Protein AF-A0A2H6JTE8-F1 (afdb_monomer_lite)

pLDDT: mean 91.15, std 8.25, range [50.69, 98.44]

Sequence (400 aa):
MYKIKRNAPCPCGSGKKYKKCCLKKEIEEKAKEVREKRIEEEAAEKFWEEFDGATYSDRIARFRDYLTKEPDGIDVFEMLDRISVEARRREDLDTLAGLIGEIKEKCPVIYAKDAFYYSSLLIESMAVVEDFSGLPAALEVFAEKPSGYIDGFFSAIETLMYHSEIDPLIPAMEKAYPKVMESENIISSGIDEFSTLLGWLLLFRGLKEQDAGSLYEDVSRYWDISREDFDKMVAVLTTGSAGAFERQEFLKKGSKKMNPSKVLQLTTAFMHTLNKNGMGYSRALLARNALVEYLLDRERLEEVEKGRSILVPQRASFDSYLASYLDILFSKPYQVVALMEALPSYLGFLHVYGLIENDEFEGALASLAPLKDDVVGLFKSRPEGSVVVPAIEREWERGT

Secondary structure (DSSP, 8-state):
-----TTSBPTTS-SSBGGGTHHHHHHHHHHHHHHHHHHHHHHHHHHHHHHHHS-HHHHHHHHHHHHTS---HHHHHHHHHHHHHHHHHTT-HHHHHHHHHHHHHH-HHHHHHHHHHHHHHHHHHHHHHT--TTHHHHHHHHHH-GGGSHHHHHHHHHHHHHHT--TTHHHHHHHHHHHHHT-TTS-HHHHHHHHHHHHHHHHHHHHHHT--SSHHHHHTTTS---HHHHHHHHHHHHH-------GGGGB-TTSSSB-HHHHHHHHHHHHHHHHHTT--HHHHHHHHHHHHHHHHHGGGT----TTS-TTSPPHHHHHHHHHHTSSTTS--HHHHHHHHHHHHHHHHHHHHTTSS-HHHHHHHHHHHHHHHHHHHHHHTTSTTHHHHHHHHHHHHHHH-

Radius of gyration: 28.66 Å; chains: 1; bounding box: 58×50×95 Å

Foldseek 3Di:
DDPQDQQDQDPVPPRHGVVVPVVVVVVVVVVVVVVVVVVVVVVVVVVVVPLVPDDLVVLLVVLLVQLQDPHDLVCNVVSLVVSLVVCLVVLVLVSSVVSLVSCCVSPVVSCVVCVLVSLLSSLVSCLLVVHCVCVLVSLQVCLVQVLVCVLSLVLSLLSCLQSVVLPSVLVSLVSNLVVQVPDPSDDPVSNQVSLQSSLQSLLLVCVVVVPPPCSCVVSVVRHVDDPVVVVLLNCCLVPLPLDADDLVQLADVPGPAGDLVSLVSLLSSLLSLCVVV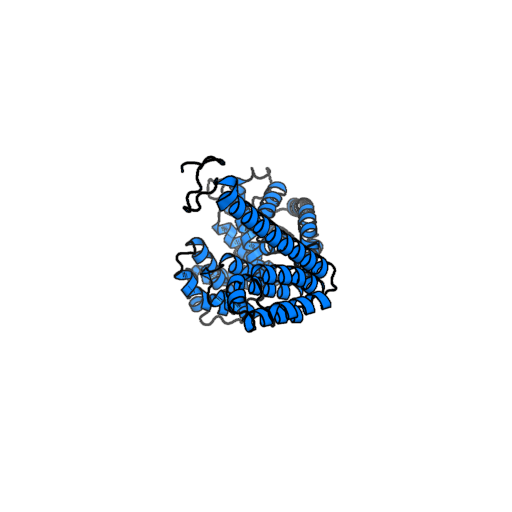PGRSSLSVLLSVLLSCLLRCCVVPDDPDPPARSSFDDQPSVLVSLVVCCDPPRPPLSSSLSNLLCRLSSLVSCPVSVVDDPCNSVVSLVRCVVVLVVSLVVLCPPSSSSPRNVSNVVSSVVSD

Structure (mmCIF, N/CA/C/O backbone):
data_AF-A0A2H6JTE8-F1
#
_entry.id   AF-A0A2H6JTE8-F1
#
loop_
_atom_site.group_PDB
_atom_site.id
_atom_site.type_symbol
_atom_site.label_atom_id
_atom_site.label_alt_id
_atom_site.label_comp_id
_atom_site.label_asym_id
_atom_site.label_entity_id
_atom_site.label_seq_id
_atom_site.pdbx_PDB_ins_code
_atom_site.Cartn_x
_atom_site.Cartn_y
_atom_site.Cartn_z
_atom_site.occupancy
_atom_site.B_iso_or_equiv
_atom_site.auth_seq_id
_atom_site.auth_comp_id
_atom_site.auth_asym_id
_atom_site.auth_atom_id
_atom_site.pdbx_PDB_model_num
ATOM 1 N N . MET A 1 1 ? -0.943 30.551 -47.890 1.00 50.69 1 MET A N 1
ATOM 2 C CA . MET A 1 1 ? 0.056 29.903 -48.777 1.00 50.69 1 MET A CA 1
ATOM 3 C C . MET A 1 1 ? -0.540 29.709 -50.169 1.00 50.69 1 MET A C 1
ATOM 5 O O . MET A 1 1 ? -1.586 29.082 -50.285 1.00 50.69 1 MET A O 1
ATOM 9 N N . TYR A 1 2 ? 0.066 30.273 -51.218 1.00 60.12 2 TYR A N 1
ATOM 10 C CA . TYR A 1 2 ? -0.438 30.152 -52.595 1.00 60.12 2 TYR A CA 1
ATOM 11 C C . TYR A 1 2 ? -0.086 28.762 -53.157 1.00 60.12 2 TYR A C 1
ATOM 13 O O . TYR A 1 2 ? 1.091 28.441 -53.305 1.00 60.12 2 TYR A O 1
ATOM 21 N N . LYS A 1 3 ? -1.080 27.908 -53.451 1.00 78.94 3 LYS A N 1
ATOM 22 C CA . LYS A 1 3 ? -0.830 26.591 -54.070 1.00 78.94 3 LYS A CA 1
ATOM 23 C C . LYS A 1 3 ? -0.316 26.788 -55.501 1.00 78.94 3 LYS A C 1
ATOM 25 O O . LYS A 1 3 ? -1.046 27.273 -56.367 1.00 78.94 3 LYS A O 1
ATOM 30 N N . ILE A 1 4 ? 0.931 26.394 -55.764 1.00 83.69 4 ILE A N 1
ATOM 31 C CA . ILE A 1 4 ? 1.537 26.475 -57.099 1.00 83.69 4 ILE A CA 1
ATOM 32 C C . ILE A 1 4 ? 0.782 25.539 -58.049 1.00 83.69 4 ILE A C 1
ATOM 34 O O . ILE A 1 4 ? 0.678 24.331 -57.826 1.00 83.69 4 ILE A O 1
ATOM 38 N N . LYS A 1 5 ? 0.238 26.086 -59.142 1.00 86.56 5 LYS A N 1
ATOM 39 C CA . LYS A 1 5 ? -0.469 25.286 -60.152 1.00 86.56 5 LYS A CA 1
ATOM 40 C C . LYS A 1 5 ? 0.512 24.319 -60.824 1.00 86.56 5 LYS A C 1
ATOM 42 O O . LYS A 1 5 ? 1.568 24.723 -61.298 1.00 86.56 5 LYS A O 1
ATOM 47 N N . ARG A 1 6 ? 0.127 23.046 -60.968 1.00 87.62 6 ARG A N 1
ATOM 48 C CA . ARG A 1 6 ? 0.965 21.948 -61.511 1.00 87.62 6 ARG A CA 1
ATOM 49 C C . ARG A 1 6 ? 1.692 22.265 -62.831 1.00 87.62 6 ARG A C 1
ATOM 51 O O . ARG A 1 6 ? 2.776 21.743 -63.075 1.00 87.62 6 ARG A O 1
ATOM 58 N N . ASN A 1 7 ? 1.098 23.073 -63.710 1.00 90.31 7 ASN A N 1
ATOM 59 C CA . ASN A 1 7 ? 1.676 23.422 -65.015 1.00 90.31 7 ASN A CA 1
ATOM 60 C C . ASN A 1 7 ? 2.459 24.750 -65.033 1.00 90.31 7 ASN A C 1
ATOM 62 O O . ASN A 1 7 ? 3.018 25.065 -66.081 1.00 90.31 7 ASN A O 1
ATOM 66 N N . ALA A 1 8 ? 2.492 25.511 -63.934 1.00 91.88 8 ALA A N 1
ATOM 67 C CA . ALA A 1 8 ? 3.235 26.769 -63.844 1.00 91.88 8 ALA A CA 1
ATOM 68 C C . ALA A 1 8 ? 4.758 26.532 -63.948 1.00 91.88 8 ALA A C 1
ATOM 70 O O . ALA A 1 8 ? 5.209 25.412 -63.666 1.00 91.88 8 ALA A O 1
ATOM 71 N N . PRO A 1 9 ? 5.554 27.547 -64.341 1.00 90.06 9 PRO A N 1
ATOM 72 C CA . PRO A 1 9 ? 7.007 27.505 -64.206 1.00 90.06 9 PRO A CA 1
ATOM 73 C C . PRO A 1 9 ? 7.411 27.132 -62.777 1.00 90.06 9 PRO A C 1
ATOM 75 O O . PRO A 1 9 ? 6.793 27.572 -61.808 1.00 90.06 9 PRO A O 1
ATOM 78 N N . CYS A 1 10 ? 8.409 26.265 -62.646 1.00 91.12 10 CYS A N 1
ATOM 79 C CA . CYS A 1 10 ? 8.859 25.775 -61.351 1.00 91.12 10 CYS A CA 1
ATOM 80 C C . CYS A 1 10 ? 9.560 26.895 -60.558 1.00 91.12 10 CYS A C 1
ATOM 82 O O . CYS A 1 10 ? 10.445 27.544 -61.121 1.00 91.12 10 CYS A O 1
ATOM 84 N N . PRO A 1 11 ? 9.239 27.096 -59.263 1.00 90.56 11 PRO A N 1
ATOM 85 C CA . PRO A 1 11 ? 9.793 28.193 -58.458 1.00 90.56 11 PRO A CA 1
ATOM 86 C C . PRO A 1 11 ? 11.307 28.094 -58.229 1.00 90.56 11 PRO A C 1
ATOM 88 O O . PRO A 1 11 ? 11.941 29.088 -57.910 1.00 90.56 11 PRO A O 1
ATOM 91 N N . CYS A 1 12 ? 11.914 26.923 -58.436 1.00 91.19 12 CYS A N 1
ATOM 92 C CA . CYS A 1 12 ? 13.355 26.718 -58.281 1.00 91.19 12 CYS A CA 1
ATOM 93 C C . CYS A 1 12 ? 14.206 27.285 -59.439 1.00 91.19 12 CYS A C 1
ATOM 95 O O . CYS A 1 12 ? 15.385 26.961 -59.537 1.00 91.19 12 CYS A O 1
ATOM 97 N N . GLY A 1 13 ? 13.606 28.019 -60.385 1.00 87.62 13 GLY A N 1
ATOM 98 C CA . GLY A 1 13 ? 14.324 28.635 -61.508 1.00 87.62 13 GLY A CA 1
ATOM 99 C C . GLY A 1 13 ? 14.765 27.674 -62.621 1.00 87.62 13 GLY A C 1
ATOM 100 O O . GLY A 1 13 ? 15.494 28.072 -63.520 1.00 87.62 13 GLY A O 1
ATOM 101 N N . SER A 1 14 ? 14.310 26.416 -62.623 1.00 89.81 14 SER A N 1
ATOM 102 C CA . SER A 1 14 ? 14.784 25.390 -63.575 1.00 89.81 14 SER A CA 1
ATOM 103 C C . SER A 1 14 ? 14.256 25.517 -65.012 1.00 89.81 14 SER A C 1
ATOM 105 O O . SER A 1 14 ? 14.596 24.693 -65.860 1.00 89.81 14 SER A O 1
ATOM 107 N N . GLY A 1 15 ? 13.341 26.454 -65.282 1.00 88.25 15 GLY A N 1
ATOM 108 C CA . GLY A 1 15 ? 12.653 26.593 -66.575 1.00 88.25 15 GLY A CA 1
ATOM 109 C C . GLY A 1 15 ? 11.637 25.482 -66.907 1.00 88.25 15 GLY A C 1
ATOM 110 O O . GLY A 1 15 ? 10.940 25.561 -67.917 1.00 88.25 15 GLY A O 1
ATOM 111 N N . LYS A 1 16 ? 11.497 24.444 -66.067 1.00 91.44 16 LYS A N 1
ATOM 112 C CA . LYS A 1 16 ? 10.545 23.328 -66.258 1.00 91.44 16 LYS A CA 1
ATOM 113 C C . LYS A 1 16 ? 9.173 23.636 -65.634 1.00 91.44 16 LYS A C 1
ATOM 115 O O . LYS A 1 16 ? 9.056 24.480 -64.752 1.00 91.44 16 LYS A O 1
ATOM 120 N N . LYS A 1 17 ? 8.121 22.901 -66.033 1.00 90.12 17 LYS A N 1
ATOM 121 C CA . LYS A 1 17 ? 6.810 22.919 -65.338 1.00 90.12 17 LYS A CA 1
ATOM 122 C C . LYS A 1 17 ? 6.957 22.332 -63.928 1.00 90.12 17 LYS A C 1
ATOM 124 O O . LYS A 1 17 ? 7.590 21.284 -63.798 1.00 90.12 17 LYS A O 1
ATOM 129 N N . TYR A 1 18 ? 6.314 22.919 -62.915 1.00 90.69 18 TYR A N 1
ATOM 130 C CA . TYR A 1 18 ? 6.380 22.479 -61.510 1.00 90.69 18 TYR A CA 1
ATOM 131 C C . TYR A 1 18 ? 6.142 20.965 -61.344 1.00 90.69 18 TYR A C 1
ATOM 133 O O . TYR A 1 18 ? 6.960 20.278 -60.735 1.00 90.69 18 TYR A O 1
ATOM 141 N N . LYS A 1 19 ? 5.125 20.399 -62.017 1.00 88.06 19 LYS A N 1
ATOM 142 C CA . LYS A 1 19 ? 4.831 18.947 -62.019 1.00 88.06 19 LYS A CA 1
ATOM 143 C C . LYS A 1 19 ? 5.931 18.033 -62.566 1.00 88.06 19 LYS A C 1
ATOM 145 O O . LYS A 1 19 ? 5.892 16.839 -62.310 1.00 88.06 19 LYS A O 1
ATOM 150 N N . LYS A 1 20 ? 6.842 18.557 -63.392 1.00 89.94 20 LYS A N 1
ATOM 151 C CA . LYS A 1 20 ? 7.972 17.816 -63.984 1.00 89.94 20 LYS A CA 1
ATOM 152 C C . LYS A 1 20 ? 9.299 18.132 -63.279 1.00 89.94 20 LYS A C 1
ATOM 154 O O . LYS A 1 20 ? 10.349 17.709 -63.754 1.00 89.94 20 LYS A O 1
ATOM 159 N N . CYS A 1 21 ? 9.264 18.926 -62.211 1.00 91.38 21 CYS A N 1
ATOM 160 C CA . CYS A 1 21 ? 10.436 19.360 -61.465 1.00 91.38 21 CYS A CA 1
ATOM 161 C C . CYS A 1 21 ? 10.179 19.180 -59.961 1.00 91.38 21 CYS A C 1
ATOM 163 O O . CYS A 1 21 ? 10.044 18.033 -59.549 1.00 91.38 21 CYS A O 1
ATOM 165 N N . CYS A 1 22 ? 10.083 20.246 -59.159 1.00 90.38 22 CYS A N 1
ATOM 166 C CA . CYS A 1 22 ? 9.979 20.139 -57.697 1.00 90.38 22 CYS A CA 1
ATOM 167 C C . CYS A 1 22 ? 8.828 19.247 -57.214 1.00 90.38 22 CYS A C 1
ATOM 169 O O . CYS A 1 22 ? 9.081 18.384 -56.393 1.00 90.38 22 CYS A O 1
ATOM 171 N N . LEU A 1 23 ? 7.623 19.321 -57.796 1.00 87.88 23 LEU A N 1
ATOM 172 C CA . LEU A 1 23 ? 6.517 18.451 -57.363 1.00 87.88 23 LEU A CA 1
ATOM 173 C C . LEU A 1 23 ? 6.806 16.958 -57.593 1.00 87.88 23 LEU A C 1
ATOM 175 O O . LEU A 1 23 ? 6.325 16.118 -56.847 1.00 87.88 23 LEU A O 1
ATOM 179 N N . LYS A 1 24 ? 7.567 16.607 -58.639 1.00 88.88 24 LYS A N 1
ATOM 180 C CA . LYS A 1 24 ? 7.967 15.214 -58.875 1.00 88.88 24 LYS A CA 1
ATOM 181 C C . LYS A 1 24 ? 8.946 14.751 -57.790 1.00 88.88 24 LYS A C 1
ATOM 183 O O . LYS A 1 24 ? 8.760 13.662 -57.267 1.00 88.88 24 LYS A O 1
ATOM 188 N N . LYS A 1 25 ? 9.921 15.598 -57.436 1.00 88.06 25 LYS A N 1
ATOM 189 C CA . LYS A 1 25 ? 10.872 15.325 -56.348 1.00 88.06 25 LYS A CA 1
ATOM 190 C C . LYS A 1 25 ? 10.165 15.194 -55.001 1.00 88.06 25 LYS A C 1
ATOM 192 O O . LYS A 1 25 ? 10.375 14.204 -54.328 1.00 88.06 25 LYS A O 1
ATOM 197 N N . GLU A 1 26 ? 9.248 16.109 -54.685 1.00 89.88 26 GLU A N 1
ATOM 198 C CA . GLU A 1 26 ? 8.437 16.058 -53.459 1.00 89.88 26 GLU A CA 1
ATOM 199 C C . GLU A 1 26 ? 7.616 14.758 -53.365 1.00 89.88 26 GLU A C 1
ATOM 201 O O . GLU A 1 26 ? 7.450 14.201 -52.285 1.00 89.88 26 GLU A O 1
ATOM 206 N N . ILE A 1 27 ? 7.082 14.260 -54.489 1.00 90.00 27 ILE A N 1
ATOM 207 C CA . ILE A 1 27 ? 6.359 12.979 -54.526 1.00 90.00 27 ILE A CA 1
ATOM 208 C C . ILE A 1 27 ? 7.319 11.798 -54.331 1.00 90.00 27 ILE A C 1
ATOM 210 O O . ILE A 1 27 ? 6.976 10.864 -53.614 1.00 90.00 27 ILE A O 1
ATOM 214 N N . GLU A 1 28 ? 8.494 11.819 -54.964 1.00 91.94 28 GLU A N 1
ATOM 215 C CA . GLU A 1 28 ? 9.512 10.766 -54.826 1.00 91.94 28 GLU A CA 1
ATOM 216 C C . GLU A 1 28 ? 10.092 10.715 -53.402 1.00 91.94 28 GLU A C 1
ATOM 218 O O . GLU A 1 28 ? 10.239 9.627 -52.853 1.00 91.94 28 GLU A O 1
ATOM 223 N N . GLU A 1 29 ? 10.345 11.870 -52.782 1.00 91.56 29 GLU A N 1
ATOM 224 C CA . GLU A 1 29 ? 10.785 12.004 -51.386 1.00 91.56 29 GLU A CA 1
ATOM 225 C C . GLU A 1 29 ? 9.724 11.461 -50.424 1.00 91.56 29 GLU A C 1
ATOM 227 O O . GLU A 1 29 ? 10.023 10.567 -49.638 1.00 91.56 29 GLU A O 1
ATOM 232 N N . LYS A 1 30 ? 8.457 11.872 -50.567 1.00 90.75 30 LYS A N 1
ATOM 233 C CA . LYS A 1 30 ? 7.360 11.324 -49.749 1.00 90.75 30 LYS A CA 1
ATOM 234 C C . LYS A 1 30 ? 7.156 9.824 -49.942 1.00 90.75 30 LYS A C 1
ATOM 236 O O . LYS A 1 30 ? 6.852 9.118 -48.990 1.00 90.75 30 LYS A O 1
ATOM 241 N N . ALA A 1 31 ? 7.291 9.317 -51.167 1.00 90.81 31 ALA A N 1
ATOM 242 C CA . ALA A 1 31 ? 7.184 7.883 -51.423 1.00 90.81 31 ALA A CA 1
ATOM 243 C C . ALA A 1 31 ? 8.336 7.102 -50.773 1.00 90.81 31 ALA A C 1
ATOM 245 O O . ALA A 1 31 ? 8.128 5.974 -50.325 1.00 90.81 31 ALA A O 1
ATOM 246 N N . LYS A 1 32 ? 9.534 7.698 -50.712 1.00 92.75 32 LYS A N 1
ATOM 247 C CA . LYS A 1 32 ? 10.684 7.138 -50.004 1.00 92.75 32 LYS A CA 1
ATOM 248 C C . LYS A 1 32 ? 10.439 7.114 -48.491 1.00 92.75 32 LYS A C 1
ATOM 250 O O . LYS A 1 32 ? 10.548 6.039 -47.918 1.00 92.75 32 LYS A O 1
ATOM 255 N N . GLU A 1 33 ? 10.008 8.227 -47.898 1.00 91.12 33 GLU A N 1
ATOM 256 C CA . GLU A 1 33 ? 9.659 8.313 -46.467 1.00 91.12 33 GLU A CA 1
ATOM 257 C C . GLU A 1 33 ? 8.595 7.276 -46.076 1.00 91.12 33 GLU A C 1
ATOM 259 O O . GLU A 1 33 ? 8.765 6.537 -45.112 1.00 91.12 33 GLU A O 1
ATOM 264 N N . VAL A 1 34 ? 7.517 7.154 -46.862 1.00 91.44 34 VAL A N 1
ATOM 265 C CA . VAL A 1 34 ? 6.458 6.156 -46.616 1.00 91.44 34 VAL A CA 1
ATOM 266 C C . VAL A 1 34 ? 6.998 4.726 -46.702 1.00 91.44 34 VAL A C 1
ATOM 268 O O . VAL A 1 34 ? 6.574 3.861 -45.940 1.00 91.44 34 VAL A O 1
ATOM 271 N N . ARG A 1 35 ? 7.923 4.456 -47.630 1.00 92.56 35 ARG A N 1
ATOM 272 C CA . ARG A 1 35 ? 8.534 3.132 -47.770 1.00 92.56 35 ARG A CA 1
ATOM 273 C C . ARG A 1 35 ? 9.472 2.810 -46.609 1.00 92.56 35 ARG A C 1
ATOM 275 O O . ARG A 1 35 ? 9.441 1.681 -46.140 1.00 92.56 35 ARG A O 1
ATOM 282 N N . GLU A 1 36 ? 10.304 3.759 -46.192 1.00 91.25 36 GLU A N 1
ATOM 283 C CA . GLU A 1 36 ? 11.226 3.594 -45.061 1.00 91.25 36 GLU A CA 1
ATOM 284 C C . GLU A 1 36 ? 10.442 3.338 -43.775 1.00 91.25 36 GLU A C 1
ATOM 286 O O . GLU A 1 36 ? 10.662 2.315 -43.135 1.00 91.25 36 GLU A O 1
ATOM 291 N N . LYS A 1 37 ? 9.418 4.155 -43.506 1.00 88.25 37 LYS A N 1
ATOM 292 C CA . LYS A 1 37 ? 8.535 3.967 -42.353 1.00 88.25 37 LYS A CA 1
ATOM 293 C C . LYS A 1 37 ? 7.866 2.591 -42.339 1.00 88.25 37 LYS A C 1
ATOM 295 O O . LYS A 1 37 ? 7.821 1.937 -41.308 1.00 88.25 37 LYS A O 1
ATOM 300 N N . ARG A 1 38 ? 7.383 2.118 -43.492 1.00 90.56 38 ARG A N 1
ATOM 301 C CA . ARG A 1 38 ? 6.774 0.785 -43.592 1.00 90.56 38 ARG A CA 1
ATOM 302 C C . ARG A 1 38 ? 7.775 -0.341 -43.302 1.00 90.56 38 ARG A C 1
ATOM 304 O O . ARG A 1 38 ? 7.395 -1.335 -42.704 1.00 90.56 38 ARG A O 1
ATOM 311 N N . ILE A 1 39 ? 9.029 -0.205 -43.738 1.00 90.06 39 ILE A N 1
ATOM 312 C CA . ILE A 1 39 ? 10.079 -1.197 -43.450 1.00 90.06 39 ILE A CA 1
ATOM 313 C C . ILE A 1 39 ? 10.398 -1.215 -41.950 1.00 90.06 39 ILE A C 1
ATOM 315 O O . ILE A 1 39 ? 10.580 -2.291 -41.389 1.00 90.06 39 ILE A O 1
ATOM 319 N N . GLU A 1 40 ? 10.455 -0.046 -41.308 1.00 86.56 40 GLU A N 1
ATOM 320 C CA . GLU A 1 40 ? 10.646 0.073 -39.857 1.00 86.56 40 GLU A CA 1
ATOM 321 C C . GLU A 1 40 ? 9.478 -0.553 -39.082 1.00 86.56 40 GLU A C 1
ATOM 323 O O . GLU A 1 40 ? 9.712 -1.352 -38.180 1.00 86.56 40 GLU A O 1
ATOM 328 N N . GLU A 1 41 ? 8.233 -0.267 -39.479 1.00 88.38 41 GLU A N 1
ATOM 329 C CA . GLU A 1 41 ? 7.021 -0.854 -38.890 1.00 88.38 41 GLU A CA 1
ATOM 330 C C . GLU A 1 41 ? 7.002 -2.390 -39.041 1.00 88.38 41 GLU A C 1
ATOM 332 O O . GLU A 1 41 ? 6.808 -3.093 -38.053 1.00 88.38 41 GLU A O 1
ATOM 337 N N . GLU A 1 42 ? 7.286 -2.924 -40.238 1.00 91.94 42 GLU A N 1
ATOM 338 C CA . GLU A 1 42 ? 7.363 -4.377 -40.488 1.00 91.94 42 GLU A CA 1
ATOM 339 C C . GLU A 1 42 ? 8.500 -5.043 -39.680 1.00 91.94 42 GLU A C 1
ATOM 341 O O . GLU A 1 42 ? 8.368 -6.181 -39.224 1.00 91.94 42 GLU A O 1
ATOM 346 N N . ALA A 1 43 ? 9.629 -4.353 -39.485 1.00 88.56 43 ALA A N 1
ATOM 347 C CA . ALA A 1 43 ? 10.737 -4.858 -38.674 1.00 88.56 43 ALA A CA 1
ATOM 348 C C . ALA A 1 43 ? 10.402 -4.867 -37.174 1.00 88.56 43 ALA A C 1
ATOM 350 O O . ALA A 1 43 ? 10.736 -5.837 -36.491 1.00 88.56 43 ALA A O 1
ATOM 351 N N . ALA A 1 44 ? 9.735 -3.821 -36.678 1.00 88.38 44 ALA A N 1
ATOM 352 C CA . ALA A 1 44 ? 9.277 -3.731 -35.295 1.00 88.38 44 ALA A CA 1
ATOM 353 C C . ALA A 1 44 ? 8.214 -4.796 -34.986 1.00 88.38 44 ALA A C 1
ATOM 355 O O . ALA A 1 44 ? 8.332 -5.503 -33.988 1.00 88.38 44 ALA A O 1
ATOM 356 N N . GLU A 1 45 ? 7.226 -4.976 -35.869 1.00 92.75 45 GLU A N 1
ATOM 357 C CA . GLU A 1 45 ? 6.203 -6.024 -35.740 1.00 92.75 45 GLU A CA 1
ATOM 358 C C . GLU A 1 45 ? 6.850 -7.408 -35.650 1.00 92.75 45 GLU A C 1
ATOM 360 O O . GLU A 1 45 ? 6.614 -8.149 -34.697 1.00 92.75 45 GLU A O 1
ATOM 365 N N . LYS A 1 46 ? 7.768 -7.714 -36.574 1.00 93.88 46 LYS A N 1
ATOM 366 C CA . LYS A 1 46 ? 8.501 -8.981 -36.560 1.00 93.88 46 LYS A CA 1
ATOM 367 C C . LYS A 1 46 ? 9.325 -9.173 -35.282 1.00 93.88 46 LYS A C 1
ATOM 369 O O . LYS A 1 46 ? 9.396 -10.286 -34.763 1.00 93.88 46 LYS A O 1
ATOM 374 N N . PHE A 1 47 ? 9.974 -8.122 -34.781 1.00 92.94 47 PHE A N 1
ATOM 375 C CA . PHE A 1 47 ? 10.732 -8.194 -33.531 1.00 92.94 47 PHE A CA 1
ATOM 376 C C . PHE A 1 47 ? 9.832 -8.594 -32.358 1.00 92.94 47 PHE A C 1
ATOM 378 O O . PHE A 1 47 ? 10.181 -9.513 -31.613 1.00 92.94 47 PHE A O 1
ATOM 385 N N . TRP A 1 48 ? 8.668 -7.953 -32.229 1.00 94.81 48 TRP A N 1
ATOM 386 C CA . TRP A 1 48 ? 7.715 -8.242 -31.160 1.00 94.81 48 TRP A CA 1
ATOM 387 C C . TRP A 1 48 ? 7.073 -9.622 -31.301 1.00 94.81 48 TRP A C 1
ATOM 389 O O . TRP A 1 48 ? 6.996 -10.339 -30.307 1.00 94.81 48 TRP A O 1
ATOM 399 N N . GLU A 1 49 ? 6.718 -10.055 -32.514 1.00 95.75 49 GLU A N 1
ATOM 400 C CA . GLU A 1 49 ? 6.250 -11.427 -32.764 1.00 95.75 49 GLU A CA 1
ATOM 401 C C . GLU A 1 49 ? 7.283 -12.473 -32.319 1.00 95.75 49 GLU A C 1
ATOM 403 O O . GLU A 1 49 ? 6.946 -13.456 -31.654 1.00 95.75 49 GLU A O 1
ATOM 408 N N . GLU A 1 50 ? 8.559 -12.264 -32.654 1.00 95.44 50 GLU A N 1
ATOM 409 C CA . GLU A 1 50 ? 9.633 -13.167 -32.241 1.00 95.44 50 GLU A CA 1
ATOM 410 C C . GLU A 1 50 ? 9.884 -13.131 -30.730 1.00 95.44 50 GLU A C 1
ATOM 412 O O . GLU A 1 50 ? 10.168 -14.172 -30.135 1.00 95.44 50 GLU A O 1
ATOM 417 N N . PHE A 1 51 ? 9.809 -11.955 -30.106 1.00 96.38 51 PHE A N 1
ATOM 418 C CA . PHE A 1 51 ? 9.990 -11.800 -28.665 1.00 96.38 51 PHE A CA 1
ATOM 419 C C . PHE A 1 51 ? 8.844 -12.459 -27.885 1.00 96.38 51 PHE A C 1
ATOM 421 O O . PHE A 1 51 ? 9.079 -13.229 -26.951 1.00 96.38 51 PHE A O 1
ATOM 428 N N . ASP A 1 52 ? 7.603 -12.249 -28.311 1.00 95.69 52 ASP A N 1
ATOM 429 C CA . ASP A 1 52 ? 6.418 -12.842 -27.693 1.00 95.69 52 ASP A CA 1
ATOM 430 C C . ASP A 1 52 ? 6.325 -14.344 -27.930 1.00 95.69 52 ASP A C 1
ATOM 432 O O . ASP A 1 52 ? 5.905 -15.085 -27.042 1.00 95.69 52 ASP A O 1
ATOM 436 N N . GLY A 1 53 ? 6.775 -14.827 -29.085 1.00 95.88 53 GLY A N 1
ATOM 437 C CA . GLY A 1 53 ? 6.873 -16.258 -29.363 1.00 95.88 53 GLY A CA 1
ATOM 438 C C . GLY A 1 53 ? 8.026 -16.962 -28.636 1.00 95.88 53 GLY A C 1
ATOM 439 O O . GLY A 1 53 ? 8.049 -18.194 -28.588 1.00 95.88 53 GLY A O 1
ATOM 440 N N . ALA A 1 54 ? 8.990 -16.219 -28.082 1.00 97.31 54 ALA A N 1
ATOM 441 C CA . ALA A 1 54 ? 10.185 -16.788 -27.468 1.00 97.31 54 ALA A CA 1
ATOM 442 C C . ALA A 1 54 ? 9.925 -17.398 -26.081 1.00 97.31 54 ALA A C 1
ATOM 444 O O . ALA A 1 54 ? 9.018 -17.003 -25.343 1.00 97.31 54 ALA A O 1
ATOM 445 N N . THR A 1 55 ? 10.775 -18.358 -25.701 1.00 97.75 55 THR A N 1
ATOM 446 C CA . THR A 1 55 ? 10.779 -18.917 -24.343 1.00 97.75 55 THR A CA 1
ATOM 447 C C . THR A 1 55 ? 11.223 -17.867 -23.320 1.00 97.75 55 THR A C 1
ATOM 449 O O . THR A 1 55 ? 11.865 -16.879 -23.670 1.00 97.75 55 THR A O 1
ATOM 452 N N . TYR A 1 56 ? 10.931 -18.086 -22.033 1.00 97.31 56 TYR A N 1
ATOM 453 C CA . TYR A 1 56 ? 11.338 -17.170 -20.959 1.00 97.31 56 TYR A CA 1
ATOM 454 C C . TYR A 1 56 ? 12.852 -16.881 -20.966 1.00 97.31 56 TYR A C 1
ATOM 456 O O . TYR A 1 56 ? 13.259 -15.720 -20.984 1.00 97.31 56 TYR A O 1
ATOM 464 N N . SER A 1 57 ? 13.687 -17.922 -21.054 1.00 97.69 57 SER A N 1
ATOM 465 C CA . SER A 1 57 ? 15.146 -17.777 -21.139 1.00 97.69 57 SER A CA 1
ATOM 466 C C . SER A 1 57 ? 15.597 -17.049 -22.406 1.00 97.69 57 SER A C 1
ATOM 468 O O . SER A 1 57 ? 16.525 -16.242 -22.350 1.00 97.69 57 SER A O 1
ATOM 470 N N . ASP A 1 58 ? 14.931 -17.289 -23.538 1.00 97.88 58 ASP A N 1
ATOM 471 C CA . ASP A 1 58 ? 15.267 -16.627 -24.801 1.00 97.88 58 ASP A CA 1
ATOM 472 C C . ASP A 1 58 ? 14.860 -15.149 -24.797 1.00 97.88 58 ASP A C 1
ATOM 474 O O . ASP A 1 58 ? 15.600 -14.322 -25.326 1.00 97.88 58 ASP A O 1
ATOM 478 N N . ARG A 1 59 ? 13.733 -14.782 -24.168 1.00 98.25 59 ARG A N 1
ATOM 479 C CA . ARG A 1 59 ? 13.348 -13.373 -23.962 1.00 98.25 59 ARG A CA 1
ATOM 480 C C . ARG A 1 59 ? 14.385 -12.637 -23.128 1.00 98.25 59 ARG A C 1
ATOM 482 O O . ARG A 1 59 ? 14.803 -11.551 -23.513 1.00 98.25 59 ARG A O 1
ATOM 489 N N . ILE A 1 60 ? 14.859 -13.248 -22.042 1.00 98.25 60 ILE A N 1
ATOM 490 C CA . ILE A 1 60 ? 15.936 -12.689 -21.212 1.00 98.25 60 ILE A CA 1
ATOM 491 C C . ILE A 1 60 ? 17.216 -12.507 -22.036 1.00 98.25 60 ILE A C 1
ATOM 493 O O . ILE A 1 60 ? 17.834 -11.444 -21.990 1.00 98.25 60 ILE A O 1
ATOM 497 N N . ALA A 1 61 ? 17.615 -13.519 -22.811 1.00 97.81 61 ALA A N 1
ATOM 498 C CA . ALA A 1 61 ? 18.804 -13.436 -23.658 1.00 97.81 61 ALA A CA 1
ATOM 499 C C . ALA A 1 61 ? 18.682 -12.322 -24.712 1.00 97.81 61 ALA A C 1
ATOM 501 O O . ALA A 1 61 ? 19.610 -11.530 -24.879 1.00 97.81 61 ALA A O 1
ATOM 502 N N . ARG A 1 62 ? 17.521 -12.215 -25.371 1.00 96.88 62 ARG A N 1
ATOM 503 C CA . ARG A 1 62 ? 17.211 -11.148 -26.337 1.00 96.88 62 ARG A CA 1
ATOM 504 C C . ARG A 1 62 ? 17.207 -9.768 -25.687 1.00 96.88 62 ARG A C 1
ATOM 506 O O . ARG A 1 62 ? 17.746 -8.834 -26.267 1.00 96.88 62 ARG A O 1
ATOM 513 N N . PHE A 1 63 ? 16.645 -9.639 -24.489 1.00 97.75 63 PHE A N 1
ATOM 514 C CA . PHE A 1 63 ? 16.648 -8.389 -23.734 1.00 97.75 63 PHE A CA 1
ATOM 515 C C . PHE A 1 63 ? 18.070 -7.949 -23.377 1.00 97.75 63 PHE A C 1
ATOM 517 O O . PHE A 1 63 ? 18.453 -6.814 -23.648 1.00 97.75 63 PHE A O 1
ATOM 524 N N . ARG A 1 64 ? 18.903 -8.864 -22.871 1.00 97.69 64 ARG A N 1
ATOM 525 C CA . ARG A 1 64 ? 20.316 -8.580 -22.582 1.00 97.69 64 ARG A CA 1
ATOM 526 C C . ARG A 1 64 ? 21.095 -8.157 -23.825 1.00 97.69 64 ARG A C 1
ATOM 528 O O . ARG A 1 64 ? 21.872 -7.211 -23.739 1.00 97.69 64 ARG A O 1
ATOM 535 N N . ASP A 1 65 ? 20.884 -8.827 -24.960 1.00 96.06 65 ASP A N 1
ATOM 536 C CA . ASP A 1 65 ? 21.464 -8.439 -26.254 1.00 96.06 65 ASP A CA 1
ATOM 537 C C . ASP A 1 65 ? 21.001 -7.035 -26.676 1.00 96.06 65 ASP A C 1
ATOM 539 O O . ASP A 1 65 ? 21.826 -6.204 -27.057 1.00 96.06 65 ASP A O 1
ATOM 543 N N . TYR A 1 66 ? 19.707 -6.735 -26.534 1.00 95.25 66 TYR A N 1
ATOM 544 C CA . TYR A 1 66 ? 19.130 -5.426 -26.847 1.00 95.25 66 TYR A CA 1
ATOM 545 C C . TYR A 1 66 ? 19.773 -4.293 -26.030 1.00 95.25 66 TYR A C 1
ATOM 547 O O . TYR A 1 66 ? 20.160 -3.275 -26.604 1.00 95.25 66 TYR A O 1
ATOM 555 N N . LEU A 1 67 ? 20.011 -4.503 -24.728 1.00 95.75 67 LEU A N 1
ATOM 556 C CA . LEU A 1 67 ? 20.674 -3.521 -23.856 1.00 95.75 67 LEU A CA 1
ATOM 557 C C . LEU A 1 67 ? 22.114 -3.172 -24.280 1.00 95.75 67 LEU A C 1
ATOM 559 O O . LEU A 1 67 ? 22.627 -2.136 -23.867 1.00 95.75 67 LEU A O 1
ATOM 563 N N . THR A 1 68 ? 22.789 -4.009 -25.077 1.00 93.56 68 THR A N 1
ATOM 564 C CA . THR A 1 68 ? 24.171 -3.740 -25.538 1.00 93.56 68 THR A CA 1
ATOM 565 C C . THR A 1 68 ? 24.266 -2.857 -26.781 1.00 93.56 68 THR A C 1
ATOM 567 O O . THR A 1 68 ? 25.372 -2.524 -27.209 1.00 93.56 68 THR A O 1
ATOM 570 N N . LYS A 1 69 ? 23.129 -2.503 -27.383 1.00 89.06 69 LYS A N 1
ATOM 571 C CA . LYS A 1 69 ? 23.063 -1.740 -28.634 1.00 89.06 69 LYS A CA 1
ATOM 572 C C . LYS A 1 69 ? 22.871 -0.249 -28.323 1.00 89.06 69 LYS A C 1
ATOM 574 O O . LYS A 1 69 ? 23.538 0.301 -27.455 1.00 89.06 69 LYS A O 1
ATOM 579 N N . GLU A 1 70 ? 21.945 0.395 -29.024 1.00 85.19 70 GLU A N 1
ATOM 580 C CA . GLU A 1 70 ? 21.417 1.723 -28.713 1.00 85.19 70 GLU A CA 1
ATOM 581 C C . GLU A 1 70 ? 19.929 1.556 -28.375 1.00 85.19 70 GLU A C 1
ATOM 583 O O . GLU A 1 70 ? 19.083 1.731 -29.251 1.00 85.19 70 GLU A O 1
ATOM 588 N N . PRO A 1 71 ? 19.605 1.094 -27.154 1.00 88.81 71 PRO A N 1
ATOM 589 C CA . PRO A 1 71 ? 18.234 0.756 -26.807 1.00 88.81 71 PRO A CA 1
ATOM 590 C C . PRO A 1 71 ? 17.355 2.005 -26.728 1.00 88.81 71 PRO A C 1
ATOM 592 O O . PRO A 1 71 ? 17.769 3.042 -26.198 1.00 88.81 71 PRO A O 1
ATOM 595 N N . ASP A 1 72 ? 16.121 1.885 -27.208 1.00 90.12 72 ASP A N 1
ATOM 596 C CA . ASP A 1 72 ? 15.072 2.862 -26.950 1.00 90.12 72 ASP A CA 1
ATOM 597 C C . ASP A 1 72 ? 14.446 2.612 -25.570 1.00 90.12 72 ASP A C 1
ATOM 599 O O . ASP A 1 72 ? 14.296 1.473 -25.126 1.00 90.12 72 ASP A O 1
ATOM 603 N N . GLY A 1 73 ? 14.096 3.686 -24.861 1.00 85.69 73 GLY A N 1
ATOM 604 C CA . GLY A 1 73 ? 13.538 3.575 -23.512 1.00 85.69 73 GLY A CA 1
ATOM 605 C C . GLY A 1 73 ? 12.162 2.907 -23.468 1.00 85.69 73 GLY A C 1
ATOM 606 O O . GLY A 1 73 ? 11.894 2.165 -22.526 1.00 85.69 73 GLY A O 1
ATOM 607 N N . ILE A 1 74 ? 11.318 3.138 -24.478 1.00 88.56 74 ILE A N 1
ATOM 608 C CA . ILE A 1 74 ? 9.975 2.549 -24.573 1.00 88.56 74 ILE A CA 1
ATOM 609 C C . ILE A 1 74 ? 10.103 1.038 -24.759 1.00 88.56 74 ILE A C 1
ATOM 611 O O . ILE A 1 74 ? 9.498 0.276 -24.010 1.00 88.56 74 ILE A O 1
ATOM 615 N N . ASP A 1 75 ? 10.965 0.605 -25.679 1.00 92.56 75 ASP A N 1
ATOM 616 C CA . ASP A 1 75 ? 11.221 -0.818 -25.907 1.00 92.56 75 ASP A CA 1
ATOM 617 C C . ASP A 1 75 ? 11.799 -1.498 -24.655 1.00 92.56 75 ASP A C 1
ATOM 619 O O . ASP A 1 75 ? 11.368 -2.593 -24.299 1.00 92.56 75 ASP A O 1
ATOM 623 N N . VAL A 1 76 ? 12.743 -0.858 -23.943 1.00 95.31 76 VAL A N 1
ATOM 624 C CA . VAL A 1 76 ? 13.287 -1.405 -22.682 1.00 95.31 76 VAL A CA 1
ATOM 625 C C . VAL A 1 76 ? 12.177 -1.627 -21.659 1.00 95.31 76 VAL A C 1
ATOM 627 O O . VAL A 1 76 ? 12.126 -2.696 -21.045 1.00 95.31 76 VAL A O 1
ATOM 630 N N . PHE A 1 77 ? 11.297 -0.640 -21.488 1.00 94.44 77 PHE A N 1
ATOM 631 C CA . PHE A 1 77 ? 10.161 -0.735 -20.580 1.00 94.44 77 PHE A CA 1
ATOM 632 C C . PHE A 1 77 ? 9.218 -1.877 -20.984 1.00 94.44 77 PHE A C 1
ATOM 634 O O . PHE A 1 77 ? 8.942 -2.755 -20.168 1.00 94.44 77 PHE A O 1
ATOM 641 N N . GLU A 1 78 ? 8.776 -1.920 -22.244 1.00 94.81 78 GLU A N 1
ATOM 642 C CA . GLU A 1 78 ? 7.825 -2.927 -22.733 1.00 94.81 78 GLU A CA 1
ATOM 643 C C . GLU A 1 78 ? 8.396 -4.352 -22.692 1.00 94.81 78 GLU A C 1
ATOM 645 O O . GLU A 1 78 ? 7.699 -5.305 -22.327 1.00 94.81 78 GLU A O 1
ATOM 650 N N . MET A 1 79 ? 9.674 -4.526 -23.037 1.00 96.69 79 MET A N 1
ATOM 651 C CA . MET A 1 79 ? 10.337 -5.827 -22.944 1.00 96.69 79 MET A CA 1
ATOM 652 C C . MET A 1 79 ? 10.448 -6.285 -21.487 1.00 96.69 79 MET A C 1
ATOM 654 O O . MET A 1 79 ? 10.169 -7.453 -21.196 1.00 96.69 79 MET A O 1
ATOM 658 N N . LEU A 1 80 ? 10.852 -5.390 -20.575 1.00 97.00 80 LEU A N 1
ATOM 659 C CA . LEU A 1 80 ? 10.967 -5.722 -19.157 1.00 97.00 80 LEU A CA 1
ATOM 660 C C . LEU A 1 80 ? 9.599 -6.033 -18.549 1.00 97.00 80 LEU A C 1
ATOM 662 O O . LEU A 1 80 ? 9.503 -7.004 -17.807 1.00 97.00 80 LEU A O 1
ATOM 666 N N . ASP A 1 81 ? 8.552 -5.275 -18.876 1.00 94.19 81 ASP A N 1
ATOM 667 C CA . ASP A 1 81 ? 7.190 -5.514 -18.390 1.00 94.19 81 ASP A CA 1
ATOM 668 C C . ASP A 1 81 ? 6.732 -6.949 -18.707 1.00 94.19 81 ASP A C 1
ATOM 670 O O . ASP A 1 81 ? 6.419 -7.724 -17.797 1.00 94.19 81 ASP A O 1
ATOM 674 N N . ARG A 1 82 ? 6.859 -7.374 -19.971 1.00 94.50 82 ARG A N 1
ATOM 675 C CA . ARG A 1 82 ? 6.536 -8.745 -20.412 1.00 94.50 82 ARG A CA 1
ATOM 676 C C . ARG A 1 82 ? 7.372 -9.815 -19.705 1.00 94.50 82 ARG A C 1
ATOM 678 O O . ARG A 1 82 ? 6.858 -10.893 -19.394 1.00 94.50 82 ARG A O 1
ATOM 685 N N . ILE A 1 83 ? 8.660 -9.553 -19.469 1.00 96.50 83 ILE A N 1
ATOM 686 C CA . ILE A 1 83 ? 9.534 -10.470 -18.718 1.00 96.50 83 ILE A CA 1
ATOM 687 C C . ILE A 1 83 ? 9.111 -10.522 -17.247 1.00 96.50 83 ILE A C 1
ATOM 689 O O . ILE A 1 83 ? 9.072 -11.608 -16.673 1.00 96.50 83 ILE A O 1
ATOM 693 N N . SER A 1 84 ? 8.763 -9.383 -16.650 1.00 93.81 84 SER A N 1
ATOM 694 C CA . SER A 1 84 ? 8.425 -9.259 -15.232 1.00 93.81 84 SER A CA 1
ATOM 695 C C . SER A 1 84 ? 7.163 -10.034 -14.861 1.00 93.81 84 SER A C 1
ATOM 697 O O . SER A 1 84 ? 7.125 -10.665 -13.806 1.00 93.81 84 SER A O 1
ATOM 699 N N . VAL A 1 85 ? 6.155 -10.061 -15.740 1.00 90.12 85 VAL A N 1
ATOM 700 C CA . VAL A 1 85 ? 4.925 -10.844 -15.541 1.00 90.12 85 VAL A CA 1
ATOM 701 C C . VAL A 1 85 ? 5.254 -12.332 -15.402 1.00 90.12 85 VAL A C 1
ATOM 703 O O . VAL A 1 85 ? 4.802 -12.990 -14.465 1.00 90.12 85 VAL A O 1
ATOM 706 N N . GLU A 1 86 ? 6.084 -12.864 -16.300 1.00 91.56 86 GLU A N 1
ATOM 707 C CA . GLU A 1 86 ? 6.486 -14.273 -16.263 1.00 91.56 86 GLU A CA 1
ATOM 708 C C . GLU A 1 86 ? 7.480 -14.562 -15.125 1.00 91.56 86 GLU A C 1
ATOM 710 O O 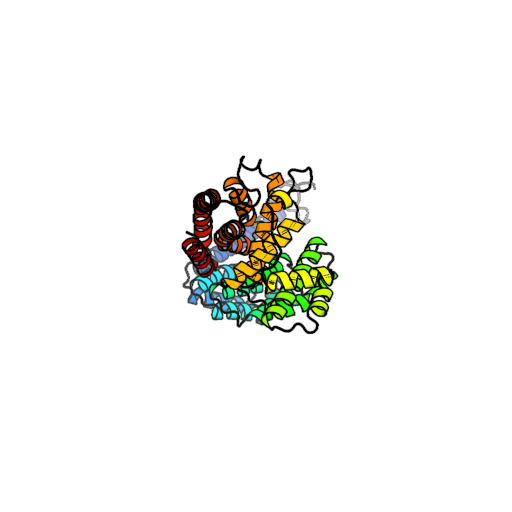. GLU A 1 86 ? 7.385 -15.620 -14.506 1.00 91.56 86 GLU A O 1
ATOM 715 N N . ALA A 1 87 ? 8.393 -13.633 -14.819 1.00 92.31 87 ALA A N 1
ATOM 716 C CA . ALA A 1 87 ? 9.339 -13.747 -13.707 1.00 92.31 87 ALA A CA 1
ATOM 717 C C . ALA A 1 87 ? 8.605 -13.858 -12.364 1.00 92.31 87 ALA A C 1
ATOM 719 O O . ALA A 1 87 ? 8.876 -14.781 -11.602 1.00 92.31 87 ALA A O 1
ATOM 720 N N . ARG A 1 88 ? 7.610 -12.992 -12.119 1.00 87.69 88 ARG A N 1
ATOM 721 C CA . ARG A 1 88 ? 6.763 -13.041 -10.917 1.00 87.69 88 ARG A CA 1
ATOM 722 C C . ARG A 1 88 ? 5.970 -14.340 -10.826 1.00 87.69 88 ARG A C 1
ATOM 724 O O . ARG A 1 88 ? 5.944 -14.955 -9.770 1.00 87.69 88 ARG A O 1
ATOM 731 N N . ARG A 1 89 ? 5.397 -14.818 -11.938 1.00 85.38 89 ARG A N 1
ATOM 732 C CA . ARG A 1 89 ? 4.699 -16.120 -11.975 1.00 85.38 89 ARG A CA 1
ATOM 733 C C . ARG A 1 89 ? 5.621 -17.299 -11.638 1.00 85.38 89 ARG A C 1
ATOM 735 O O . ARG A 1 89 ? 5.151 -18.323 -11.154 1.00 85.38 89 ARG A O 1
ATOM 742 N N . ARG A 1 90 ? 6.910 -17.183 -11.963 1.00 90.12 90 ARG A N 1
ATOM 743 C CA . ARG A 1 90 ? 7.945 -18.192 -11.690 1.00 90.12 90 ARG A CA 1
ATOM 744 C C . ARG A 1 90 ? 8.660 -17.991 -10.356 1.00 90.12 90 ARG A C 1
ATOM 746 O O . ARG A 1 90 ? 9.513 -18.815 -10.048 1.00 90.12 90 ARG A O 1
ATOM 753 N N . GLU A 1 91 ? 8.353 -16.916 -9.629 1.00 89.00 91 GLU A N 1
ATOM 754 C CA . GLU A 1 91 ? 9.069 -16.497 -8.417 1.00 89.00 91 GLU A CA 1
ATOM 755 C C . GLU A 1 91 ? 10.585 -16.277 -8.656 1.00 89.00 91 GLU A C 1
ATOM 757 O O . GLU A 1 91 ? 11.402 -16.388 -7.748 1.00 89.00 91 GLU A O 1
ATOM 762 N N . ASP A 1 92 ? 10.985 -15.935 -9.889 1.00 91.62 92 ASP A N 1
ATOM 763 C CA . ASP A 1 92 ? 12.387 -15.724 -10.295 1.00 91.62 92 ASP A CA 1
ATOM 764 C C . ASP A 1 92 ? 12.805 -14.256 -10.102 1.00 91.62 92 ASP A C 1
ATOM 766 O O . ASP A 1 92 ? 13.005 -13.488 -11.054 1.00 91.62 92 ASP A O 1
ATOM 770 N N . LEU A 1 93 ? 12.858 -13.837 -8.835 1.00 88.62 93 LEU A N 1
ATOM 771 C CA . LEU A 1 93 ? 13.110 -12.441 -8.471 1.00 88.62 93 LEU A CA 1
ATOM 772 C C . LEU A 1 93 ? 14.559 -12.019 -8.690 1.00 88.62 93 LEU A C 1
ATOM 774 O O . LEU A 1 93 ? 14.805 -10.879 -9.083 1.00 88.62 93 LEU A O 1
ATOM 778 N N . ASP A 1 94 ? 15.503 -12.939 -8.499 1.00 91.69 94 ASP A N 1
ATOM 779 C CA . ASP A 1 94 ? 16.926 -12.696 -8.735 1.00 91.69 94 ASP A CA 1
ATOM 780 C C . ASP A 1 94 ? 17.181 -12.299 -10.189 1.00 91.69 94 ASP A C 1
ATOM 782 O O . ASP A 1 94 ? 17.921 -11.349 -10.465 1.00 91.69 94 ASP A O 1
ATOM 786 N N . THR A 1 95 ? 16.528 -12.980 -11.135 1.00 94.75 95 THR A N 1
ATOM 787 C CA . THR A 1 95 ? 16.627 -12.621 -12.550 1.00 94.75 95 THR A CA 1
ATOM 788 C C . THR A 1 95 ? 16.030 -11.245 -12.809 1.00 94.75 95 THR A C 1
ATOM 790 O O . THR A 1 95 ? 16.662 -10.436 -13.489 1.00 94.75 95 THR A O 1
ATOM 793 N N . LEU A 1 96 ? 14.848 -10.942 -12.263 1.00 94.88 96 LEU A N 1
ATOM 794 C CA . LEU A 1 96 ? 14.208 -9.637 -12.446 1.00 94.88 96 LEU A CA 1
ATOM 795 C C . LEU A 1 96 ? 15.061 -8.492 -11.874 1.00 94.88 96 LEU A C 1
ATOM 797 O O . LEU A 1 96 ? 15.316 -7.503 -12.568 1.00 94.88 96 LEU A O 1
ATOM 801 N N . ALA A 1 97 ? 15.556 -8.645 -10.646 1.00 94.25 97 ALA A N 1
ATOM 802 C CA . ALA A 1 97 ? 16.449 -7.687 -10.005 1.00 94.25 97 ALA A CA 1
ATOM 803 C C . ALA A 1 97 ? 17.767 -7.535 -10.772 1.00 94.25 97 ALA A C 1
ATOM 805 O O . ALA A 1 97 ? 18.234 -6.412 -10.979 1.00 94.25 97 ALA A O 1
ATOM 806 N N . GLY A 1 98 ? 18.326 -8.643 -11.265 1.00 96.12 98 GLY A N 1
ATOM 807 C CA . GLY A 1 98 ? 19.505 -8.645 -12.125 1.00 96.12 98 GLY A CA 1
ATOM 808 C C . GLY A 1 98 ? 19.288 -7.844 -13.408 1.00 96.12 98 GLY A C 1
ATOM 809 O O . GLY A 1 98 ? 20.111 -6.994 -13.740 1.00 96.12 98 GLY A O 1
ATOM 810 N N . LEU A 1 99 ? 18.158 -8.039 -14.094 1.00 97.69 99 LEU A N 1
ATOM 811 C CA . LEU A 1 99 ? 17.821 -7.285 -15.304 1.00 97.69 99 LEU A CA 1
ATOM 812 C C . LEU A 1 99 ? 17.674 -5.786 -15.036 1.00 97.69 99 LEU A C 1
ATOM 814 O O . LEU A 1 99 ? 18.231 -4.983 -15.781 1.00 97.69 99 LEU A O 1
ATOM 818 N N . ILE A 1 100 ? 16.988 -5.395 -13.961 1.00 97.31 100 ILE A N 1
ATOM 819 C CA . ILE A 1 100 ? 16.870 -3.984 -13.559 1.00 97.31 100 ILE A CA 1
ATOM 820 C C . ILE A 1 100 ? 18.251 -3.392 -13.235 1.00 97.31 100 ILE A C 1
ATOM 822 O O . ILE A 1 100 ? 18.559 -2.267 -13.641 1.00 97.31 100 ILE A O 1
A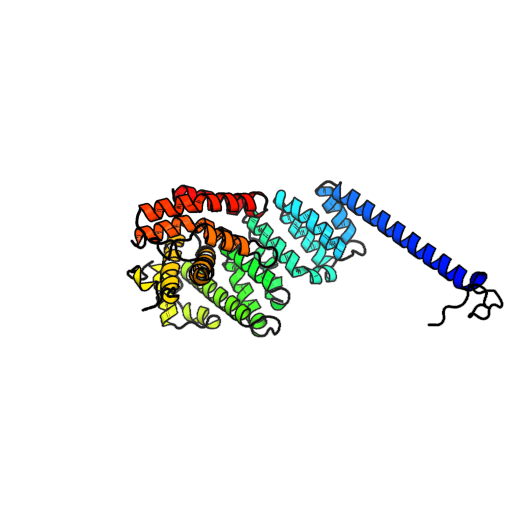TOM 826 N N . GLY A 1 101 ? 19.108 -4.156 -12.554 1.00 96.38 101 GLY A N 1
ATOM 827 C CA . GLY A 1 101 ? 20.501 -3.789 -12.299 1.00 96.38 101 GLY A CA 1
ATOM 828 C C . GLY A 1 101 ? 21.297 -3.569 -13.588 1.00 96.38 101 GLY A C 1
ATOM 829 O O . GLY A 1 101 ? 22.005 -2.569 -13.707 1.00 96.38 101 GLY A O 1
ATOM 830 N N . GLU A 1 102 ? 21.122 -4.435 -14.587 1.00 97.44 102 GLU A N 1
ATOM 831 C CA . GLU A 1 102 ? 21.750 -4.283 -15.903 1.00 97.44 102 GLU A CA 1
ATOM 832 C C . GLU A 1 102 ? 21.262 -3.026 -16.642 1.00 97.44 102 GLU A C 1
ATOM 834 O O . GLU A 1 102 ? 22.080 -2.342 -17.258 1.00 97.44 102 GLU A O 1
ATOM 839 N N . ILE A 1 103 ? 19.971 -2.671 -16.556 1.00 97.31 103 ILE A N 1
ATOM 840 C CA . ILE A 1 103 ? 19.450 -1.405 -17.113 1.00 97.31 103 ILE A CA 1
ATOM 841 C C . ILE A 1 103 ? 20.125 -0.217 -16.417 1.00 97.31 103 ILE A C 1
ATOM 843 O O . ILE A 1 103 ? 20.570 0.719 -17.083 1.00 97.31 103 ILE A O 1
ATOM 847 N N . LYS A 1 104 ? 20.241 -0.257 -15.084 1.00 96.12 104 LYS A N 1
ATOM 848 C CA . LYS A 1 104 ? 20.893 0.797 -14.291 1.00 96.12 104 LYS A CA 1
ATOM 849 C C . LYS A 1 104 ? 22.360 0.991 -14.672 1.00 96.12 104 LYS A C 1
ATOM 851 O O . LYS A 1 104 ? 22.817 2.130 -14.747 1.00 96.12 104 LYS A O 1
ATOM 856 N N . GLU A 1 105 ? 23.086 -0.098 -14.904 1.00 96.38 105 GLU A N 1
ATOM 857 C CA . GLU A 1 105 ? 24.510 -0.080 -15.252 1.00 96.38 105 GLU A CA 1
ATOM 858 C C . GLU A 1 105 ? 24.750 0.341 -16.709 1.00 96.38 105 GLU A C 1
ATOM 860 O O . GLU A 1 105 ? 25.540 1.248 -16.973 1.00 96.38 105 GLU A O 1
ATOM 865 N N . LYS A 1 106 ? 24.068 -0.306 -17.660 1.00 95.62 106 LYS A N 1
ATOM 866 C CA . LYS A 1 106 ? 24.323 -0.144 -19.101 1.00 95.62 106 LYS A CA 1
ATOM 867 C C . LYS A 1 106 ? 23.591 1.057 -19.693 1.00 95.62 106 LYS A C 1
ATOM 869 O O . LYS A 1 106 ? 24.083 1.680 -20.632 1.00 95.62 106 LYS A O 1
ATOM 874 N N . CYS A 1 107 ? 22.424 1.398 -19.149 1.00 95.06 107 CYS A N 1
ATOM 875 C CA . CYS A 1 107 ? 21.524 2.411 -19.694 1.00 95.06 107 CYS A CA 1
ATOM 876 C C . CYS A 1 107 ? 21.037 3.394 -18.608 1.00 95.06 107 CYS A C 1
ATOM 878 O O . CYS A 1 107 ? 19.828 3.589 -18.452 1.00 95.06 107 CYS A O 1
ATOM 880 N N . PRO A 1 108 ? 21.935 4.079 -17.872 1.00 95.31 108 PRO A N 1
ATOM 881 C CA . PRO A 1 108 ? 21.570 4.873 -16.693 1.00 95.31 108 PRO A CA 1
ATOM 882 C C . PRO A 1 108 ? 20.582 6.013 -16.987 1.00 95.31 108 PRO A C 1
ATOM 884 O O . PRO A 1 108 ? 19.789 6.382 -16.123 1.00 95.31 108 PRO A O 1
ATOM 887 N N . VAL A 1 109 ? 20.596 6.567 -18.205 1.00 94.38 109 VAL A N 1
ATOM 888 C CA . VAL A 1 109 ? 19.642 7.607 -18.630 1.00 94.38 109 VAL A CA 1
ATOM 889 C C . VAL A 1 109 ? 18.233 7.039 -18.815 1.00 94.38 109 VAL A C 1
ATOM 891 O O . VAL A 1 109 ? 17.269 7.713 -18.466 1.00 94.38 109 VAL A O 1
ATOM 894 N N . ILE A 1 110 ? 18.109 5.814 -19.338 1.00 94.88 110 ILE A N 1
ATOM 895 C CA . ILE A 1 110 ? 16.824 5.107 -19.448 1.00 94.88 110 ILE A CA 1
ATOM 896 C C . ILE A 1 110 ? 16.354 4.725 -18.047 1.00 94.88 110 ILE A C 1
ATOM 898 O O . ILE A 1 110 ? 15.240 5.068 -17.669 1.00 94.88 110 ILE A O 1
ATOM 902 N N . TYR A 1 111 ? 17.240 4.138 -17.232 1.00 95.12 111 TYR A N 1
ATOM 903 C CA . TYR A 1 111 ? 16.929 3.793 -15.846 1.00 95.12 111 TYR A CA 1
ATOM 904 C C . TYR A 1 111 ? 16.361 4.982 -15.064 1.00 95.12 111 TYR A C 1
ATOM 906 O O . TYR A 1 111 ? 15.350 4.859 -14.384 1.00 95.12 111 TYR A O 1
ATOM 914 N N . ALA A 1 112 ? 17.002 6.150 -15.166 1.00 92.75 112 ALA A N 1
ATOM 915 C CA . ALA A 1 112 ? 16.616 7.330 -14.403 1.00 92.75 112 ALA A CA 1
ATOM 916 C C . ALA A 1 112 ? 15.208 7.855 -14.730 1.00 92.75 112 ALA A C 1
ATOM 918 O O . ALA A 1 112 ? 14.633 8.536 -13.881 1.00 92.75 112 ALA A O 1
ATOM 919 N N . LYS A 1 113 ? 14.665 7.568 -15.924 1.00 91.69 113 LYS A N 1
ATOM 920 C CA . LYS A 1 113 ? 13.301 7.969 -16.307 1.00 91.69 113 LYS A CA 1
ATOM 921 C C . LYS A 1 113 ? 12.244 7.162 -15.557 1.00 91.69 113 LYS A C 1
ATOM 923 O O . LYS A 1 113 ? 11.289 7.749 -15.065 1.00 91.69 113 LYS A O 1
ATOM 928 N N . ASP A 1 114 ? 12.486 5.863 -15.397 1.00 91.44 114 ASP A N 1
ATOM 929 C CA . ASP A 1 114 ? 11.503 4.905 -14.876 1.00 91.44 114 ASP A CA 1
ATOM 930 C C . ASP A 1 114 ? 11.937 4.278 -13.538 1.00 91.44 114 ASP A C 1
ATOM 932 O O . ASP A 1 114 ? 11.420 3.248 -13.114 1.00 91.44 114 ASP A O 1
ATOM 936 N N . ALA A 1 115 ? 12.887 4.904 -12.833 1.00 93.75 115 ALA A N 1
ATOM 937 C CA . ALA A 1 115 ? 13.469 4.368 -11.600 1.00 93.75 115 ALA A CA 1
ATOM 938 C C . ALA A 1 115 ? 12.412 4.015 -10.541 1.00 93.75 115 ALA A C 1
ATOM 940 O O . ALA A 1 115 ? 12.536 2.996 -9.865 1.00 93.75 115 ALA A O 1
ATOM 941 N N . PHE A 1 116 ? 11.360 4.831 -10.412 1.00 92.56 116 PHE A N 1
ATOM 942 C CA . PHE A 1 116 ? 10.270 4.572 -9.470 1.00 92.56 116 PHE A CA 1
ATOM 943 C C . PHE A 1 116 ? 9.423 3.362 -9.860 1.00 92.56 116 PHE A C 1
ATOM 945 O O . PHE A 1 116 ? 8.996 2.615 -8.981 1.00 92.56 116 PHE A O 1
ATOM 952 N N . TYR A 1 117 ? 9.208 3.146 -11.159 1.00 91.94 117 TYR A N 1
ATOM 953 C CA . TYR A 1 117 ? 8.519 1.960 -11.655 1.00 91.94 117 TYR A CA 1
ATOM 954 C C . TYR A 1 117 ? 9.324 0.703 -11.318 1.00 91.94 117 TYR A C 1
ATOM 956 O O . TYR A 1 117 ? 8.786 -0.218 -10.709 1.00 91.94 117 TYR A O 1
ATOM 964 N N . TYR A 1 118 ? 10.630 0.697 -11.605 1.00 94.88 118 TYR A N 1
ATOM 965 C CA . TYR A 1 118 ? 11.494 -0.440 -11.277 1.00 94.88 118 TYR A CA 1
ATOM 966 C C . TYR A 1 118 ? 11.537 -0.725 -9.771 1.00 94.88 118 TYR A C 1
ATOM 968 O O . TYR A 1 118 ? 11.457 -1.883 -9.367 1.00 94.88 118 TYR A O 1
ATOM 976 N N . SER A 1 119 ? 11.614 0.314 -8.933 1.00 95.31 119 SER A N 1
ATOM 977 C CA . SER A 1 119 ? 11.543 0.152 -7.477 1.00 95.31 119 SER A CA 1
ATOM 978 C C . SER A 1 119 ? 10.200 -0.404 -7.006 1.00 95.31 119 SER A C 1
ATOM 980 O O . SER A 1 119 ? 10.192 -1.300 -6.167 1.00 95.31 119 SER A O 1
ATOM 982 N N . SER A 1 120 ? 9.080 0.085 -7.548 1.00 93.94 120 SER A N 1
ATOM 983 C CA . SER A 1 120 ? 7.738 -0.418 -7.205 1.00 93.94 120 SER A CA 1
ATOM 984 C C . SER A 1 120 ? 7.603 -1.891 -7.585 1.00 93.94 120 SER A C 1
ATOM 986 O O . SER A 1 120 ? 7.249 -2.715 -6.749 1.00 93.94 120 SER A O 1
ATOM 988 N N . LEU A 1 121 ? 8.016 -2.241 -8.807 1.00 94.00 121 LEU A N 1
ATOM 989 C CA . LEU A 1 121 ? 8.005 -3.610 -9.311 1.00 94.00 121 LEU A CA 1
ATOM 990 C C . LEU A 1 121 ? 8.832 -4.559 -8.433 1.00 94.00 121 LEU A C 1
ATOM 992 O O . LEU A 1 121 ? 8.397 -5.680 -8.170 1.00 94.00 121 LEU A O 1
ATOM 996 N N . LEU A 1 122 ? 10.007 -4.130 -7.958 1.00 95.31 122 LEU A N 1
ATOM 997 C CA . LEU A 1 122 ? 10.820 -4.921 -7.032 1.00 95.31 122 LEU A CA 1
ATOM 998 C C . LEU A 1 122 ? 10.118 -5.124 -5.686 1.00 95.31 122 LEU A C 1
ATOM 1000 O O . LEU A 1 122 ? 10.093 -6.248 -5.197 1.00 95.31 122 LEU A O 1
ATOM 1004 N N . ILE A 1 123 ? 9.534 -4.072 -5.103 1.00 96.12 123 ILE A N 1
ATOM 1005 C CA . ILE A 1 123 ? 8.820 -4.152 -3.815 1.00 96.12 123 ILE A CA 1
ATOM 1006 C C . ILE A 1 123 ? 7.607 -5.078 -3.914 1.00 96.12 123 ILE A C 1
ATOM 1008 O O . ILE A 1 123 ? 7.456 -5.968 -3.081 1.00 96.12 123 ILE A O 1
ATOM 1012 N N . GLU A 1 124 ? 6.789 -4.925 -4.953 1.00 93.00 124 GLU A N 1
ATOM 1013 C CA . GLU A 1 124 ? 5.646 -5.806 -5.210 1.00 93.00 124 GLU A CA 1
ATOM 1014 C C . GLU A 1 124 ? 6.087 -7.257 -5.415 1.00 93.00 124 GLU A C 1
ATOM 1016 O O . GLU A 1 124 ? 5.455 -8.181 -4.917 1.00 93.00 124 GLU A O 1
ATOM 1021 N N . SER A 1 125 ? 7.193 -7.477 -6.126 1.00 93.12 125 SER A N 1
ATOM 1022 C CA . SER A 1 125 ? 7.709 -8.827 -6.354 1.00 93.12 125 SER A CA 1
ATOM 1023 C C . SER A 1 125 ? 8.206 -9.474 -5.059 1.00 93.12 125 SER A C 1
ATOM 1025 O O . SER A 1 125 ? 7.864 -10.623 -4.790 1.00 93.12 125 SER A O 1
ATOM 1027 N N . MET A 1 126 ? 8.952 -8.729 -4.235 1.00 94.81 126 MET A N 1
ATOM 1028 C CA . MET A 1 126 ? 9.388 -9.161 -2.900 1.00 94.81 126 MET A CA 1
ATOM 1029 C C . MET A 1 126 ? 8.191 -9.513 -2.007 1.00 94.81 126 MET A C 1
ATOM 1031 O O . MET A 1 126 ? 8.215 -10.529 -1.319 1.00 94.81 126 MET A O 1
ATOM 1035 N N . ALA A 1 127 ? 7.112 -8.728 -2.082 1.00 94.00 127 ALA A N 1
ATOM 1036 C CA . ALA A 1 127 ? 5.877 -8.972 -1.344 1.00 94.00 127 ALA A CA 1
ATOM 1037 C C . ALA A 1 127 ? 5.172 -10.283 -1.742 1.00 94.00 127 ALA A C 1
ATOM 1039 O O . ALA A 1 127 ? 4.612 -10.956 -0.881 1.00 94.00 127 ALA A O 1
ATOM 1040 N N . VAL A 1 128 ? 5.231 -10.685 -3.017 1.00 90.12 128 VAL A N 1
ATOM 1041 C CA . VAL A 1 128 ? 4.606 -11.931 -3.509 1.00 90.12 128 VAL A CA 1
ATOM 1042 C C . VAL A 1 128 ? 5.270 -13.188 -2.943 1.00 90.12 128 VAL A C 1
ATOM 1044 O O . VAL A 1 128 ? 4.573 -14.166 -2.676 1.00 90.12 128 VAL A O 1
ATOM 1047 N N . VAL A 1 129 ? 6.594 -13.173 -2.769 1.00 90.94 129 VAL A N 1
ATOM 1048 C CA . VAL A 1 129 ? 7.364 -14.322 -2.243 1.00 90.94 129 VAL A CA 1
ATOM 1049 C C . VAL A 1 129 ? 7.726 -14.176 -0.762 1.00 90.94 129 VAL A C 1
ATOM 1051 O O . VAL A 1 129 ? 8.362 -15.058 -0.194 1.00 90.94 129 VAL A O 1
ATOM 1054 N N . GLU A 1 130 ? 7.344 -13.051 -0.155 1.00 93.12 130 GLU A N 1
ATOM 1055 C CA . GLU A 1 130 ? 7.657 -12.671 1.226 1.00 93.12 130 GLU A CA 1
ATOM 1056 C C . GLU A 1 130 ? 9.171 -12.693 1.551 1.00 93.12 130 GLU A C 1
ATOM 1058 O O . GLU A 1 130 ? 9.577 -13.022 2.666 1.00 93.12 130 GLU A O 1
ATOM 1063 N N . ASP A 1 131 ? 10.016 -12.301 0.586 1.00 93.31 131 ASP A N 1
ATOM 1064 C CA . ASP A 1 131 ? 11.464 -12.093 0.759 1.00 93.31 131 ASP A CA 1
ATOM 1065 C C . ASP A 1 131 ? 11.817 -10.622 0.528 1.00 93.31 131 ASP A C 1
ATOM 1067 O O . ASP A 1 131 ? 11.867 -10.141 -0.603 1.00 93.31 131 ASP A O 1
ATOM 1071 N N . PHE A 1 132 ? 12.102 -9.910 1.617 1.00 95.56 132 PHE A N 1
ATOM 1072 C CA . PHE A 1 132 ? 12.396 -8.476 1.618 1.00 95.56 132 PHE A CA 1
ATOM 1073 C C . PHE A 1 132 ? 13.893 -8.158 1.729 1.00 95.56 132 PHE A C 1
ATOM 1075 O O . PHE A 1 132 ? 14.276 -7.029 2.047 1.00 95.56 132 PHE A O 1
ATOM 1082 N N . SER A 1 133 ? 14.774 -9.121 1.454 1.00 92.12 133 SER A N 1
ATOM 1083 C CA . SER A 1 133 ? 16.229 -8.935 1.555 1.00 92.12 133 SER A CA 1
ATOM 1084 C C . SER A 1 133 ? 16.772 -7.792 0.677 1.00 92.12 133 SER A C 1
ATOM 1086 O O . SER A 1 133 ? 17.722 -7.107 1.067 1.00 92.12 133 SER A O 1
ATOM 1088 N N . GLY A 1 134 ? 16.144 -7.529 -0.475 1.00 92.12 134 GLY A N 1
ATOM 1089 C CA . GLY A 1 134 ? 16.483 -6.432 -1.394 1.00 92.12 134 GLY A CA 1
ATOM 1090 C C . GLY A 1 134 ? 15.842 -5.075 -1.069 1.00 92.12 134 GLY A C 1
ATOM 1091 O O . GLY A 1 134 ? 16.113 -4.086 -1.761 1.00 92.12 134 GLY A O 1
ATOM 1092 N N . LEU A 1 135 ? 15.002 -4.995 -0.033 1.00 96.19 135 LEU A N 1
ATOM 1093 C CA . LEU A 1 135 ? 14.139 -3.842 0.229 1.00 96.19 135 LEU A CA 1
ATOM 1094 C C . LEU A 1 135 ? 14.884 -2.505 0.420 1.00 96.19 135 LEU A C 1
ATOM 1096 O O . LEU A 1 135 ? 14.461 -1.518 -0.190 1.00 96.19 135 LEU A O 1
ATOM 1100 N N . PRO A 1 136 ? 16.010 -2.424 1.165 1.00 96.06 136 PRO A N 1
ATOM 1101 C CA . PRO A 1 136 ? 16.729 -1.159 1.335 1.00 96.06 136 PRO A CA 1
ATOM 1102 C C . PRO A 1 136 ? 17.162 -0.517 0.010 1.00 96.06 136 PRO A C 1
ATOM 1104 O O . PRO A 1 136 ? 17.065 0.698 -0.157 1.00 96.06 136 PRO A O 1
ATOM 1107 N N . ALA A 1 137 ? 17.604 -1.325 -0.960 1.00 93.56 137 ALA A N 1
ATOM 1108 C CA . ALA A 1 137 ? 18.041 -0.825 -2.260 1.00 93.56 137 ALA A CA 1
ATOM 1109 C C . ALA A 1 137 ? 16.868 -0.309 -3.109 1.00 93.56 137 ALA A C 1
ATOM 1111 O O . ALA A 1 137 ? 17.019 0.688 -3.817 1.00 93.56 137 ALA A O 1
ATOM 1112 N N . ALA A 1 138 ? 15.703 -0.959 -3.025 1.00 95.56 138 ALA A N 1
ATOM 1113 C CA . ALA A 1 138 ? 14.500 -0.530 -3.736 1.00 95.56 138 ALA A CA 1
ATOM 1114 C C . ALA A 1 138 ? 13.931 0.782 -3.162 1.00 95.56 138 ALA A C 1
ATOM 1116 O O . ALA A 1 138 ? 13.554 1.675 -3.927 1.00 95.56 138 ALA A O 1
ATOM 1117 N N . LEU A 1 139 ? 13.932 0.927 -1.831 1.00 97.44 139 LEU A N 1
ATOM 1118 C CA . LEU A 1 139 ? 13.437 2.115 -1.125 1.00 97.44 139 LEU A CA 1
ATOM 1119 C C . LEU A 1 139 ? 14.295 3.366 -1.338 1.00 97.44 139 LEU A C 1
ATOM 1121 O O . LEU A 1 139 ? 13.776 4.481 -1.295 1.00 97.44 139 LEU A O 1
ATOM 1125 N N . GLU A 1 140 ? 15.590 3.204 -1.604 1.00 96.06 140 GLU A N 1
ATOM 1126 C CA . GLU A 1 140 ? 16.521 4.324 -1.781 1.00 96.06 140 GLU A CA 1
ATOM 1127 C C . GLU A 1 140 ? 16.082 5.295 -2.893 1.00 96.06 140 GLU A C 1
ATOM 1129 O O . GLU A 1 140 ? 16.252 6.508 -2.772 1.00 96.06 140 GLU A O 1
ATOM 1134 N N . VAL A 1 141 ? 15.453 4.788 -3.959 1.00 93.81 141 VAL A N 1
ATOM 1135 C CA . VAL A 1 141 ? 14.930 5.624 -5.055 1.00 93.81 141 VAL A CA 1
ATOM 1136 C C . VAL A 1 141 ? 13.849 6.586 -4.551 1.00 93.81 141 VAL A C 1
ATOM 1138 O O . VAL A 1 141 ? 13.882 7.777 -4.875 1.00 93.81 141 VAL A O 1
ATOM 1141 N N . PHE A 1 142 ? 12.928 6.090 -3.721 1.00 95.12 142 PHE A N 1
ATOM 1142 C CA . PHE A 1 142 ? 11.882 6.903 -3.104 1.00 95.12 142 PHE A CA 1
ATOM 1143 C C . PHE A 1 142 ? 12.457 7.878 -2.076 1.00 95.12 142 PHE A C 1
ATOM 1145 O O . PHE A 1 142 ? 12.089 9.052 -2.072 1.00 95.12 142 PHE A O 1
ATOM 1152 N N . ALA A 1 143 ? 13.413 7.429 -1.261 1.00 95.62 143 ALA A N 1
ATOM 1153 C CA . ALA A 1 143 ? 14.062 8.261 -0.253 1.00 95.62 143 ALA A CA 1
ATOM 1154 C C . ALA A 1 143 ? 14.828 9.453 -0.861 1.00 95.62 143 ALA A C 1
ATOM 1156 O O . ALA A 1 143 ? 14.887 10.548 -0.284 1.00 95.62 143 ALA A O 1
ATOM 1157 N N . GLU A 1 144 ? 15.425 9.270 -2.042 1.00 94.31 144 GLU A N 1
ATOM 1158 C CA . GLU A 1 144 ? 16.198 10.324 -2.696 1.00 94.31 144 GLU A CA 1
ATOM 1159 C C . GLU A 1 144 ? 15.346 11.359 -3.431 1.00 94.31 144 GLU A C 1
ATOM 1161 O O . GLU A 1 144 ? 15.676 12.548 -3.395 1.00 94.31 144 GLU A O 1
ATOM 1166 N N . LYS A 1 145 ? 14.252 10.946 -4.078 1.00 91.00 145 LYS A N 1
ATOM 1167 C CA . LYS A 1 145 ? 13.422 11.836 -4.911 1.00 91.00 145 LYS A CA 1
ATOM 1168 C C . LYS A 1 145 ? 11.914 11.616 -4.694 1.00 91.00 145 LYS A C 1
ATOM 1170 O O . LYS A 1 145 ? 11.199 11.356 -5.658 1.00 91.00 145 LYS A O 1
ATOM 1175 N N . PRO A 1 146 ? 11.390 11.772 -3.467 1.00 86.56 146 PRO A N 1
ATOM 1176 C CA . PRO A 1 146 ? 10.015 11.378 -3.141 1.00 86.56 146 PRO A CA 1
ATOM 1177 C C . PRO A 1 146 ? 8.946 12.155 -3.926 1.00 86.56 146 PRO A C 1
ATOM 1179 O O . PRO A 1 146 ? 7.901 11.608 -4.256 1.00 86.56 146 PRO A O 1
ATOM 1182 N N . SER A 1 147 ? 9.220 13.409 -4.297 1.00 84.06 147 SER A N 1
ATOM 1183 C CA . SER A 1 147 ? 8.293 14.252 -5.065 1.00 84.06 147 SER A CA 1
ATOM 1184 C C . SER A 1 147 ? 8.172 13.882 -6.547 1.00 84.06 147 SER A C 1
ATOM 1186 O O . SER A 1 147 ? 7.290 14.402 -7.225 1.00 84.06 147 SER A O 1
ATOM 1188 N N . GLY A 1 148 ? 9.045 13.010 -7.068 1.00 80.69 148 GLY A N 1
ATOM 1189 C CA . GLY A 1 148 ? 8.993 12.567 -8.463 1.00 80.69 148 GLY A CA 1
ATOM 1190 C C . GLY A 1 148 ? 7.852 11.590 -8.754 1.00 80.69 148 GLY A C 1
ATOM 1191 O O . GLY A 1 148 ? 7.372 11.554 -9.883 1.00 80.69 148 GLY A O 1
ATOM 1192 N N . TYR A 1 149 ? 7.421 10.820 -7.748 1.00 86.31 149 TYR A N 1
ATOM 1193 C CA . TYR A 1 149 ? 6.319 9.861 -7.851 1.00 86.31 149 TYR A CA 1
ATOM 1194 C C . TYR A 1 149 ? 5.790 9.490 -6.455 1.00 86.31 149 TYR A C 1
ATOM 1196 O O . TYR A 1 149 ? 5.983 8.374 -5.966 1.00 86.31 149 TYR A O 1
ATOM 1204 N N . ILE A 1 150 ? 5.167 10.461 -5.782 1.00 91.25 150 ILE A N 1
ATOM 1205 C CA . ILE A 1 150 ? 4.730 10.305 -4.388 1.00 91.25 150 ILE A CA 1
ATOM 1206 C C . ILE A 1 150 ? 3.664 9.210 -4.224 1.00 91.25 150 ILE A C 1
ATOM 1208 O O . ILE A 1 150 ? 3.728 8.443 -3.268 1.00 91.25 150 ILE A O 1
ATOM 1212 N N . ASP A 1 151 ? 2.756 9.062 -5.191 1.00 90.56 151 ASP A N 1
ATOM 1213 C CA . ASP A 1 151 ? 1.697 8.044 -5.162 1.00 90.56 151 ASP A CA 1
ATOM 1214 C C . ASP A 1 151 ? 2.268 6.618 -5.186 1.00 90.56 151 ASP A C 1
ATOM 1216 O O . ASP A 1 151 ? 1.800 5.730 -4.470 1.00 90.56 151 ASP A O 1
ATOM 1220 N N . GLY A 1 152 ? 3.344 6.400 -5.951 1.00 91.25 152 GLY A N 1
ATOM 1221 C CA . GLY A 1 152 ? 4.072 5.133 -5.922 1.00 91.25 152 GLY A CA 1
ATOM 1222 C C . GLY A 1 152 ? 4.758 4.878 -4.590 1.00 91.25 152 GLY A C 1
ATOM 1223 O O . GLY A 1 152 ? 4.813 3.736 -4.141 1.00 91.25 152 GLY A O 1
ATOM 1224 N N . PHE A 1 153 ? 5.238 5.929 -3.918 1.00 95.25 153 PHE A N 1
ATOM 1225 C CA . PHE A 1 153 ? 5.816 5.762 -2.590 1.00 95.25 153 PHE A CA 1
ATOM 1226 C C . PHE A 1 153 ? 4.745 5.386 -1.560 1.00 95.25 153 PHE A C 1
ATOM 1228 O O . PHE A 1 153 ? 4.964 4.463 -0.780 1.00 95.25 153 PHE A O 1
ATOM 1235 N N . PHE A 1 154 ? 3.566 6.017 -1.592 1.00 95.06 154 PHE A N 1
ATOM 1236 C CA . PHE A 1 154 ? 2.432 5.598 -0.760 1.00 95.06 154 PHE A CA 1
ATOM 1237 C C . PHE A 1 154 ? 2.010 4.155 -1.048 1.00 95.06 154 PHE A C 1
ATOM 1239 O O . PHE A 1 154 ? 1.805 3.386 -0.114 1.00 95.06 154 PHE A O 1
ATOM 1246 N N . SER A 1 155 ? 1.980 3.749 -2.318 1.00 93.88 155 SER A N 1
ATOM 1247 C CA . SER A 1 155 ? 1.678 2.362 -2.698 1.00 93.88 155 SER A CA 1
ATOM 1248 C C . SER A 1 155 ? 2.703 1.372 -2.123 1.00 93.88 155 SER A C 1
ATOM 1250 O O . SER A 1 155 ? 2.336 0.325 -1.583 1.00 93.88 155 SER A O 1
ATOM 1252 N N . ALA A 1 156 ? 3.994 1.721 -2.163 1.00 96.06 156 ALA A N 1
ATOM 1253 C CA . ALA A 1 156 ? 5.054 0.937 -1.535 1.00 96.06 156 ALA A CA 1
ATOM 1254 C C . ALA A 1 156 ? 4.920 0.904 -0.001 1.00 96.06 156 ALA A C 1
ATOM 1256 O O . ALA A 1 156 ? 5.071 -0.159 0.599 1.00 96.06 156 ALA A O 1
ATOM 1257 N N . ILE A 1 157 ? 4.589 2.035 0.634 1.00 97.75 157 ILE A N 1
ATOM 1258 C CA . ILE A 1 157 ? 4.318 2.123 2.077 1.00 97.75 157 ILE A CA 1
ATOM 1259 C C . ILE A 1 157 ? 3.174 1.178 2.456 1.00 97.75 157 ILE A C 1
ATOM 1261 O O . ILE A 1 157 ? 3.345 0.361 3.355 1.00 97.75 157 ILE A O 1
ATOM 1265 N N . GLU A 1 158 ? 2.036 1.230 1.760 1.00 97.19 158 GLU A N 1
ATOM 1266 C CA . GLU A 1 158 ? 0.878 0.373 2.044 1.00 97.19 158 GLU A CA 1
ATOM 1267 C C . GLU A 1 158 ? 1.199 -1.115 1.855 1.00 97.19 158 GLU A C 1
ATOM 1269 O O . GLU A 1 158 ? 0.842 -1.934 2.704 1.00 97.19 158 GLU A O 1
ATOM 1274 N N . THR A 1 159 ? 1.935 -1.458 0.793 1.00 97.00 159 THR A N 1
ATOM 1275 C CA . THR A 1 159 ? 2.422 -2.826 0.550 1.00 97.00 159 THR A CA 1
ATOM 1276 C C . THR A 1 159 ? 3.232 -3.323 1.748 1.00 97.00 159 THR A C 1
ATOM 1278 O O . THR A 1 159 ? 2.912 -4.337 2.363 1.00 97.00 159 THR A O 1
ATOM 1281 N N . LEU A 1 160 ? 4.249 -2.570 2.159 1.00 98.31 160 LEU A N 1
ATOM 1282 C CA . LEU A 1 160 ? 5.131 -2.956 3.262 1.00 98.31 160 LEU A CA 1
ATOM 1283 C C . LEU A 1 160 ? 4.411 -2.955 4.614 1.00 98.31 160 LEU A C 1
ATOM 1285 O O . LEU A 1 160 ? 4.655 -3.826 5.447 1.00 98.31 160 LEU A O 1
ATOM 1289 N N . MET A 1 161 ? 3.470 -2.033 4.825 1.00 98.31 161 MET A N 1
ATOM 1290 C CA . MET A 1 161 ? 2.622 -2.013 6.014 1.00 98.31 161 MET A CA 1
ATOM 1291 C C . MET A 1 161 ? 1.782 -3.284 6.130 1.00 98.31 161 MET A C 1
ATOM 1293 O O . MET A 1 161 ? 1.690 -3.831 7.233 1.00 98.31 161 MET A O 1
ATOM 1297 N N . TYR A 1 162 ? 1.214 -3.776 5.025 1.00 98.12 162 TYR A N 1
ATOM 1298 C CA . TYR A 1 162 ? 0.464 -5.032 4.997 1.00 98.12 162 TYR A CA 1
ATOM 1299 C C . TYR A 1 162 ? 1.341 -6.234 5.367 1.00 98.12 162 TYR A C 1
ATOM 1301 O O . TYR A 1 162 ? 0.938 -7.070 6.177 1.00 98.12 162 TYR A O 1
ATOM 1309 N N . HIS A 1 163 ? 2.569 -6.287 4.853 1.00 97.25 163 HIS A N 1
ATOM 1310 C CA . HIS A 1 163 ? 3.530 -7.345 5.186 1.00 97.25 163 HIS A CA 1
ATOM 1311 C C . HIS A 1 163 ? 4.255 -7.123 6.527 1.00 97.25 163 HIS A C 1
ATOM 1313 O O . HIS A 1 163 ? 5.018 -7.971 6.966 1.00 97.25 163 HIS A O 1
ATOM 1319 N N . SER A 1 164 ? 3.959 -6.030 7.241 1.00 96.06 164 SER A N 1
ATOM 1320 C CA . SER A 1 164 ? 4.613 -5.647 8.505 1.00 96.06 164 SER A CA 1
ATOM 1321 C C . SER A 1 164 ? 6.123 -5.381 8.399 1.00 96.06 164 SER A C 1
ATOM 1323 O O . SER A 1 164 ? 6.834 -5.399 9.405 1.00 96.06 164 SER A O 1
ATOM 1325 N N . GLU A 1 165 ? 6.594 -5.037 7.202 1.00 97.06 165 GLU A N 1
ATOM 1326 C CA . GLU A 1 165 ? 7.992 -4.736 6.876 1.00 97.06 165 GLU A CA 1
ATOM 1327 C C . GLU A 1 165 ? 8.309 -3.251 7.071 1.00 97.06 165 GLU A C 1
ATOM 1329 O O . GLU A 1 165 ? 8.604 -2.498 6.140 1.00 97.06 165 GLU A O 1
ATOM 1334 N N . ILE A 1 166 ? 8.203 -2.804 8.322 1.00 96.62 166 ILE A N 1
ATOM 1335 C CA . ILE A 1 166 ? 8.343 -1.385 8.677 1.00 96.62 166 ILE A CA 1
ATOM 1336 C C . ILE A 1 166 ? 9.793 -0.978 8.966 1.00 96.62 166 ILE A C 1
ATOM 1338 O O . ILE A 1 166 ? 10.135 0.197 8.842 1.00 96.62 166 ILE A O 1
ATOM 1342 N N . ASP A 1 167 ? 10.655 -1.930 9.335 1.00 96.12 167 ASP A N 1
ATOM 1343 C CA . ASP A 1 167 ? 11.993 -1.629 9.859 1.00 96.12 167 ASP A CA 1
ATOM 1344 C C . ASP A 1 167 ? 12.910 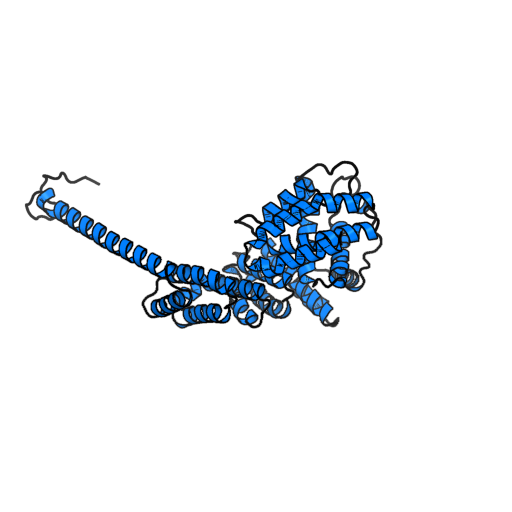-0.995 8.785 1.00 96.12 167 ASP A C 1
ATOM 1346 O O . ASP A 1 167 ? 13.543 0.022 9.085 1.00 96.12 167 ASP A O 1
ATOM 1350 N N . PRO A 1 168 ? 12.943 -1.474 7.520 1.00 97.19 168 PRO A N 1
ATOM 1351 C CA . PRO A 1 168 ? 13.646 -0.781 6.432 1.00 97.19 168 PRO A CA 1
ATOM 1352 C C . PRO A 1 168 ? 12.886 0.437 5.887 1.00 97.19 168 PRO A C 1
ATOM 1354 O O . PRO A 1 168 ? 13.498 1.338 5.311 1.00 97.19 168 PRO A O 1
ATOM 1357 N N . LEU A 1 169 ? 11.560 0.478 6.062 1.00 98.38 169 LEU A N 1
ATOM 1358 C CA . LEU A 1 169 ? 10.703 1.549 5.556 1.00 98.38 169 LEU A CA 1
ATOM 1359 C C . LEU A 1 169 ? 10.887 2.860 6.326 1.00 98.38 169 LEU A C 1
ATOM 1361 O O . LEU A 1 169 ? 11.022 3.917 5.711 1.00 98.38 169 LEU A O 1
ATOM 1365 N N . ILE A 1 170 ? 10.928 2.798 7.659 1.00 98.25 170 ILE A N 1
ATOM 1366 C CA . ILE A 1 170 ? 11.068 3.980 8.520 1.00 98.25 170 ILE A CA 1
ATOM 1367 C C . ILE A 1 170 ? 12.280 4.848 8.132 1.00 98.25 170 ILE A C 1
ATOM 1369 O O . ILE A 1 170 ? 12.060 6.019 7.827 1.00 98.25 170 ILE A O 1
ATOM 1373 N N . PRO A 1 171 ? 13.529 4.339 8.055 1.00 98.19 171 PRO A N 1
ATOM 1374 C CA . PRO A 1 171 ? 14.674 5.179 7.700 1.00 98.19 171 PRO A CA 1
ATOM 1375 C C . PRO A 1 171 ? 14.579 5.757 6.279 1.00 98.19 171 PRO A C 1
ATOM 1377 O O . PRO A 1 171 ? 15.052 6.869 6.033 1.00 98.19 171 PRO A O 1
ATOM 1380 N N . ALA A 1 172 ? 13.940 5.051 5.339 1.00 98.31 172 ALA A N 1
ATOM 1381 C CA . ALA A 1 172 ? 13.682 5.586 4.003 1.00 98.31 172 ALA A CA 1
ATOM 1382 C C . ALA A 1 172 ? 12.693 6.764 4.046 1.00 98.31 172 ALA A C 1
ATOM 1384 O O . ALA A 1 172 ? 12.924 7.791 3.402 1.00 98.31 172 ALA A O 1
ATOM 1385 N N . MET A 1 173 ? 11.626 6.651 4.843 1.00 98.44 173 MET A N 1
ATOM 1386 C CA . MET A 1 173 ? 10.658 7.730 5.054 1.00 98.44 173 MET A CA 1
ATOM 1387 C C . MET A 1 173 ? 11.263 8.915 5.817 1.00 98.44 173 MET A C 1
ATOM 1389 O O . MET A 1 173 ? 11.055 10.056 5.411 1.00 98.44 173 MET A O 1
ATOM 1393 N N . GLU A 1 174 ? 12.067 8.678 6.857 1.00 98.25 174 GLU A N 1
ATOM 1394 C CA . GLU A 1 174 ? 12.791 9.730 7.589 1.00 98.25 174 GLU A CA 1
ATOM 1395 C C . GLU A 1 174 ? 13.722 10.518 6.653 1.00 98.25 174 GLU A C 1
ATOM 1397 O O . GLU A 1 174 ? 13.764 11.749 6.703 1.00 98.25 174 GLU A O 1
ATOM 1402 N N . LYS A 1 175 ? 14.429 9.824 5.750 1.00 98.12 175 LYS A N 1
ATOM 1403 C CA . LYS A 1 175 ? 15.300 10.437 4.734 1.00 98.12 175 LYS A CA 1
ATOM 1404 C C . LYS A 1 175 ? 14.523 11.211 3.662 1.00 98.12 175 LYS A C 1
ATOM 1406 O O . LYS A 1 175 ? 15.018 12.225 3.159 1.00 98.12 175 LYS A O 1
ATOM 1411 N N . ALA A 1 176 ? 13.327 10.747 3.302 1.00 97.62 176 ALA A N 1
ATOM 1412 C CA . ALA A 1 176 ? 12.439 11.427 2.361 1.00 97.62 176 ALA A CA 1
ATOM 1413 C C . ALA A 1 176 ? 11.771 12.671 2.963 1.00 97.62 176 ALA A C 1
ATOM 1415 O O . ALA A 1 176 ? 11.542 13.645 2.245 1.00 97.62 176 ALA A O 1
ATOM 1416 N N . TYR A 1 177 ? 11.464 12.647 4.262 1.00 97.56 177 TYR A N 1
ATOM 1417 C CA . TYR A 1 177 ? 10.573 13.604 4.917 1.00 97.56 177 TYR A CA 1
ATOM 1418 C C . TYR A 1 177 ? 10.916 15.084 4.667 1.00 97.56 177 TYR A C 1
ATOM 1420 O O . TYR A 1 177 ? 10.021 15.807 4.229 1.00 97.56 177 TYR A O 1
ATOM 1428 N N . PRO A 1 178 ? 12.172 15.564 4.819 1.00 96.81 178 PRO A N 1
ATOM 1429 C CA . PRO A 1 178 ? 12.492 16.967 4.535 1.00 96.81 178 PRO A CA 1
ATOM 1430 C C . PRO A 1 178 ? 12.156 17.375 3.093 1.00 96.81 178 PRO A C 1
ATOM 1432 O O . PRO A 1 178 ? 11.621 18.452 2.855 1.00 96.81 178 PRO A O 1
ATOM 1435 N N . LYS A 1 179 ? 12.396 16.477 2.127 1.00 96.56 179 LYS A N 1
ATOM 1436 C CA . LYS A 1 179 ? 12.107 16.715 0.705 1.00 96.56 179 LYS A CA 1
ATOM 1437 C C . LYS A 1 179 ? 10.604 16.701 0.411 1.00 96.56 179 LYS A C 1
ATOM 1439 O O . LYS A 1 179 ? 10.172 17.376 -0.517 1.00 96.56 179 LYS A O 1
ATOM 1444 N N . VAL A 1 180 ? 9.824 15.919 1.162 1.00 96.19 180 VAL A N 1
ATOM 1445 C CA . VAL A 1 180 ? 8.353 15.905 1.079 1.00 96.19 180 VAL A CA 1
ATOM 1446 C C . VAL A 1 180 ? 7.785 17.216 1.619 1.00 96.19 180 VAL A C 1
ATOM 1448 O O . VAL A 1 180 ? 6.994 17.856 0.932 1.00 96.19 180 VAL A O 1
ATOM 1451 N N . MET A 1 181 ? 8.246 17.652 2.795 1.00 95.00 181 MET A N 1
ATOM 1452 C CA . MET A 1 181 ? 7.812 18.894 3.452 1.00 95.00 181 MET A CA 1
ATOM 1453 C C . MET A 1 181 ? 8.066 20.147 2.607 1.00 95.00 181 MET A C 1
ATOM 1455 O O . MET A 1 181 ? 7.265 21.077 2.617 1.00 95.00 181 MET A O 1
ATOM 1459 N N . GLU A 1 182 ? 9.190 20.183 1.892 1.00 94.62 182 GLU A N 1
ATOM 1460 C CA . GLU A 1 182 ? 9.596 21.322 1.061 1.00 94.62 182 GLU A CA 1
ATOM 1461 C C . GLU A 1 182 ? 9.034 21.259 -0.371 1.00 94.62 182 GLU A C 1
ATOM 1463 O O . GLU A 1 182 ? 9.295 22.152 -1.179 1.00 94.62 182 GLU A O 1
ATOM 1468 N N . SER A 1 183 ? 8.290 20.207 -0.731 1.00 93.69 183 SER A N 1
ATOM 1469 C CA . SER A 1 183 ? 7.842 20.012 -2.108 1.00 93.69 183 SER A CA 1
ATOM 1470 C C . SER A 1 183 ? 6.645 20.889 -2.471 1.00 93.69 183 SER A C 1
ATOM 1472 O O . SER A 1 183 ? 5.578 20.781 -1.881 1.00 93.69 183 SER A O 1
ATOM 1474 N N . GLU A 1 184 ? 6.772 21.659 -3.552 1.00 92.88 184 GLU A N 1
ATOM 1475 C CA . GLU A 1 184 ? 5.639 22.375 -4.165 1.00 92.88 184 GLU A CA 1
ATOM 1476 C C . GLU A 1 184 ? 4.702 21.453 -4.972 1.00 92.88 184 GLU A C 1
ATOM 1478 O O . GLU A 1 184 ? 3.599 21.855 -5.337 1.00 92.88 184 GLU A O 1
ATOM 1483 N N . ASN A 1 185 ? 5.130 20.217 -5.257 1.00 91.50 185 ASN A N 1
ATOM 1484 C CA . ASN A 1 185 ? 4.374 19.252 -6.064 1.00 91.50 185 ASN A CA 1
ATOM 1485 C C . ASN A 1 185 ? 3.472 18.339 -5.223 1.00 91.50 185 ASN A C 1
ATOM 1487 O O . ASN A 1 185 ? 2.697 17.569 -5.785 1.00 91.50 185 ASN A O 1
ATOM 1491 N N . ILE A 1 186 ? 3.587 18.395 -3.894 1.00 92.31 186 ILE A N 1
ATOM 1492 C CA . ILE A 1 186 ? 2.791 17.588 -2.972 1.00 92.31 186 ILE A CA 1
ATOM 1493 C C . ILE A 1 186 ? 1.820 18.528 -2.262 1.00 92.31 186 ILE A C 1
ATOM 1495 O O . ILE A 1 186 ? 2.213 19.519 -1.653 1.00 92.31 186 ILE A O 1
ATOM 1499 N N . ILE A 1 187 ? 0.526 18.232 -2.364 1.00 92.75 187 ILE A N 1
ATOM 1500 C CA . ILE A 1 187 ? -0.508 19.001 -1.668 1.00 92.75 187 ILE A CA 1
ATOM 1501 C C . ILE A 1 187 ? -0.396 18.808 -0.150 1.00 92.75 187 ILE A C 1
ATOM 1503 O O . ILE A 1 187 ? 0.058 17.764 0.316 1.00 92.75 187 ILE A O 1
ATOM 1507 N N . SER A 1 188 ? -0.873 19.779 0.633 1.00 92.56 188 SER A N 1
ATOM 1508 C CA . SER A 1 188 ? -0.732 19.765 2.098 1.00 92.56 188 SER A CA 1
ATOM 1509 C C . SER A 1 188 ? -1.267 18.489 2.751 1.00 92.56 188 SER A C 1
ATOM 1511 O O . SER A 1 188 ? -0.619 17.942 3.630 1.00 92.56 188 SER A O 1
ATOM 1513 N N . SER A 1 189 ? -2.397 17.959 2.272 1.00 91.88 189 SER A N 1
ATOM 1514 C CA . SER A 1 189 ? -2.968 16.722 2.813 1.00 91.88 189 SER A CA 1
ATOM 1515 C C . SER A 1 189 ? -2.077 15.500 2.587 1.00 91.88 189 SER A C 1
ATOM 1517 O O . SER A 1 189 ? -2.050 14.616 3.432 1.00 91.88 189 SER A O 1
ATOM 1519 N N . GLY A 1 190 ? -1.323 15.456 1.484 1.00 93.12 190 GLY A N 1
ATOM 1520 C CA . GLY A 1 190 ? -0.346 14.394 1.236 1.00 93.12 190 GLY A CA 1
ATOM 1521 C C . GLY A 1 190 ? 0.871 14.509 2.155 1.00 93.12 190 GLY A C 1
ATOM 1522 O O . GLY A 1 190 ? 1.409 13.501 2.603 1.00 93.12 190 GLY A O 1
ATOM 1523 N N . ILE A 1 191 ? 1.276 15.736 2.497 1.00 95.06 191 ILE A N 1
ATOM 1524 C CA . ILE A 1 191 ? 2.331 15.981 3.488 1.00 95.06 191 ILE A CA 1
ATOM 1525 C C . ILE A 1 191 ? 1.868 15.525 4.881 1.00 95.06 191 ILE A C 1
ATOM 1527 O O . ILE A 1 191 ? 2.599 14.803 5.561 1.00 95.06 191 ILE A O 1
ATOM 1531 N N . ASP A 1 192 ? 0.646 15.893 5.273 1.00 95.31 192 ASP A N 1
ATOM 1532 C CA . ASP A 1 192 ? 0.040 15.505 6.553 1.00 95.31 192 ASP A CA 1
ATOM 1533 C C . ASP A 1 192 ? -0.144 13.980 6.662 1.00 95.31 192 ASP A C 1
ATOM 1535 O O . ASP A 1 192 ? 0.098 13.391 7.718 1.00 95.31 192 ASP A O 1
ATOM 1539 N N . GLU A 1 193 ? -0.539 13.315 5.571 1.00 95.31 193 GLU A N 1
ATOM 1540 C CA . GLU A 1 1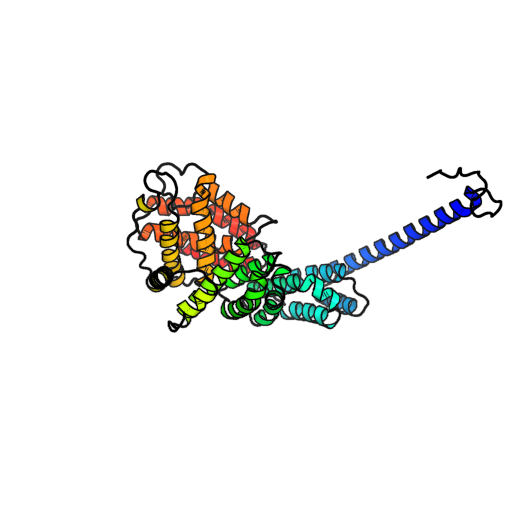93 ? -0.658 11.854 5.506 1.00 95.31 193 GLU A CA 1
ATOM 1541 C C . GLU A 1 193 ? 0.710 11.179 5.661 1.00 95.31 193 GLU A C 1
ATOM 1543 O O . GLU A 1 193 ? 0.861 10.271 6.480 1.00 95.31 193 GLU A O 1
ATOM 1548 N N . PHE A 1 194 ? 1.730 11.660 4.942 1.00 97.31 194 PHE A N 1
ATOM 1549 C CA . PHE A 1 194 ? 3.089 11.122 5.023 1.00 97.31 194 PHE A CA 1
ATOM 1550 C C . PHE A 1 194 ? 3.674 11.249 6.437 1.00 97.31 194 PHE A C 1
ATOM 1552 O O . PHE A 1 194 ? 4.250 10.297 6.970 1.00 97.31 194 PHE A O 1
ATOM 1559 N N . SER A 1 195 ? 3.511 12.420 7.057 1.00 97.19 195 SER A N 1
ATOM 1560 C CA . SER A 1 195 ? 4.029 12.719 8.393 1.00 97.19 195 SER A CA 1
ATOM 1561 C C . SER A 1 195 ? 3.322 11.902 9.480 1.00 97.19 195 SER A C 1
ATOM 1563 O O . SER A 1 195 ? 3.973 11.318 10.351 1.00 97.19 195 SER A O 1
ATOM 1565 N N . THR A 1 196 ? 1.997 11.771 9.371 1.00 96.19 196 THR A N 1
ATOM 1566 C CA . THR A 1 196 ? 1.174 10.957 10.272 1.00 96.19 196 THR A CA 1
ATOM 1567 C C . THR A 1 196 ? 1.527 9.476 10.150 1.00 96.19 196 THR A C 1
ATOM 1569 O O . THR A 1 196 ? 1.692 8.805 11.170 1.00 96.19 196 THR A O 1
ATOM 1572 N N . LEU A 1 197 ? 1.687 8.951 8.928 1.00 97.56 197 LEU A N 1
ATOM 1573 C CA . LEU A 1 197 ? 2.107 7.563 8.709 1.00 97.56 197 LEU A CA 1
ATOM 1574 C C . LEU A 1 197 ? 3.482 7.294 9.319 1.00 97.56 197 LEU A C 1
ATOM 1576 O O . LEU A 1 197 ? 3.628 6.320 10.053 1.00 97.56 197 LEU A O 1
ATOM 1580 N N . LEU A 1 198 ? 4.465 8.171 9.101 1.00 98.25 198 LEU A N 1
ATOM 1581 C CA . LEU A 1 198 ? 5.783 8.027 9.723 1.00 98.25 198 LEU A CA 1
ATOM 1582 C C . LEU A 1 198 ? 5.690 7.998 11.258 1.00 98.25 198 LEU A C 1
ATOM 1584 O O . LEU A 1 198 ? 6.293 7.132 11.895 1.00 98.25 198 LEU A O 1
ATOM 1588 N N . GLY A 1 199 ? 4.878 8.878 11.852 1.00 97.56 199 GLY A N 1
ATOM 1589 C CA . GLY A 1 199 ? 4.611 8.878 13.292 1.00 97.56 199 GLY A CA 1
ATOM 1590 C C . GLY A 1 199 ? 4.020 7.556 13.799 1.00 97.56 199 GLY A C 1
ATOM 1591 O O . GLY A 1 199 ? 4.478 7.022 14.811 1.00 97.56 199 GLY A O 1
ATOM 1592 N N . TRP A 1 200 ? 3.054 6.984 13.076 1.00 97.25 200 TRP A N 1
ATOM 1593 C CA . TRP A 1 200 ? 2.498 5.664 13.392 1.00 97.25 200 TRP A CA 1
ATOM 1594 C C . TRP A 1 200 ? 3.542 4.549 13.327 1.00 97.25 200 TRP A C 1
ATOM 1596 O O . TRP A 1 200 ? 3.605 3.719 14.234 1.00 97.25 200 TRP A O 1
ATOM 1606 N N . LEU A 1 201 ? 4.370 4.518 12.282 1.00 97.75 201 LEU A N 1
ATOM 1607 C CA . LEU A 1 201 ? 5.386 3.475 12.117 1.00 97.75 201 LEU A CA 1
ATOM 1608 C C . LEU A 1 201 ? 6.451 3.537 13.218 1.00 97.75 201 LEU A C 1
ATOM 1610 O O . LEU A 1 201 ? 6.820 2.500 13.769 1.00 97.75 201 LEU A O 1
ATOM 1614 N N . LEU A 1 202 ? 6.891 4.743 13.589 1.00 96.88 202 LEU A N 1
ATOM 1615 C CA . LEU A 1 202 ? 7.800 4.969 14.716 1.00 96.88 202 LEU A CA 1
ATOM 1616 C C . LEU A 1 202 ? 7.198 4.467 16.034 1.00 96.88 202 LEU A C 1
ATOM 1618 O O . LEU A 1 202 ? 7.867 3.749 16.779 1.00 96.88 202 LEU A O 1
ATOM 1622 N N . LEU A 1 203 ? 5.921 4.775 16.286 1.00 95.69 203 LEU A N 1
ATOM 1623 C CA . LEU A 1 203 ? 5.189 4.248 17.436 1.00 95.69 203 LEU A CA 1
ATOM 1624 C C . LEU A 1 203 ? 5.174 2.711 17.427 1.00 95.69 203 LEU A C 1
ATOM 1626 O O . LEU A 1 203 ? 5.500 2.093 18.438 1.00 95.69 203 LEU A O 1
ATOM 1630 N N . PHE A 1 204 ? 4.835 2.077 16.303 1.00 95.50 204 PHE A N 1
ATOM 1631 C CA . PHE A 1 204 ? 4.774 0.614 16.216 1.00 95.50 204 PHE A CA 1
ATOM 1632 C C . PHE A 1 204 ? 6.135 -0.052 16.425 1.00 95.50 204 PHE A C 1
ATOM 1634 O O . PHE A 1 204 ? 6.199 -1.070 17.120 1.00 95.50 204 PHE A O 1
ATOM 1641 N N . ARG A 1 205 ? 7.216 0.534 15.894 1.00 95.12 205 ARG A N 1
ATOM 1642 C CA . ARG A 1 205 ? 8.587 0.077 16.162 1.00 95.12 205 ARG A CA 1
ATOM 1643 C C . ARG A 1 205 ? 8.909 0.152 17.656 1.00 95.12 205 ARG A C 1
ATOM 1645 O O . ARG A 1 205 ? 9.296 -0.859 18.235 1.00 95.12 205 ARG A O 1
ATOM 1652 N N . GLY A 1 206 ? 8.643 1.286 18.307 1.00 93.25 206 GLY A N 1
ATOM 1653 C CA . GLY A 1 206 ? 8.887 1.442 19.747 1.00 93.25 206 GLY A CA 1
ATOM 1654 C C . GLY A 1 206 ? 8.069 0.483 20.618 1.00 93.25 206 GLY A C 1
ATOM 1655 O O . GLY A 1 206 ? 8.591 -0.095 21.571 1.00 93.25 206 GLY A O 1
ATOM 1656 N N . LEU A 1 207 ? 6.803 0.232 20.259 1.00 90.75 207 LEU A N 1
ATOM 1657 C CA . LEU A 1 207 ? 5.968 -0.768 20.938 1.00 90.75 207 LEU A CA 1
ATOM 1658 C C . LEU A 1 207 ? 6.531 -2.193 20.798 1.00 90.75 207 LEU A C 1
ATOM 1660 O O . LEU A 1 207 ? 6.480 -2.961 21.761 1.00 90.75 207 LEU A O 1
ATOM 1664 N N . LYS A 1 208 ? 7.072 -2.550 19.625 1.00 89.12 208 LYS A N 1
ATOM 1665 C CA . LYS A 1 208 ? 7.716 -3.851 19.359 1.00 89.12 208 LYS A CA 1
ATOM 1666 C C . LYS A 1 208 ? 9.015 -4.009 20.155 1.00 89.12 208 LYS A C 1
ATOM 1668 O O . LYS A 1 208 ? 9.257 -5.075 20.717 1.00 89.12 208 LYS A O 1
ATOM 1673 N N . GLU A 1 209 ? 9.824 -2.956 20.222 1.00 87.25 209 GLU A N 1
ATOM 1674 C CA . GLU A 1 209 ? 11.118 -2.937 20.919 1.00 87.25 209 GLU A CA 1
ATOM 1675 C C . GLU A 1 209 ? 10.981 -2.821 22.446 1.00 87.25 209 GLU A C 1
ATOM 1677 O O . GLU A 1 209 ? 11.939 -3.085 23.170 1.00 87.25 209 GLU A O 1
ATOM 1682 N N . GLN A 1 210 ? 9.784 -2.480 22.944 1.00 80.50 210 GLN A N 1
ATOM 1683 C CA . GLN A 1 210 ? 9.515 -2.167 24.355 1.00 80.50 210 GLN A CA 1
ATOM 1684 C C . GLN A 1 210 ? 10.393 -1.022 24.885 1.00 80.50 210 GLN A C 1
ATOM 1686 O O . GLN A 1 210 ? 10.636 -0.923 26.091 1.00 80.50 210 GLN A O 1
ATOM 1691 N N . ASP A 1 211 ? 10.845 -0.140 23.992 1.00 74.44 211 ASP A N 1
ATOM 1692 C CA . ASP A 1 211 ? 11.629 1.035 24.343 1.00 74.44 211 ASP A CA 1
ATOM 1693 C C . ASP A 1 211 ? 10.708 2.249 24.492 1.00 74.44 211 ASP A C 1
ATOM 1695 O O . ASP A 1 211 ? 10.274 2.877 23.527 1.00 74.44 211 ASP A O 1
ATOM 1699 N N . ALA A 1 212 ? 10.361 2.554 25.741 1.00 63.88 212 ALA A N 1
ATOM 1700 C CA . ALA A 1 212 ? 9.584 3.743 26.079 1.00 63.88 212 ALA A CA 1
ATOM 1701 C C . ALA A 1 212 ? 10.465 4.998 26.228 1.00 63.88 212 ALA A C 1
ATOM 1703 O O . ALA A 1 212 ? 9.936 6.101 26.405 1.00 63.88 212 ALA A O 1
ATOM 1704 N N . GLY A 1 213 ? 11.796 4.855 26.200 1.00 65.56 213 GLY A N 1
ATOM 1705 C CA . GLY A 1 213 ? 12.721 5.976 26.276 1.00 65.56 213 GLY A CA 1
ATOM 1706 C C . GLY A 1 213 ? 12.632 6.809 25.002 1.00 65.56 213 GLY A C 1
ATOM 1707 O O . GLY A 1 213 ? 12.873 6.310 23.914 1.00 65.56 213 GLY A O 1
ATOM 1708 N N . SER A 1 214 ? 12.266 8.085 25.126 1.00 79.19 214 SER A N 1
ATOM 1709 C CA . SER A 1 214 ? 12.155 9.047 24.013 1.00 79.19 214 SER A CA 1
ATOM 1710 C C . SER A 1 214 ? 11.146 8.741 22.891 1.00 79.19 214 SER A C 1
ATOM 1712 O O . SER A 1 214 ? 11.096 9.493 21.922 1.00 79.19 214 SER A O 1
ATOM 1714 N N . LEU A 1 215 ? 10.284 7.721 23.015 1.00 90.44 215 LEU A N 1
ATOM 1715 C CA . LEU A 1 215 ? 9.354 7.346 21.936 1.00 90.44 215 LEU A CA 1
ATOM 1716 C C . LEU A 1 215 ? 8.416 8.490 21.513 1.00 90.44 215 LEU A C 1
ATOM 1718 O O . LEU A 1 215 ? 8.195 8.710 20.325 1.00 90.44 215 LEU A O 1
ATOM 1722 N N . TYR A 1 216 ? 7.887 9.248 22.478 1.00 94.38 216 TYR A N 1
ATOM 1723 C CA . TYR A 1 216 ? 7.097 10.443 22.168 1.00 94.38 216 TYR A CA 1
ATOM 1724 C C . TYR A 1 216 ? 7.945 11.489 21.444 1.00 94.38 216 TYR A C 1
ATOM 1726 O O . TYR A 1 216 ? 7.500 12.036 20.444 1.00 94.38 216 TYR A O 1
ATOM 1734 N N . GLU A 1 217 ? 9.157 11.760 21.933 1.00 94.06 217 GLU A N 1
ATOM 1735 C CA . GLU A 1 217 ? 10.072 12.738 21.347 1.00 94.06 217 GLU A CA 1
ATOM 1736 C C . GLU A 1 217 ? 10.489 12.379 19.919 1.00 94.06 217 GLU A C 1
ATOM 1738 O O . GLU A 1 217 ? 10.791 13.283 19.142 1.00 94.06 217 GLU A O 1
ATOM 1743 N N . ASP A 1 218 ? 10.533 11.096 19.567 1.00 93.00 218 ASP A N 1
ATOM 1744 C CA . ASP A 1 218 ? 10.808 10.647 18.204 1.00 93.00 218 ASP A CA 1
ATOM 1745 C C . ASP A 1 218 ? 9.572 10.802 17.310 1.00 93.00 218 ASP A C 1
ATOM 1747 O O . ASP A 1 218 ? 9.672 11.354 16.214 1.00 93.00 218 ASP A O 1
ATOM 1751 N N . VAL A 1 219 ? 8.390 10.407 17.794 1.00 95.94 219 VAL A N 1
ATOM 1752 C CA . VAL A 1 219 ? 7.123 10.534 17.052 1.00 95.94 219 VAL A CA 1
ATOM 1753 C C . VAL A 1 219 ? 6.740 12.002 16.830 1.00 95.94 219 VAL A C 1
ATOM 1755 O O . VAL A 1 219 ? 6.384 12.387 15.714 1.00 95.94 219 VAL A O 1
ATOM 1758 N N . SER A 1 220 ? 6.875 12.852 17.851 1.00 95.50 220 SER A N 1
ATOM 1759 C CA . SER A 1 220 ? 6.453 14.258 17.814 1.00 95.50 220 SER A CA 1
ATOM 1760 C C . SER A 1 220 ? 7.329 15.149 16.924 1.00 95.50 220 SER A C 1
ATOM 1762 O O . SER A 1 220 ? 7.034 16.330 16.760 1.00 95.50 220 SER A O 1
ATOM 1764 N N . ARG A 1 221 ? 8.435 14.628 16.371 1.00 95.25 221 ARG A N 1
ATOM 1765 C CA . ARG A 1 221 ? 9.235 15.330 15.344 1.00 95.25 221 ARG A CA 1
ATOM 1766 C C . ARG A 1 221 ? 8.537 15.375 13.992 1.00 95.25 221 ARG A C 1
ATOM 1768 O O . ARG A 1 221 ? 8.811 16.279 13.205 1.00 95.25 221 ARG A O 1
ATOM 1775 N N . TYR A 1 222 ? 7.691 14.386 13.726 1.00 95.81 222 TYR A N 1
ATOM 1776 C CA . TYR A 1 222 ? 7.037 14.197 12.435 1.00 95.81 222 TYR A CA 1
ATOM 1777 C C . TYR A 1 222 ? 5.535 14.411 12.546 1.00 95.81 222 TYR A C 1
ATOM 1779 O O . TYR A 1 222 ? 4.939 15.042 11.683 1.00 95.81 222 TYR A O 1
ATOM 1787 N N . TRP A 1 223 ? 4.927 13.927 13.625 1.00 94.44 223 TRP A N 1
ATOM 1788 C CA . TRP A 1 223 ? 3.489 13.984 13.817 1.00 94.44 223 TRP A CA 1
ATOM 1789 C C . TRP A 1 223 ? 3.114 15.042 14.856 1.00 94.44 223 TRP A C 1
ATOM 1791 O O . TRP A 1 223 ? 3.564 14.981 16.001 1.00 94.44 223 TRP A O 1
ATOM 1801 N N . ASP A 1 224 ? 2.264 15.996 14.466 1.00 93.69 224 ASP A N 1
ATOM 1802 C CA . ASP A 1 224 ? 1.656 16.958 15.391 1.00 93.69 224 ASP A CA 1
ATOM 1803 C C . ASP A 1 224 ? 0.630 16.259 16.299 1.00 93.69 224 ASP A C 1
ATOM 1805 O O . ASP A 1 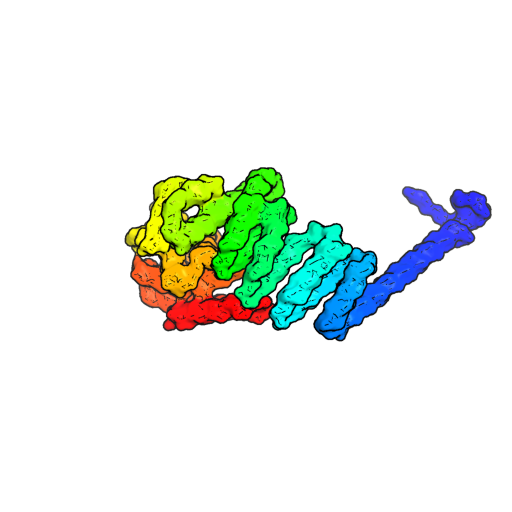224 ? -0.562 16.162 15.996 1.00 93.69 224 ASP A O 1
ATOM 1809 N N . ILE A 1 225 ? 1.124 15.707 17.407 1.00 93.12 225 ILE A N 1
ATOM 1810 C CA . ILE A 1 225 ? 0.332 15.029 18.428 1.00 93.12 225 ILE A CA 1
ATOM 1811 C C . ILE A 1 225 ? 0.703 15.532 19.822 1.00 93.12 225 ILE A C 1
ATOM 1813 O O . ILE A 1 225 ? 1.875 15.682 20.169 1.00 93.12 225 ILE A O 1
ATOM 1817 N N . SER A 1 226 ? -0.311 15.770 20.657 1.00 94.94 226 SER A N 1
ATOM 1818 C CA . SER A 1 226 ? -0.092 16.134 22.055 1.00 94.94 226 SER A CA 1
ATOM 1819 C C . SER A 1 226 ? 0.437 14.938 22.856 1.00 94.94 226 SER A C 1
ATOM 1821 O O . SER A 1 226 ? 0.053 13.793 22.612 1.00 94.94 226 SER A O 1
ATOM 1823 N N . ARG A 1 227 ? 1.270 15.186 23.876 1.00 94.06 227 ARG A N 1
ATOM 1824 C CA . ARG A 1 227 ? 1.728 14.121 24.787 1.00 94.06 227 ARG A CA 1
ATOM 1825 C C . ARG A 1 227 ? 0.572 13.367 25.440 1.00 94.06 227 ARG A C 1
ATOM 1827 O O . ARG A 1 227 ? 0.633 12.153 25.566 1.00 94.06 227 ARG A O 1
ATOM 1834 N N . GLU A 1 228 ? -0.495 14.072 25.802 1.00 93.38 228 GLU A N 1
ATOM 1835 C CA . GLU A 1 228 ? -1.678 13.453 26.396 1.00 93.38 228 GLU A CA 1
ATOM 1836 C C . GLU A 1 228 ? -2.363 12.470 25.430 1.00 93.38 228 GLU A C 1
ATOM 1838 O O . GLU A 1 228 ? -2.716 11.359 25.829 1.00 93.38 228 GLU A O 1
ATOM 1843 N N . ASP A 1 229 ? -2.548 12.853 24.164 1.00 91.81 229 ASP A N 1
ATOM 1844 C CA . ASP A 1 229 ? -3.181 11.985 23.164 1.00 91.81 229 ASP A CA 1
ATOM 1845 C C . ASP A 1 229 ? -2.274 10.821 22.763 1.00 91.81 229 ASP A C 1
ATOM 1847 O O . ASP A 1 229 ? -2.758 9.703 22.572 1.00 91.81 229 ASP A O 1
ATOM 1851 N N . PHE A 1 230 ? -0.963 11.059 22.708 1.00 93.75 230 PHE A N 1
ATOM 1852 C CA . PHE A 1 230 ? 0.034 10.014 22.520 1.00 93.75 230 PHE A CA 1
ATOM 1853 C C . PHE A 1 230 ? -0.029 8.975 23.647 1.00 93.75 230 PHE A C 1
ATOM 1855 O O . PHE A 1 230 ? -0.222 7.791 23.375 1.00 93.75 230 PHE A O 1
ATOM 1862 N N . ASP A 1 231 ? 0.043 9.400 24.912 1.00 91.81 231 ASP A N 1
ATOM 1863 C CA . ASP A 1 231 ? 0.024 8.497 26.068 1.00 91.81 231 ASP A CA 1
ATOM 1864 C C . ASP A 1 231 ? -1.283 7.681 26.121 1.00 91.81 231 ASP A C 1
ATOM 1866 O O . ASP A 1 231 ? -1.263 6.475 26.389 1.00 91.81 231 ASP A O 1
ATOM 1870 N N . LYS A 1 232 ? -2.428 8.301 25.795 1.00 90.62 232 LYS A N 1
ATOM 1871 C CA . LYS A 1 232 ? -3.717 7.596 25.659 1.00 90.62 232 LYS A CA 1
ATOM 1872 C C . LYS A 1 232 ? -3.670 6.535 24.566 1.00 90.62 232 LYS A C 1
ATOM 1874 O O . LYS A 1 232 ? -4.145 5.421 24.776 1.00 90.62 232 LYS A O 1
ATOM 1879 N N . MET A 1 233 ? -3.121 6.864 23.403 1.00 92.31 233 MET A N 1
ATOM 1880 C CA . MET A 1 233 ? -3.019 5.935 22.281 1.00 92.31 233 MET A CA 1
ATOM 1881 C C . MET A 1 233 ? -2.113 4.749 22.612 1.00 92.31 233 MET A C 1
ATOM 1883 O O . MET A 1 233 ? -2.514 3.607 22.385 1.00 92.31 233 MET A O 1
ATOM 1887 N N . VAL A 1 234 ? -0.947 5.000 23.216 1.00 92.81 234 VAL A N 1
ATOM 1888 C CA . VAL A 1 234 ? -0.043 3.952 23.710 1.00 92.81 234 VAL A CA 1
ATOM 1889 C C . VAL A 1 234 ? -0.761 3.053 24.712 1.00 92.81 234 VAL A C 1
ATOM 1891 O O . VAL A 1 234 ? -0.714 1.830 24.579 1.00 92.81 234 VAL A O 1
ATOM 1894 N N . ALA A 1 235 ? -1.475 3.630 25.681 1.00 91.88 235 ALA A N 1
ATOM 1895 C CA . ALA A 1 235 ? -2.234 2.860 26.662 1.00 91.88 235 ALA A CA 1
ATOM 1896 C C . ALA A 1 235 ? -3.298 1.970 26.000 1.00 91.88 235 ALA A C 1
ATOM 1898 O O . ALA A 1 235 ? -3.404 0.791 26.339 1.00 91.88 235 ALA A O 1
ATOM 1899 N N . VAL A 1 236 ? -4.052 2.489 25.026 1.00 92.75 236 VAL A N 1
ATOM 1900 C CA . VAL A 1 236 ? -5.074 1.710 24.306 1.00 92.75 236 VAL A CA 1
ATOM 1901 C C . VAL A 1 236 ? -4.444 0.583 23.489 1.00 92.75 236 VAL A C 1
ATOM 1903 O O . VAL A 1 236 ? -4.913 -0.550 23.572 1.00 92.75 236 VAL A O 1
ATOM 1906 N N . LEU A 1 237 ? -3.378 0.856 22.735 1.00 93.12 237 LEU A N 1
ATOM 1907 C CA . LEU A 1 237 ? -2.715 -0.157 21.907 1.00 93.12 237 LEU A CA 1
ATOM 1908 C C . LEU A 1 237 ? -2.057 -1.251 22.749 1.00 93.12 237 LEU A C 1
ATOM 1910 O O . LEU A 1 237 ? -2.076 -2.412 22.363 1.00 93.12 237 LEU A O 1
ATOM 1914 N N . THR A 1 238 ? -1.509 -0.916 23.915 1.00 89.88 238 THR A N 1
ATOM 1915 C CA . THR A 1 238 ? -0.814 -1.893 24.771 1.00 89.88 238 THR A CA 1
ATOM 1916 C C . THR A 1 238 ? -1.760 -2.697 25.658 1.00 89.88 238 THR A C 1
ATOM 1918 O O . THR A 1 238 ? -1.524 -3.882 25.886 1.00 89.88 238 THR A O 1
ATOM 1921 N N . THR A 1 239 ? -2.838 -2.085 26.154 1.00 90.00 239 THR A N 1
ATOM 1922 C CA . THR A 1 239 ? -3.731 -2.716 27.145 1.00 90.00 239 THR A CA 1
ATOM 1923 C C . THR A 1 239 ? -5.089 -3.140 26.589 1.00 90.00 239 THR A C 1
ATOM 1925 O O . THR A 1 239 ? -5.819 -3.859 27.269 1.00 90.00 239 THR A O 1
ATOM 1928 N N . GLY A 1 240 ? -5.479 -2.648 25.410 1.00 84.06 240 GLY A N 1
ATOM 1929 C CA . GLY A 1 240 ? -6.834 -2.793 24.867 1.00 84.06 240 GLY A CA 1
ATOM 1930 C C . GLY A 1 240 ? -7.907 -1.996 25.620 1.00 84.06 240 GLY A C 1
ATOM 1931 O O . GLY A 1 240 ? -9.078 -2.011 25.237 1.00 84.06 240 GLY A O 1
ATOM 1932 N N . SER A 1 241 ? -7.540 -1.288 26.693 1.00 81.50 241 SER A N 1
ATOM 1933 C CA . SER A 1 241 ? -8.478 -0.550 27.533 1.00 81.50 241 SER A CA 1
ATOM 1934 C C . SER A 1 241 ? -8.743 0.839 26.958 1.00 81.50 241 SER A C 1
ATOM 1936 O O . SER A 1 241 ? -8.012 1.789 27.225 1.00 81.50 241 SER A O 1
ATOM 1938 N N . ALA A 1 242 ? -9.821 0.969 26.186 1.00 76.12 242 ALA A N 1
ATOM 1939 C CA . ALA A 1 242 ? -10.348 2.264 25.738 1.00 76.12 242 ALA A CA 1
ATOM 1940 C C . ALA A 1 242 ? -11.553 2.752 26.566 1.00 76.12 242 ALA A C 1
ATOM 1942 O O . ALA A 1 242 ? -12.246 3.689 26.173 1.00 76.12 242 ALA A O 1
ATOM 1943 N N . GLY A 1 243 ? -11.790 2.135 27.728 1.00 77.94 243 GLY A N 1
ATOM 1944 C CA . GLY A 1 243 ? -12.986 2.363 28.537 1.00 77.94 243 GLY A CA 1
ATOM 1945 C C . GLY A 1 243 ? -14.208 1.594 28.026 1.00 77.94 243 GLY A C 1
ATOM 1946 O O . GLY A 1 243 ? -14.125 0.800 27.090 1.00 77.94 243 GLY A O 1
ATOM 1947 N N . ALA A 1 244 ? -15.347 1.799 28.689 1.00 81.94 244 ALA A N 1
ATOM 1948 C CA . ALA A 1 244 ? -16.622 1.247 28.247 1.00 81.94 244 ALA A CA 1
ATOM 1949 C C . ALA A 1 244 ? -17.184 2.094 27.097 1.00 81.94 244 ALA A C 1
ATOM 1951 O O . ALA A 1 244 ? -17.160 3.323 27.165 1.00 81.94 244 ALA A O 1
ATOM 1952 N N . PHE A 1 245 ? -17.704 1.430 26.067 1.00 89.25 245 PHE A N 1
ATOM 1953 C CA . PHE A 1 245 ? -18.402 2.077 24.963 1.00 89.25 245 PHE A CA 1
ATOM 1954 C C . PHE A 1 245 ? -19.907 1.903 25.128 1.00 89.25 245 PHE A C 1
ATOM 1956 O O . PHE A 1 245 ? -20.383 0.792 25.356 1.00 89.25 245 PHE A O 1
ATOM 1963 N N . GLU A 1 246 ? -20.670 2.977 24.941 1.00 87.94 246 GLU A N 1
ATOM 1964 C CA . GLU A 1 246 ? -22.126 2.885 24.821 1.00 87.94 246 GLU A CA 1
ATOM 1965 C C . GLU A 1 246 ? -22.565 3.221 23.393 1.00 87.94 246 GLU A C 1
ATOM 1967 O O . GLU A 1 246 ? -22.072 4.173 22.785 1.00 87.94 246 GLU A O 1
ATOM 1972 N N . ARG A 1 247 ? -23.556 2.488 22.859 1.00 84.50 247 ARG A N 1
ATOM 1973 C CA . ARG A 1 247 ? -24.038 2.657 21.469 1.00 84.50 247 ARG A CA 1
ATOM 1974 C C . ARG A 1 247 ? -24.397 4.110 21.122 1.00 84.50 247 ARG A C 1
ATOM 1976 O O . ARG A 1 247 ? -24.181 4.556 20.000 1.00 84.50 247 ARG A O 1
ATOM 1983 N N . GLN A 1 248 ? -24.920 4.860 22.089 1.00 85.31 248 GLN A N 1
ATOM 1984 C CA . GLN A 1 248 ? -25.332 6.255 21.917 1.00 85.31 248 GLN A CA 1
ATOM 1985 C C . GLN A 1 248 ? -24.170 7.245 21.739 1.00 85.31 248 GLN A C 1
ATOM 1987 O O . GLN A 1 248 ? -24.367 8.309 21.155 1.00 85.31 248 GLN A O 1
ATOM 1992 N N . GLU A 1 249 ? -22.961 6.915 22.200 1.00 89.31 249 GLU A N 1
ATOM 1993 C CA . GLU A 1 249 ? -21.800 7.816 22.132 1.00 89.31 249 GLU A CA 1
ATOM 1994 C C . GLU A 1 249 ? -21.250 7.982 20.711 1.00 89.31 249 GLU A C 1
ATOM 1996 O O . GLU A 1 249 ? -20.580 8.975 20.406 1.00 89.31 249 GLU A O 1
ATOM 2001 N N . PHE A 1 250 ? -21.552 7.022 19.836 1.00 89.50 250 PHE A N 1
ATOM 2002 C CA . PHE A 1 250 ? -21.128 7.021 18.440 1.00 89.50 250 PHE A CA 1
ATOM 2003 C C . PHE A 1 250 ? -21.921 7.992 17.570 1.00 89.50 250 PHE A C 1
ATOM 2005 O O . PHE A 1 250 ? -21.546 8.208 16.422 1.00 89.50 250 PHE A O 1
ATOM 2012 N N . LEU A 1 251 ? -22.963 8.623 18.116 1.00 86.06 251 LEU A N 1
ATOM 2013 C CA . LEU A 1 251 ? -23.694 9.712 17.480 1.00 86.06 251 LEU A CA 1
ATOM 2014 C C . LEU A 1 251 ? -23.355 11.046 18.147 1.00 86.06 251 LEU A C 1
ATOM 2016 O O . LEU A 1 251 ? -23.267 11.163 19.370 1.00 86.06 251 LEU A O 1
ATOM 2020 N N . LYS A 1 252 ? -23.203 12.101 17.344 1.00 83.56 252 LYS A N 1
ATOM 2021 C CA . LYS A 1 252 ? -23.102 13.469 17.862 1.00 83.56 252 LYS A CA 1
ATOM 2022 C C . LYS A 1 252 ? -24.406 13.830 18.574 1.00 83.56 252 LYS A C 1
ATOM 2024 O O . LYS A 1 252 ? -25.497 13.595 18.060 1.00 83.56 252 LYS A O 1
ATOM 2029 N N . LYS A 1 253 ? -24.298 14.456 19.748 1.00 80.56 253 LYS A N 1
ATOM 2030 C CA . LYS A 1 253 ? -25.453 14.844 20.570 1.00 80.56 253 LYS A CA 1
ATOM 2031 C C . LYS A 1 253 ? -26.466 15.659 19.752 1.00 80.56 253 LYS A C 1
ATOM 2033 O O . LYS A 1 253 ? -26.128 16.712 19.218 1.00 80.56 253 LYS A O 1
ATOM 2038 N N . GLY A 1 254 ? -27.707 15.172 19.676 1.00 75.44 254 GLY A N 1
ATOM 2039 C CA . GLY A 1 254 ? -28.787 15.820 18.919 1.00 75.44 254 GLY A CA 1
ATOM 2040 C C . GLY A 1 254 ? -28.669 15.695 17.395 1.00 75.44 254 GLY A C 1
ATOM 2041 O O . GLY A 1 254 ? -29.346 16.422 16.673 1.00 75.44 254 GLY A O 1
ATOM 2042 N N . SER A 1 255 ? -27.817 14.800 16.893 1.00 76.31 255 SER A N 1
ATOM 2043 C CA . SER A 1 255 ? -27.578 14.578 15.471 1.00 76.31 255 SER A CA 1
ATOM 2044 C C . SER A 1 255 ? -27.625 13.089 15.130 1.00 76.31 255 SER A C 1
ATOM 2046 O O . SER A 1 255 ? -27.347 12.239 15.969 1.00 76.31 255 SER A O 1
ATOM 2048 N N . LYS A 1 256 ? -27.941 12.774 13.870 1.00 75.00 256 LYS A N 1
ATOM 2049 C CA . LYS A 1 256 ? -27.747 11.430 13.303 1.00 75.00 256 LYS A CA 1
ATOM 2050 C C . LYS A 1 256 ? -26.313 11.202 12.807 1.00 75.00 256 LYS A C 1
ATOM 2052 O O . LYS A 1 256 ? -26.025 10.132 12.289 1.00 75.00 256 LYS A O 1
ATOM 2057 N N . LYS A 1 257 ? -25.441 12.209 12.934 1.00 80.19 257 LYS A N 1
ATOM 2058 C CA . LYS A 1 257 ? -24.061 12.138 12.463 1.00 80.19 257 LYS A CA 1
ATOM 2059 C C . LYS A 1 257 ? -23.177 11.334 13.398 1.00 80.19 257 LYS A C 1
ATOM 2061 O O . LYS A 1 257 ? -23.308 11.479 14.617 1.00 80.19 257 LYS A O 1
ATOM 2066 N N . MET A 1 258 ? -22.242 10.572 12.845 1.00 88.25 258 MET A N 1
ATOM 2067 C CA . MET A 1 258 ? -21.259 9.841 13.630 1.00 88.25 258 MET A CA 1
ATOM 2068 C C . MET A 1 258 ? -20.353 10.792 14.412 1.00 88.25 258 MET A C 1
ATOM 2070 O O . MET A 1 258 ? -20.095 11.931 14.012 1.00 88.25 258 MET A O 1
ATOM 2074 N N . ASN A 1 259 ? -19.883 10.324 15.565 1.00 90.62 259 ASN A N 1
ATOM 2075 C CA . ASN A 1 259 ? -18.903 10.999 16.401 1.00 90.62 259 ASN A CA 1
ATOM 2076 C C . ASN A 1 259 ? -17.490 10.493 16.050 1.00 90.62 259 ASN A C 1
ATOM 2078 O O . ASN A 1 259 ? -17.113 9.419 16.528 1.00 90.62 259 ASN A O 1
ATOM 2082 N N . PRO A 1 260 ? -16.681 11.249 15.275 1.00 92.25 260 PRO A N 1
ATOM 2083 C CA . PRO A 1 260 ? -15.388 10.765 14.796 1.00 92.25 260 PRO A CA 1
ATOM 2084 C C . PRO A 1 260 ? -14.439 10.396 15.931 1.00 92.25 260 PRO A C 1
ATOM 2086 O O . PRO A 1 260 ? -13.762 9.382 15.858 1.00 92.25 260 PRO A O 1
ATOM 2089 N N . SER A 1 261 ? -14.447 11.160 17.027 1.00 91.12 261 SER A N 1
ATOM 2090 C CA . SER A 1 261 ? -13.583 10.888 18.180 1.00 91.12 261 SER A CA 1
ATOM 2091 C C . SER A 1 261 ? -13.863 9.513 18.795 1.00 91.12 261 SER A C 1
ATOM 2093 O O . SER A 1 261 ? -12.932 8.764 19.082 1.00 91.12 261 SER A O 1
ATOM 2095 N N . LYS A 1 262 ? -15.141 9.135 18.932 1.00 92.31 262 LYS A N 1
ATOM 2096 C CA . LYS A 1 262 ? -15.531 7.827 19.480 1.00 92.31 262 LYS A CA 1
ATOM 2097 C C . LYS A 1 262 ? -15.252 6.680 18.511 1.00 92.31 262 LYS A C 1
ATOM 2099 O O . LYS A 1 262 ? -14.808 5.625 18.952 1.00 92.31 262 LYS A O 1
ATOM 2104 N N . VAL A 1 263 ? -15.428 6.897 17.205 1.00 94.00 263 VAL A N 1
ATOM 2105 C CA . VAL A 1 263 ? -15.032 5.923 16.170 1.00 94.00 263 VAL A CA 1
ATOM 2106 C C . VAL A 1 263 ? -13.525 5.684 16.199 1.00 94.00 263 VAL A C 1
ATOM 2108 O O . VAL A 1 263 ? -13.086 4.537 16.210 1.00 94.00 263 VAL A O 1
ATOM 2111 N N . LEU A 1 264 ? -12.727 6.751 16.277 1.00 92.94 264 LEU A N 1
ATOM 2112 C CA . LEU A 1 264 ? -11.271 6.655 16.348 1.00 92.94 264 LEU A CA 1
ATOM 2113 C C . LEU A 1 264 ? -10.817 5.913 17.614 1.00 92.94 264 LEU A C 1
ATOM 2115 O O . LEU A 1 264 ? -9.948 5.056 17.508 1.00 92.94 264 LEU A O 1
ATOM 2119 N N . GLN A 1 265 ? -11.425 6.176 18.779 1.00 92.06 265 GLN A N 1
ATOM 2120 C CA . GLN A 1 265 ? -11.125 5.457 20.030 1.00 92.06 265 GLN A CA 1
ATOM 2121 C C . GLN A 1 265 ? -11.459 3.961 19.940 1.00 92.06 265 GLN A C 1
ATOM 2123 O O . GLN A 1 265 ? -10.615 3.123 20.261 1.00 92.06 265 GLN A O 1
ATOM 2128 N N . LEU A 1 266 ? -12.666 3.624 19.470 1.00 94.88 266 LEU A N 1
ATOM 2129 C CA . LEU A 1 266 ? -13.114 2.239 19.297 1.00 94.88 266 LEU A CA 1
ATOM 2130 C C . LEU A 1 266 ? -12.191 1.470 18.353 1.00 94.88 266 LEU A C 1
ATOM 2132 O O . LEU A 1 266 ? -11.752 0.367 18.664 1.00 94.88 266 LEU A O 1
ATOM 2136 N N . THR A 1 267 ? -11.877 2.061 17.205 1.00 95.81 267 THR A N 1
ATOM 2137 C CA . THR A 1 267 ? -11.066 1.398 16.180 1.00 95.81 267 THR A CA 1
ATOM 2138 C C . THR A 1 267 ? -9.587 1.304 16.562 1.00 95.81 267 THR A C 1
ATOM 2140 O O . THR A 1 267 ? -8.922 0.355 16.161 1.00 95.81 267 THR A O 1
ATOM 2143 N N . THR A 1 268 ? -9.061 2.209 17.397 1.00 95.00 268 THR A N 1
ATOM 2144 C CA . THR A 1 268 ? -7.725 2.036 17.999 1.00 95.00 268 THR A CA 1
ATOM 2145 C C . THR A 1 268 ? -7.704 0.871 18.998 1.00 95.00 268 THR A C 1
ATOM 2147 O O . THR A 1 268 ? -6.756 0.091 19.000 1.00 95.00 268 THR A O 1
ATOM 2150 N N . ALA A 1 269 ? -8.758 0.677 19.800 1.00 95.12 269 ALA A N 1
ATOM 2151 C CA . ALA A 1 269 ? -8.877 -0.509 20.662 1.00 95.12 269 ALA A CA 1
ATOM 2152 C C . ALA A 1 269 ? -9.035 -1.805 19.851 1.00 95.12 269 ALA A C 1
ATOM 2154 O O . ALA A 1 269 ? -8.503 -2.855 20.213 1.00 95.12 269 ALA A O 1
ATOM 2155 N N . PHE A 1 270 ? -9.722 -1.730 18.713 1.00 96.56 270 PHE A N 1
ATOM 2156 C CA . PHE A 1 270 ? -9.817 -2.847 17.783 1.00 96.56 270 PHE A CA 1
ATOM 2157 C C . PHE A 1 270 ? -8.444 -3.251 17.217 1.00 96.56 270 PHE A C 1
ATOM 2159 O O . PHE A 1 270 ? -8.154 -4.444 17.147 1.00 96.56 270 PHE A O 1
ATOM 2166 N N . MET A 1 271 ? -7.551 -2.298 16.915 1.00 97.00 271 MET A N 1
ATOM 2167 C CA . MET A 1 271 ? -6.179 -2.626 16.492 1.00 97.00 271 MET A CA 1
ATOM 2168 C C . MET A 1 271 ? -5.417 -3.458 17.529 1.00 97.00 271 MET A C 1
ATOM 2170 O O . MET A 1 271 ? -4.687 -4.367 17.144 1.00 97.00 271 MET A O 1
ATOM 2174 N N . HIS A 1 272 ? -5.604 -3.200 18.830 1.00 94.94 272 HIS A N 1
ATOM 2175 C CA . HIS A 1 272 ? -5.040 -4.059 19.879 1.00 94.94 272 HIS A CA 1
ATOM 2176 C C . HIS A 1 272 ? -5.564 -5.499 19.765 1.00 94.94 272 HIS A C 1
ATOM 2178 O O . HIS A 1 272 ? -4.798 -6.453 19.877 1.00 94.94 272 HIS A O 1
ATOM 2184 N N . THR A 1 273 ? -6.865 -5.664 19.504 1.00 94.94 273 THR A N 1
ATOM 2185 C CA . THR A 1 273 ? -7.486 -6.988 19.327 1.00 94.94 273 THR A CA 1
ATOM 2186 C C . THR A 1 273 ? -6.903 -7.720 18.118 1.00 94.94 273 THR A C 1
ATOM 2188 O O . THR A 1 273 ? -6.513 -8.880 18.242 1.00 94.94 273 THR A O 1
ATOM 2191 N N . LEU A 1 274 ? -6.771 -7.036 16.978 1.00 96.12 274 LEU A N 1
ATOM 2192 C CA . LEU A 1 274 ? -6.116 -7.583 15.786 1.00 96.12 274 LEU A CA 1
ATOM 2193 C C . LEU A 1 274 ? -4.673 -8.004 16.085 1.00 96.12 274 LEU A C 1
ATOM 2195 O O . LEU A 1 274 ? -4.266 -9.113 15.738 1.00 96.12 274 LEU A O 1
ATOM 2199 N N . ASN A 1 275 ? -3.920 -7.160 16.795 1.00 95.25 275 ASN A N 1
ATOM 2200 C CA . ASN A 1 275 ? -2.541 -7.465 17.153 1.00 95.25 275 ASN A CA 1
ATOM 2201 C C . ASN A 1 275 ? -2.401 -8.674 18.070 1.00 95.25 275 ASN A C 1
ATOM 2203 O O . ASN A 1 275 ? -1.583 -9.556 17.807 1.00 95.25 275 ASN A O 1
ATOM 2207 N N . LYS A 1 276 ? -3.262 -8.780 19.081 1.00 93.50 276 LYS A N 1
ATOM 2208 C CA . LYS A 1 276 ? -3.332 -9.953 19.955 1.00 93.50 276 LYS A CA 1
ATOM 2209 C C . LYS A 1 276 ? -3.638 -11.246 19.185 1.00 93.50 276 LYS A C 1
ATOM 2211 O O . LYS A 1 276 ? -3.181 -12.311 19.595 1.00 93.50 276 LYS A O 1
ATOM 2216 N N . ASN A 1 277 ? -4.365 -11.150 18.073 1.00 91.94 277 ASN A N 1
ATOM 2217 C CA . ASN A 1 277 ? -4.693 -12.276 17.196 1.00 91.94 277 ASN A CA 1
ATOM 2218 C C . ASN A 1 277 ? -3.617 -12.564 16.129 1.00 91.94 277 ASN A C 1
ATOM 2220 O O . ASN A 1 277 ? -3.793 -13.464 15.311 1.00 91.94 277 ASN A O 1
ATOM 2224 N N . GLY A 1 278 ? -2.485 -11.852 16.161 1.00 93.06 278 GLY A N 1
ATOM 2225 C CA . GLY A 1 278 ? -1.324 -12.101 15.304 1.00 93.06 278 GLY A CA 1
ATOM 2226 C C . GLY A 1 278 ? -1.173 -11.151 14.114 1.00 93.06 278 GLY A C 1
ATOM 2227 O O . GLY A 1 278 ? -0.212 -11.291 13.363 1.00 93.06 278 GLY A O 1
ATOM 2228 N N . MET A 1 279 ? -2.063 -10.170 13.938 1.00 95.44 279 MET A N 1
ATOM 2229 C CA . MET A 1 279 ? -1.937 -9.163 12.879 1.00 95.44 279 MET A CA 1
ATOM 2230 C C . MET A 1 279 ? -0.964 -8.042 13.291 1.00 95.44 279 MET A C 1
ATOM 2232 O O . MET A 1 279 ? -1.156 -7.375 14.305 1.00 95.44 279 MET A O 1
ATOM 2236 N N . GLY A 1 280 ? 0.081 -7.771 12.507 1.00 95.62 280 GLY A N 1
ATOM 2237 C CA . GLY A 1 280 ? 0.991 -6.650 12.786 1.00 95.62 280 GLY A CA 1
ATOM 2238 C C . GLY A 1 280 ? 0.265 -5.297 12.859 1.00 95.62 280 GLY A C 1
ATOM 2239 O O . GLY A 1 280 ? -0.713 -5.072 12.144 1.00 95.62 280 GLY A O 1
ATOM 2240 N N . TYR A 1 281 ? 0.732 -4.374 13.710 1.00 96.81 281 TYR A N 1
ATOM 2241 C CA . TYR A 1 281 ? 0.067 -3.075 13.904 1.00 96.81 281 TYR A CA 1
ATOM 2242 C C . TYR A 1 281 ? -0.046 -2.243 12.622 1.00 96.81 281 TYR A C 1
ATOM 2244 O O . TYR A 1 281 ? -1.057 -1.576 12.423 1.00 96.81 281 TYR A O 1
ATOM 2252 N N . SER A 1 282 ? 0.951 -2.297 11.738 1.00 97.94 282 SER A N 1
ATOM 2253 C CA . SER A 1 282 ? 0.922 -1.587 10.455 1.00 97.94 282 SER A CA 1
ATOM 2254 C C . SER A 1 282 ? -0.180 -2.108 9.530 1.00 97.94 282 SER A C 1
ATOM 2256 O O . SER A 1 282 ? -0.904 -1.313 8.937 1.00 97.94 282 SER A O 1
ATOM 2258 N N . ARG A 1 283 ? -0.386 -3.429 9.475 1.00 97.88 283 ARG A N 1
ATOM 2259 C CA . ARG A 1 283 ? -1.489 -4.056 8.730 1.00 97.88 283 ARG A CA 1
ATOM 2260 C C . ARG A 1 283 ? -2.840 -3.746 9.372 1.00 97.88 283 ARG A C 1
ATOM 2262 O O . ARG A 1 283 ? -3.786 -3.387 8.676 1.00 97.88 283 ARG A O 1
ATOM 2269 N N . ALA A 1 284 ? -2.911 -3.793 10.704 1.00 98.06 284 ALA A N 1
ATOM 2270 C CA . ALA A 1 284 ? -4.103 -3.396 11.452 1.00 98.06 284 ALA A CA 1
ATOM 2271 C C . ALA A 1 284 ? -4.458 -1.913 11.235 1.00 98.06 284 ALA A C 1
ATOM 2273 O O . ALA A 1 284 ? -5.639 -1.564 11.229 1.00 98.06 284 ALA A O 1
ATOM 2274 N N . LEU A 1 285 ? -3.464 -1.041 11.023 1.00 98.12 285 LEU A N 1
ATOM 2275 C CA . LEU A 1 285 ? -3.685 0.370 10.709 1.00 98.12 285 LEU A CA 1
ATOM 2276 C C . LEU A 1 285 ? -4.326 0.549 9.328 1.00 98.12 285 LEU A C 1
ATOM 2278 O O . LEU A 1 285 ? -5.241 1.360 9.210 1.00 98.12 285 LEU A O 1
ATOM 2282 N N . LEU A 1 286 ? -3.913 -0.224 8.314 1.00 97.94 286 LEU A N 1
ATOM 2283 C CA . LEU A 1 286 ? -4.561 -0.209 6.992 1.00 97.94 286 LEU A CA 1
ATOM 2284 C C . LEU A 1 286 ? -6.042 -0.585 7.104 1.00 97.94 286 LEU A C 1
ATOM 2286 O O . LEU A 1 286 ? -6.907 0.160 6.643 1.00 97.94 286 LEU A O 1
ATOM 2290 N N . ALA A 1 287 ? -6.333 -1.694 7.792 1.00 97.94 287 ALA A N 1
ATOM 2291 C CA . ALA A 1 287 ? -7.701 -2.140 8.038 1.00 97.94 287 ALA A CA 1
ATOM 2292 C C . ALA A 1 287 ? -8.517 -1.078 8.791 1.00 97.94 287 ALA A C 1
ATOM 2294 O O . ALA A 1 287 ? -9.646 -0.761 8.416 1.00 97.94 287 ALA A O 1
ATOM 2295 N N . ARG A 1 288 ? -7.932 -0.491 9.843 1.00 97.38 288 ARG A N 1
ATOM 2296 C CA . ARG A 1 288 ? -8.558 0.580 10.622 1.00 97.38 288 ARG A CA 1
ATOM 2297 C C . ARG A 1 288 ? -8.863 1.798 9.764 1.00 97.38 288 ARG A C 1
ATOM 2299 O O . ARG A 1 288 ? -9.960 2.326 9.889 1.00 97.38 288 ARG A O 1
ATOM 2306 N N . ASN A 1 289 ? -7.916 2.279 8.967 1.00 96.06 289 ASN A N 1
ATOM 2307 C CA . ASN A 1 289 ? -8.097 3.508 8.200 1.00 96.06 289 ASN A CA 1
ATOM 2308 C C . ASN A 1 289 ? -9.233 3.349 7.189 1.00 96.06 289 ASN A C 1
ATOM 2310 O O . ASN A 1 289 ? -10.142 4.175 7.190 1.00 96.06 289 ASN A O 1
ATOM 2314 N N . ALA A 1 290 ? -9.255 2.239 6.448 1.00 95.88 290 ALA A N 1
ATOM 2315 C CA . ALA A 1 290 ? -10.338 1.945 5.516 1.00 95.88 290 ALA A CA 1
ATOM 2316 C C . ALA A 1 290 ? -11.695 1.783 6.233 1.00 95.88 290 ALA A C 1
ATOM 2318 O O . ALA A 1 290 ? -12.715 2.321 5.805 1.00 95.88 290 ALA A O 1
ATOM 2319 N N . LEU A 1 291 ? -11.719 1.115 7.393 1.00 96.50 291 LEU A N 1
ATOM 2320 C CA . LEU A 1 291 ? -12.937 0.997 8.199 1.00 96.50 291 LEU A CA 1
ATOM 2321 C C . LEU A 1 291 ? -13.432 2.357 8.710 1.00 96.50 291 LEU A C 1
ATOM 2323 O O . LEU A 1 291 ? -14.627 2.638 8.654 1.00 96.50 291 LEU A O 1
ATOM 2327 N N . VAL A 1 292 ? -12.538 3.191 9.245 1.00 95.50 292 VAL A N 1
ATOM 2328 C CA . VAL A 1 292 ? -12.870 4.526 9.764 1.00 95.50 292 VAL A CA 1
ATOM 2329 C C . VAL A 1 292 ? -13.405 5.402 8.643 1.00 95.50 292 VAL A C 1
ATOM 2331 O O . VAL A 1 292 ? -14.427 6.056 8.839 1.00 95.50 292 VAL A O 1
ATOM 2334 N N . GLU A 1 293 ? -12.748 5.402 7.487 1.00 93.50 293 GLU A N 1
ATOM 2335 C CA . GLU A 1 293 ? -13.182 6.168 6.325 1.00 93.50 293 GLU A CA 1
ATOM 2336 C C . GLU A 1 293 ? -14.572 5.726 5.876 1.00 93.50 293 GLU A C 1
ATOM 2338 O O . GLU A 1 293 ? -15.485 6.549 5.860 1.00 93.50 293 GLU A O 1
ATOM 2343 N N . TYR A 1 294 ? -14.792 4.423 5.676 1.00 92.56 294 TYR A N 1
ATOM 2344 C CA . TYR A 1 294 ? -16.119 3.891 5.367 1.00 92.56 294 TYR A CA 1
ATOM 2345 C C . TYR A 1 294 ? -17.173 4.305 6.409 1.00 92.56 294 TYR A C 1
ATOM 2347 O O . TYR A 1 294 ? -18.253 4.786 6.058 1.00 92.56 294 TYR A O 1
ATOM 2355 N N . LEU A 1 295 ? -16.879 4.148 7.704 1.00 91.31 295 LEU A N 1
ATOM 2356 C CA . LEU A 1 295 ? -17.828 4.472 8.771 1.00 91.31 295 LEU A CA 1
ATOM 2357 C C . LEU A 1 295 ? -18.135 5.969 8.857 1.00 91.31 295 LEU A C 1
ATOM 2359 O O . LEU A 1 295 ? -19.259 6.330 9.188 1.00 91.31 295 LEU A O 1
ATOM 2363 N N . LEU A 1 296 ? -17.183 6.854 8.581 1.00 89.06 296 LEU A N 1
ATOM 2364 C CA . LEU A 1 296 ? -17.425 8.297 8.643 1.00 89.06 296 LEU A CA 1
ATOM 2365 C C . LEU A 1 296 ? -18.052 8.840 7.352 1.00 89.06 296 LEU A C 1
ATOM 2367 O O . LEU A 1 296 ? -18.877 9.755 7.427 1.00 89.06 296 LEU A O 1
ATOM 2371 N N . ASP A 1 297 ? -17.749 8.240 6.201 1.00 82.88 297 ASP A N 1
ATOM 2372 C CA . ASP A 1 297 ? -18.257 8.676 4.897 1.00 82.88 297 ASP A CA 1
ATOM 2373 C C . ASP A 1 297 ? -19.602 8.050 4.511 1.00 82.88 297 ASP A C 1
ATOM 2375 O O . ASP A 1 297 ? -20.325 8.624 3.689 1.00 82.88 297 ASP A O 1
ATOM 2379 N N . ARG A 1 298 ? -20.026 6.951 5.158 1.00 72.12 298 ARG A N 1
ATOM 2380 C CA . ARG A 1 298 ? -21.351 6.320 4.947 1.00 72.12 298 ARG A CA 1
ATOM 2381 C C . ARG A 1 298 ? -22.538 7.269 5.132 1.00 72.12 298 ARG A C 1
ATOM 2383 O O . ARG A 1 298 ? -23.617 6.982 4.624 1.00 72.12 298 ARG A O 1
ATOM 2390 N N . GLU A 1 299 ? -22.360 8.412 5.804 1.00 58.47 299 GLU A N 1
ATOM 2391 C CA . GLU A 1 299 ? -23.372 9.481 5.870 1.00 58.47 299 GLU A CA 1
ATOM 2392 C C . GLU A 1 299 ? -23.783 10.010 4.483 1.00 58.47 299 GLU A C 1
ATOM 2394 O O . GLU A 1 299 ? -24.869 10.576 4.346 1.00 58.47 299 GLU A O 1
ATOM 2399 N N . ARG A 1 300 ? -22.932 9.845 3.460 1.00 54.38 300 ARG A N 1
ATOM 2400 C CA . ARG A 1 300 ? -23.215 10.221 2.067 1.00 54.38 300 ARG A CA 1
ATOM 2401 C C . ARG A 1 300 ? -23.885 9.114 1.254 1.00 54.38 300 ARG A C 1
ATOM 2403 O O . ARG A 1 300 ? -24.376 9.416 0.170 1.00 54.38 300 ARG A O 1
ATOM 2410 N N . LEU A 1 301 ? -23.877 7.871 1.742 1.00 51.94 301 LEU A N 1
ATOM 2411 C CA . LEU A 1 301 ? -24.195 6.701 0.927 1.00 51.94 301 LEU A CA 1
ATOM 2412 C C . LEU A 1 301 ? -25.637 6.207 1.129 1.00 51.94 301 LEU A C 1
ATOM 2414 O O . LEU A 1 301 ? -26.316 6.046 0.122 1.00 51.94 301 LEU A O 1
ATOM 2418 N N . GLU A 1 302 ? -26.162 6.035 2.354 1.00 54.22 302 GLU A N 1
ATOM 2419 C CA . GLU A 1 302 ? -27.523 5.476 2.562 1.00 54.22 302 GLU A CA 1
ATOM 2420 C C . GLU A 1 302 ? -28.192 5.890 3.899 1.00 54.22 302 GLU A C 1
ATOM 2422 O O . GLU A 1 302 ? -27.532 6.286 4.863 1.00 54.22 302 GLU A O 1
ATOM 2427 N N . GLU A 1 303 ? -29.528 5.758 3.992 1.00 58.53 303 GLU A N 1
ATOM 2428 C CA . GLU A 1 303 ? -30.211 5.682 5.292 1.00 58.53 303 GLU A CA 1
ATOM 2429 C C . GLU A 1 303 ? -29.850 4.346 5.952 1.00 58.53 303 GLU A C 1
ATOM 2431 O O . GLU A 1 303 ? -30.168 3.288 5.419 1.00 58.53 303 GLU A O 1
ATOM 2436 N N . VAL A 1 304 ? -29.215 4.385 7.129 1.00 62.38 304 VAL A N 1
ATOM 2437 C CA . VAL A 1 304 ? -28.920 3.178 7.917 1.00 62.38 304 VAL A CA 1
ATOM 2438 C C . VAL A 1 304 ? -30.192 2.339 8.066 1.00 62.38 304 VAL A C 1
ATOM 2440 O O . VAL A 1 304 ? -31.165 2.817 8.657 1.00 62.38 304 VAL A O 1
ATOM 2443 N N . GLU A 1 305 ? -30.171 1.099 7.557 1.00 64.56 305 GLU A N 1
ATOM 2444 C CA . GLU A 1 305 ? -31.258 0.131 7.746 1.00 64.56 305 GLU A CA 1
ATOM 2445 C C . GLU A 1 305 ? -31.820 0.168 9.174 1.00 64.56 305 GLU A C 1
ATOM 2447 O O . GLU A 1 305 ? -31.107 0.052 10.177 1.00 64.56 305 GLU A O 1
ATOM 2452 N N . LYS A 1 306 ? -33.136 0.368 9.263 1.00 63.09 306 LYS A N 1
ATOM 2453 C CA . LYS A 1 306 ? -33.824 0.631 10.524 1.00 63.09 306 LYS A CA 1
ATOM 2454 C C . LYS A 1 306 ? -33.623 -0.531 11.501 1.00 63.09 306 LYS A C 1
ATOM 2456 O O . LYS A 1 306 ? -34.096 -1.634 11.254 1.00 63.09 306 LYS A O 1
ATOM 2461 N N . GLY A 1 307 ? -32.996 -0.244 12.641 1.00 66.25 307 GLY A N 1
ATOM 2462 C CA . GLY A 1 307 ? -32.771 -1.214 13.718 1.00 66.25 307 GLY A CA 1
ATOM 2463 C C . GLY A 1 307 ? -31.385 -1.859 13.726 1.00 66.25 307 GLY A C 1
ATOM 2464 O O . GLY A 1 307 ? -31.092 -2.563 14.684 1.00 66.25 307 GLY A O 1
ATOM 2465 N N . ARG A 1 308 ? -30.531 -1.587 12.730 1.00 75.88 308 ARG A N 1
ATOM 2466 C CA . ARG A 1 308 ? -29.126 -2.019 12.730 1.00 75.88 308 ARG A CA 1
ATOM 2467 C C . ARG A 1 308 ? -28.197 -0.951 13.297 1.00 75.88 308 ARG A C 1
ATOM 2469 O O . ARG A 1 308 ? -28.447 0.253 13.185 1.00 75.88 308 ARG A O 1
ATOM 2476 N N . SER A 1 309 ? -27.116 -1.404 13.910 1.00 83.69 309 SER A N 1
ATOM 2477 C CA . SER A 1 309 ? -26.050 -0.587 14.459 1.00 83.69 309 SER A CA 1
ATOM 2478 C C . SER A 1 309 ? -25.346 0.205 13.363 1.00 83.69 309 SER A C 1
ATOM 2480 O O . SER A 1 309 ? -25.013 -0.297 12.287 1.00 83.69 309 SER A O 1
ATOM 2482 N N . ILE A 1 310 ? -25.049 1.468 13.669 1.00 85.00 310 ILE A N 1
ATOM 2483 C CA . ILE A 1 310 ? -24.285 2.350 12.781 1.00 85.00 310 ILE A CA 1
ATOM 2484 C C . ILE A 1 310 ? -22.803 1.962 12.672 1.00 85.00 310 ILE A C 1
ATOM 2486 O O . ILE A 1 310 ? -22.051 2.608 11.954 1.00 85.00 310 ILE A O 1
ATOM 2490 N N . LEU A 1 311 ? -22.371 0.961 13.435 1.00 91.38 311 LEU A N 1
ATOM 2491 C CA . LEU A 1 311 ? -21.002 0.457 13.440 1.00 91.38 311 LEU A CA 1
ATOM 2492 C C . LEU A 1 311 ? -20.840 -0.754 12.520 1.00 91.38 311 LEU A C 1
ATOM 2494 O O . LEU A 1 311 ? -19.725 -1.102 12.169 1.00 91.38 311 LEU A O 1
ATOM 2498 N N . VAL A 1 312 ? -21.938 -1.378 12.093 1.00 93.00 312 VAL A N 1
ATOM 2499 C CA . VAL A 1 312 ? -21.898 -2.540 11.203 1.00 93.00 312 VAL A CA 1
ATOM 2500 C C . VAL A 1 312 ? -21.883 -2.066 9.746 1.00 93.00 312 VAL A C 1
ATOM 2502 O O . VAL A 1 312 ? -22.729 -1.235 9.377 1.00 93.00 312 VAL A O 1
ATOM 2505 N N . PRO A 1 313 ? -20.943 -2.549 8.911 1.00 93.00 313 PRO A N 1
ATOM 2506 C CA . PRO A 1 313 ? -20.985 -2.318 7.474 1.00 93.00 313 PRO A CA 1
ATOM 2507 C C . PRO A 1 313 ? -22.215 -2.931 6.812 1.00 93.00 313 PRO A C 1
ATOM 2509 O O . PRO A 1 313 ? -22.612 -4.055 7.112 1.00 93.00 313 PRO A O 1
ATOM 2512 N N . GLN A 1 314 ? -22.826 -2.178 5.900 1.00 88.81 314 GLN A N 1
ATOM 2513 C CA . GLN A 1 314 ? -23.990 -2.617 5.135 1.00 88.81 314 GLN A CA 1
ATOM 2514 C C . GLN A 1 314 ? -23.548 -3.050 3.750 1.00 88.81 314 GLN A C 1
ATOM 2516 O O . GLN A 1 314 ? -22.792 -2.340 3.099 1.00 88.81 314 GLN A O 1
ATOM 2521 N N . ARG A 1 315 ? -24.042 -4.202 3.290 1.00 90.75 315 ARG A N 1
ATOM 2522 C CA . ARG A 1 315 ? -23.548 -4.853 2.072 1.00 90.75 315 ARG A CA 1
ATOM 2523 C C . ARG A 1 315 ? -23.468 -3.910 0.866 1.00 90.75 315 ARG A C 1
ATOM 2525 O O . ARG A 1 315 ? -22.417 -3.844 0.252 1.00 90.75 315 ARG A O 1
ATOM 2532 N N . ALA A 1 316 ? -24.542 -3.191 0.535 1.00 88.56 316 ALA A N 1
ATOM 2533 C CA . ALA A 1 316 ? -24.602 -2.374 -0.683 1.00 88.56 316 ALA A CA 1
ATOM 2534 C C . ALA A 1 316 ? -23.625 -1.183 -0.658 1.00 88.56 316 ALA A C 1
ATOM 2536 O O . ALA A 1 316 ? -22.837 -0.994 -1.589 1.00 88.56 316 ALA A O 1
ATOM 2537 N N . SER A 1 317 ? -23.638 -0.398 0.423 1.00 88.38 317 SER A N 1
ATOM 2538 C CA . SER A 1 317 ? -22.705 0.723 0.582 1.00 88.38 317 SER A CA 1
ATOM 2539 C C . SER A 1 317 ? -21.259 0.267 0.765 1.00 88.38 317 SER A C 1
ATOM 2541 O O . SER A 1 317 ? -20.350 0.944 0.292 1.00 88.38 317 SER A O 1
ATOM 2543 N N . PHE A 1 318 ? -21.032 -0.869 1.426 1.00 92.25 318 PHE A N 1
ATOM 2544 C CA . PHE A 1 318 ? -19.696 -1.423 1.614 1.00 92.25 318 PHE A CA 1
ATOM 2545 C C . PHE A 1 318 ? -19.115 -1.950 0.300 1.00 92.25 318 PHE A C 1
ATOM 2547 O O . PHE A 1 318 ? -17.983 -1.622 -0.015 1.00 92.25 318 PHE A O 1
ATOM 2554 N N . ASP A 1 319 ? -19.902 -2.655 -0.514 1.00 92.44 319 ASP A N 1
ATOM 2555 C CA . ASP A 1 319 ? -19.513 -3.070 -1.870 1.00 92.44 319 ASP A CA 1
ATOM 2556 C C . ASP A 1 319 ? -19.102 -1.868 -2.735 1.00 92.44 319 ASP A C 1
ATOM 2558 O O . ASP A 1 319 ? -18.007 -1.825 -3.291 1.00 92.44 319 ASP A O 1
ATOM 2562 N N . SER A 1 320 ? -19.936 -0.821 -2.743 1.00 90.12 320 SER A N 1
ATOM 2563 C CA . SER A 1 320 ? -19.649 0.419 -3.479 1.00 90.12 320 SER A CA 1
ATOM 2564 C C . SER A 1 320 ? -18.359 1.099 -3.004 1.00 90.12 320 SER A C 1
ATOM 2566 O O . SER A 1 320 ? -17.604 1.628 -3.820 1.00 90.12 320 SER A O 1
ATOM 2568 N N . TYR A 1 321 ? -18.101 1.078 -1.694 1.00 91.12 321 TYR A N 1
ATOM 2569 C CA . TYR A 1 321 ? -16.871 1.599 -1.103 1.00 91.12 321 TYR A CA 1
ATOM 2570 C C . TYR A 1 321 ? -15.648 0.758 -1.493 1.00 91.12 321 TYR A C 1
ATOM 2572 O O . TYR A 1 321 ? -14.648 1.305 -1.943 1.00 91.12 321 TYR A O 1
ATOM 2580 N N . LEU A 1 322 ? -15.717 -0.572 -1.399 1.00 92.00 322 LEU A N 1
ATOM 2581 C CA . LEU A 1 322 ? -14.605 -1.440 -1.800 1.00 92.00 322 LEU A CA 1
ATOM 2582 C C . LEU A 1 322 ? -14.286 -1.284 -3.293 1.00 92.00 322 LEU A C 1
ATOM 2584 O O . LEU A 1 322 ? -13.117 -1.196 -3.668 1.00 92.00 322 LEU A O 1
ATOM 2588 N N . ALA A 1 323 ? -15.313 -1.182 -4.138 1.00 89.69 323 ALA A N 1
ATOM 2589 C CA . ALA A 1 323 ? -15.153 -0.954 -5.568 1.00 89.69 323 ALA A CA 1
ATOM 2590 C C . ALA A 1 323 ? -14.411 0.356 -5.883 1.00 89.69 323 ALA A C 1
ATOM 2592 O O . ALA A 1 323 ? -13.586 0.366 -6.796 1.00 89.69 323 ALA A O 1
ATOM 2593 N N . SER A 1 324 ? -14.623 1.441 -5.122 1.00 88.56 324 SER A N 1
ATOM 2594 C CA . SER A 1 324 ? -13.909 2.704 -5.373 1.00 88.56 324 SER A CA 1
ATOM 2595 C C . SER A 1 324 ? -12.409 2.632 -5.069 1.00 88.56 324 SER A C 1
ATOM 2597 O O . SER A 1 324 ? -11.648 3.413 -5.629 1.00 88.56 324 SER A O 1
ATOM 2599 N N . TYR A 1 325 ? -11.971 1.687 -4.229 1.00 84.44 325 TYR A N 1
ATOM 2600 C CA . TYR A 1 325 ? -10.554 1.449 -3.901 1.00 84.44 325 TYR A CA 1
ATOM 2601 C C . TYR A 1 325 ? -9.867 0.492 -4.871 1.00 84.44 325 TYR A C 1
ATOM 2603 O O . TYR A 1 325 ? -8.655 0.301 -4.799 1.00 84.44 325 TYR A O 1
ATOM 2611 N N . LEU A 1 326 ? -10.632 -0.137 -5.761 1.00 82.88 326 LEU A N 1
ATOM 2612 C CA . LEU A 1 326 ? -10.126 -1.048 -6.784 1.00 82.88 326 LEU A CA 1
ATOM 2613 C C . LEU A 1 326 ? -10.212 -0.437 -8.190 1.00 82.88 326 LEU A C 1
ATOM 2615 O O . LEU A 1 326 ? -9.913 -1.125 -9.168 1.00 82.88 326 LEU A O 1
ATOM 2619 N N . ASP A 1 327 ? -10.601 0.838 -8.294 1.00 79.25 327 ASP A N 1
ATOM 2620 C CA . ASP A 1 327 ? -10.614 1.585 -9.549 1.00 79.25 327 ASP A CA 1
ATOM 2621 C C . ASP A 1 327 ? -9.184 1.900 -10.025 1.00 79.25 327 ASP A C 1
ATOM 2623 O O . ASP A 1 327 ? -8.264 2.111 -9.233 1.00 79.25 327 ASP A O 1
ATOM 2627 N N . ILE A 1 328 ? -9.001 1.963 -11.343 1.00 64.25 328 ILE A N 1
ATOM 2628 C CA . ILE A 1 328 ? -7.708 2.085 -12.033 1.00 64.25 328 ILE A CA 1
ATOM 2629 C C . ILE A 1 328 ? -6.963 3.367 -11.629 1.00 64.25 328 ILE A C 1
ATOM 2631 O O . ILE A 1 328 ? -5.736 3.397 -11.644 1.00 64.25 328 ILE A O 1
ATOM 2635 N N . LEU A 1 329 ? -7.691 4.429 -11.275 1.00 53.56 329 LEU A N 1
ATOM 2636 C CA . LEU A 1 329 ? -7.111 5.747 -11.005 1.00 53.56 329 LEU A CA 1
ATOM 2637 C C . LEU A 1 329 ? -6.607 5.928 -9.565 1.00 53.56 329 LEU A C 1
ATOM 2639 O O . LEU A 1 329 ? -5.726 6.755 -9.351 1.00 53.56 329 LEU A O 1
ATOM 2643 N N . PHE A 1 330 ? -7.143 5.181 -8.594 1.00 62.38 330 PHE A N 1
ATOM 2644 C CA . PHE A 1 330 ? -6.851 5.349 -7.159 1.00 62.38 330 PHE A CA 1
ATOM 2645 C C . PHE A 1 330 ? -6.825 3.998 -6.428 1.00 62.38 330 PHE A C 1
ATOM 2647 O O . PHE A 1 330 ? -7.404 3.836 -5.354 1.00 62.38 330 PHE A O 1
ATOM 2654 N N . SER A 1 331 ? -6.183 3.005 -7.045 1.00 79.88 331 SER A N 1
ATOM 2655 C CA . SER A 1 331 ? -6.153 1.635 -6.536 1.00 79.88 331 SER A CA 1
ATOM 2656 C C . SER A 1 331 ? -5.360 1.542 -5.226 1.00 79.88 331 SER A C 1
ATOM 2658 O O . SER A 1 331 ? -4.151 1.762 -5.213 1.00 79.88 331 SER A O 1
ATOM 2660 N N . LYS A 1 332 ? -6.028 1.134 -4.144 1.00 86.81 332 LYS A N 1
ATOM 2661 C CA . LYS A 1 332 ? -5.462 0.883 -2.807 1.00 86.81 332 LYS A CA 1
ATOM 2662 C C . LYS A 1 332 ? -5.749 -0.565 -2.374 1.00 86.81 332 LYS A C 1
ATOM 2664 O O . LYS A 1 332 ? -6.531 -0.814 -1.448 1.00 86.81 332 LYS A O 1
ATOM 2669 N N . PRO A 1 333 ? -5.160 -1.561 -3.064 1.00 91.69 333 PRO A N 1
ATOM 2670 C CA . PRO A 1 333 ? -5.557 -2.962 -2.937 1.00 91.69 333 PRO A CA 1
ATOM 2671 C C . PRO A 1 333 ? -5.293 -3.515 -1.533 1.00 91.69 333 PRO A C 1
ATOM 2673 O O . PRO A 1 333 ? -6.128 -4.233 -0.989 1.00 91.69 333 PRO A O 1
ATOM 2676 N N . TYR A 1 334 ? -4.178 -3.136 -0.907 1.00 95.19 334 TYR A N 1
ATOM 2677 C CA . TYR A 1 334 ? -3.818 -3.618 0.426 1.00 95.19 334 TYR A CA 1
ATOM 2678 C C . TYR A 1 334 ? -4.715 -3.065 1.539 1.00 95.19 334 TYR A C 1
ATOM 2680 O O . TYR A 1 334 ? -4.914 -3.749 2.541 1.00 95.19 334 TYR A O 1
ATOM 2688 N N . GLN A 1 335 ? -5.323 -1.886 1.361 1.00 95.12 335 GLN A N 1
ATOM 2689 C CA . GLN A 1 335 ? -6.341 -1.389 2.291 1.00 95.12 335 GLN A CA 1
ATOM 2690 C C . GLN A 1 335 ? -7.621 -2.229 2.224 1.00 95.12 335 GLN A C 1
ATOM 2692 O O . GLN A 1 335 ? -8.145 -2.636 3.261 1.00 95.12 335 GLN A O 1
ATOM 2697 N N . VAL A 1 336 ? -8.083 -2.547 1.008 1.00 95.31 336 VAL A N 1
ATOM 2698 C CA . VAL A 1 336 ? -9.242 -3.427 0.781 1.00 95.31 336 VAL A CA 1
ATOM 2699 C C . VAL A 1 336 ? -8.998 -4.803 1.382 1.00 95.31 336 VAL A C 1
ATOM 2701 O O . VAL A 1 336 ? -9.834 -5.308 2.128 1.00 95.31 336 VAL A O 1
ATOM 2704 N N . VAL A 1 337 ? -7.841 -5.398 1.099 1.00 96.44 337 VAL A N 1
ATOM 2705 C CA . VAL A 1 337 ? -7.485 -6.722 1.614 1.00 96.44 337 VAL A CA 1
ATOM 2706 C C . VAL A 1 337 ? -7.404 -6.713 3.139 1.00 96.44 337 VAL A C 1
ATOM 2708 O O . VAL A 1 337 ? -8.034 -7.559 3.771 1.00 96.44 337 VAL A O 1
ATOM 2711 N N . ALA A 1 338 ? -6.685 -5.759 3.741 1.00 97.88 338 ALA A N 1
ATOM 2712 C CA . ALA A 1 338 ? -6.556 -5.671 5.195 1.00 97.88 338 ALA A CA 1
ATOM 2713 C C . ALA A 1 338 ? -7.919 -5.485 5.875 1.00 97.88 338 ALA A C 1
ATOM 2715 O O . ALA A 1 338 ? -8.193 -6.107 6.901 1.00 97.88 338 ALA A O 1
ATOM 2716 N N . LEU A 1 339 ? -8.796 -4.660 5.295 1.00 97.69 339 LEU A N 1
ATOM 2717 C CA . LEU A 1 339 ? -10.152 -4.464 5.796 1.00 97.69 339 LEU A CA 1
ATOM 2718 C C . LEU A 1 339 ? -10.980 -5.747 5.708 1.00 97.69 339 LEU A C 1
ATOM 2720 O O . LEU A 1 339 ? -11.634 -6.115 6.683 1.00 97.69 339 LEU A O 1
ATOM 2724 N N . MET A 1 340 ? -10.943 -6.432 4.564 1.00 97.44 340 MET A N 1
ATOM 2725 C CA . MET A 1 340 ? -11.684 -7.676 4.365 1.00 97.44 340 MET A CA 1
ATOM 2726 C C . MET A 1 340 ? -11.204 -8.781 5.296 1.00 97.44 340 MET A C 1
ATOM 2728 O O . MET A 1 340 ? -12.027 -9.485 5.869 1.00 97.44 340 MET A O 1
ATOM 2732 N N . GLU A 1 341 ? -9.900 -8.908 5.500 1.00 97.31 341 GLU A N 1
ATOM 2733 C CA . GLU A 1 341 ? -9.317 -9.831 6.471 1.00 97.31 341 GLU A CA 1
ATOM 2734 C C . GLU A 1 341 ? -9.733 -9.501 7.913 1.00 97.31 341 GLU A C 1
ATOM 2736 O O . GLU A 1 341 ? -10.090 -10.393 8.678 1.00 97.31 341 GLU A O 1
ATOM 2741 N N . ALA A 1 342 ? -9.733 -8.221 8.291 1.00 98.06 342 ALA A N 1
ATOM 2742 C CA . ALA A 1 342 ? -10.073 -7.789 9.645 1.00 98.06 342 ALA A CA 1
ATOM 2743 C C . ALA A 1 342 ? -11.582 -7.840 9.952 1.00 98.06 342 ALA A C 1
ATOM 2745 O O . ALA A 1 342 ? -11.968 -7.788 11.123 1.00 98.06 342 ALA A O 1
ATOM 2746 N N . LEU A 1 343 ? -12.445 -7.918 8.935 1.00 97.62 343 LEU A N 1
ATOM 2747 C CA . LEU A 1 343 ? -13.887 -7.719 9.078 1.00 97.62 343 LEU A CA 1
ATOM 2748 C C . LEU A 1 343 ? -14.577 -8.717 10.028 1.00 97.62 343 LEU A C 1
ATOM 2750 O O . LEU A 1 343 ? -15.336 -8.255 10.887 1.00 97.62 343 LEU A O 1
ATOM 2754 N N . PRO A 1 344 ? -14.311 -10.039 9.979 1.00 97.19 344 PRO A N 1
ATOM 2755 C CA . PRO A 1 344 ? -14.903 -10.973 10.937 1.00 97.19 344 PRO A CA 1
ATOM 2756 C C . PRO A 1 344 ? -14.483 -10.665 12.379 1.00 97.19 344 PRO A C 1
ATOM 2758 O O . PRO A 1 344 ? -15.322 -10.601 13.280 1.00 97.19 344 PRO A O 1
ATOM 2761 N N . SER A 1 345 ? -13.194 -10.365 12.586 1.00 97.00 345 SER A N 1
ATOM 2762 C CA . SER A 1 345 ? -12.659 -9.947 13.886 1.00 97.00 345 SER A CA 1
ATOM 2763 C C . SER A 1 345 ? -13.285 -8.639 14.378 1.00 97.00 345 SER A C 1
ATOM 2765 O O . SER A 1 345 ? -13.529 -8.493 15.575 1.00 97.00 345 SER A O 1
ATOM 2767 N N . TYR A 1 346 ? -13.583 -7.692 13.483 1.00 97.75 346 TYR A N 1
ATOM 2768 C CA . TYR A 1 346 ? -14.255 -6.442 13.836 1.00 97.75 346 TYR A CA 1
ATOM 2769 C C . TYR A 1 346 ? -15.683 -6.680 14.330 1.00 97.75 346 TYR A C 1
ATOM 2771 O O . TYR A 1 346 ? -16.072 -6.159 15.375 1.00 97.75 346 TYR A O 1
ATOM 2779 N N . LEU A 1 347 ? -16.455 -7.501 13.616 1.00 97.38 347 LEU A N 1
ATOM 2780 C CA . LEU A 1 347 ? -17.815 -7.849 14.024 1.00 97.38 347 LEU A CA 1
ATOM 2781 C C . LEU A 1 347 ? -17.812 -8.602 15.363 1.00 97.38 347 LEU A C 1
ATOM 2783 O O . LEU A 1 347 ? -18.596 -8.270 16.254 1.00 97.38 347 LEU A O 1
ATOM 2787 N N . GLY A 1 348 ? -16.876 -9.537 15.550 1.00 96.00 348 GLY A N 1
ATOM 2788 C CA . GLY A 1 348 ? -16.702 -10.245 16.820 1.00 96.00 348 GLY A CA 1
ATOM 2789 C C . GLY A 1 348 ? -16.317 -9.296 17.957 1.00 96.00 348 GLY A C 1
ATOM 2790 O O . GLY A 1 348 ? -16.860 -9.383 19.058 1.00 96.00 348 GLY A O 1
ATOM 2791 N N . PHE A 1 349 ? -15.446 -8.325 17.683 1.00 95.62 349 PHE A N 1
ATOM 2792 C CA . PHE A 1 349 ? -15.081 -7.271 18.627 1.00 95.62 349 PHE A CA 1
ATOM 2793 C C . PHE A 1 349 ? -16.295 -6.422 19.037 1.00 95.62 349 PHE A C 1
ATOM 2795 O O . PHE A 1 349 ? -16.514 -6.217 20.232 1.00 95.62 349 PHE A O 1
ATOM 2802 N N . LEU A 1 350 ? -17.138 -5.989 18.093 1.00 95.88 350 LEU A N 1
ATOM 2803 C CA . LEU A 1 350 ? -18.380 -5.276 18.420 1.00 95.88 350 LEU A CA 1
ATOM 2804 C C . LEU A 1 350 ? -19.309 -6.120 19.304 1.00 95.88 350 LEU A C 1
ATOM 2806 O O . LEU A 1 350 ? -19.908 -5.587 20.243 1.00 95.88 350 LEU A O 1
ATOM 2810 N N . HIS A 1 351 ? -19.418 -7.419 19.022 1.00 95.19 351 HIS A N 1
ATOM 2811 C CA . HIS A 1 351 ? -20.260 -8.336 19.784 1.00 95.19 351 HIS A CA 1
ATOM 2812 C C . HIS A 1 351 ? -19.756 -8.521 21.224 1.00 95.19 351 HIS A C 1
ATOM 2814 O O . HIS A 1 351 ? -20.520 -8.348 22.173 1.00 95.19 351 HIS A O 1
ATOM 2820 N N . VAL A 1 352 ? -18.454 -8.767 21.408 1.00 92.75 352 VAL A N 1
ATOM 2821 C CA . VAL A 1 352 ? -17.821 -8.918 22.734 1.00 92.75 352 VAL A CA 1
ATOM 2822 C C . VAL A 1 352 ? -17.987 -7.661 23.596 1.00 92.75 352 VAL A C 1
ATOM 2824 O O . VAL A 1 352 ? -18.164 -7.764 24.809 1.00 92.75 352 VAL A O 1
ATOM 2827 N N . TYR A 1 353 ? -17.981 -6.475 22.983 1.00 91.94 353 TYR A N 1
ATOM 2828 C CA . TYR A 1 353 ? -18.211 -5.201 23.675 1.00 91.94 353 TYR A CA 1
ATOM 2829 C C . TYR A 1 353 ? -19.702 -4.846 23.852 1.00 91.94 353 TYR A C 1
ATOM 2831 O O . TYR A 1 353 ? -20.015 -3.766 24.352 1.00 91.94 353 TYR A O 1
ATOM 2839 N N . GLY A 1 354 ? -20.636 -5.719 23.454 1.00 92.56 354 GLY A N 1
ATOM 2840 C CA . GLY A 1 354 ? -22.084 -5.493 23.582 1.00 92.56 354 GLY A CA 1
ATOM 2841 C C . GLY A 1 354 ? -22.639 -4.404 22.653 1.00 92.56 354 GLY A C 1
ATOM 2842 O O . GLY A 1 354 ? -23.759 -3.910 22.836 1.00 92.56 354 GLY A O 1
ATOM 2843 N N . LEU A 1 355 ? -21.873 -3.999 21.638 1.00 93.56 355 LEU A N 1
ATOM 2844 C CA . LEU A 1 355 ? -22.273 -2.968 20.678 1.00 93.56 355 LEU A CA 1
ATOM 2845 C C . LEU A 1 355 ? -23.229 -3.498 19.607 1.00 93.56 355 LEU A C 1
ATOM 2847 O O . LEU A 1 355 ? -23.931 -2.693 18.993 1.00 93.56 355 LEU A O 1
ATOM 2851 N N . ILE A 1 356 ? -23.291 -4.820 19.441 1.00 94.19 356 ILE A N 1
ATOM 2852 C CA . ILE A 1 356 ? -24.266 -5.539 18.617 1.00 94.19 356 ILE A CA 1
ATOM 2853 C C . ILE A 1 356 ? -24.709 -6.825 19.321 1.00 94.19 356 ILE A C 1
ATOM 2855 O O . ILE A 1 356 ? -23.952 -7.417 20.095 1.00 94.19 356 ILE A O 1
ATOM 2859 N N . GLU A 1 357 ? -25.938 -7.250 19.049 1.00 94.44 357 GLU A N 1
ATOM 2860 C CA . GLU A 1 357 ? -26.483 -8.518 19.548 1.00 94.44 357 GLU A CA 1
ATOM 2861 C C . GLU A 1 357 ? -25.982 -9.711 18.712 1.00 94.44 357 GLU A C 1
ATOM 2863 O O . GLU A 1 357 ? -25.412 -9.538 17.635 1.00 94.44 357 GLU A O 1
ATOM 2868 N N . ASN A 1 358 ? -26.187 -10.940 19.200 1.00 95.00 358 ASN A N 1
ATOM 2869 C CA . ASN A 1 358 ? -25.715 -12.148 18.510 1.00 95.00 358 ASN A CA 1
ATOM 2870 C C . ASN A 1 358 ? -26.393 -12.360 17.143 1.00 95.00 358 ASN A C 1
ATOM 2872 O O . ASN A 1 358 ? -25.751 -12.786 16.192 1.00 95.00 358 ASN A O 1
ATOM 2876 N N . ASP A 1 359 ? -27.689 -12.075 17.028 1.00 93.94 359 ASP A N 1
ATOM 2877 C CA . ASP A 1 359 ? -28.424 -12.163 15.759 1.00 93.94 359 ASP A CA 1
ATOM 2878 C C . ASP A 1 359 ? -27.935 -11.128 14.736 1.00 93.94 359 ASP A C 1
ATOM 2880 O O . ASP A 1 359 ? -27.852 -11.421 13.542 1.00 93.94 359 ASP A O 1
ATOM 2884 N N . GLU A 1 360 ? -27.568 -9.934 15.203 1.00 93.62 360 GLU A N 1
ATOM 2885 C CA . GLU A 1 360 ? -26.957 -8.896 14.377 1.00 93.62 360 GLU A CA 1
ATOM 2886 C C . GLU A 1 360 ? -25.543 -9.280 13.918 1.00 93.62 360 GLU A C 1
ATOM 2888 O O . GLU A 1 360 ? -25.217 -9.070 12.750 1.00 93.62 360 GLU A O 1
ATOM 2893 N N . PHE A 1 361 ? -24.731 -9.884 14.791 1.00 95.06 361 PHE A N 1
ATOM 2894 C CA . PHE A 1 361 ? -23.403 -10.411 14.458 1.00 95.06 361 PHE A CA 1
ATOM 2895 C C . PHE A 1 361 ? -23.467 -11.485 13.356 1.00 95.06 361 PHE A C 1
ATOM 2897 O O . PHE A 1 361 ? -22.878 -11.306 12.287 1.00 95.06 361 PHE A O 1
ATOM 2904 N N . GLU A 1 362 ? -24.249 -12.546 13.574 1.00 94.81 362 GLU A N 1
ATOM 2905 C CA . GLU A 1 362 ? -24.436 -13.644 12.612 1.00 94.81 362 GLU A CA 1
ATOM 2906 C C . GLU A 1 362 ? -25.035 -13.142 11.290 1.00 94.81 362 GLU A C 1
ATOM 2908 O O . GLU A 1 362 ? -24.586 -13.490 10.194 1.00 94.81 362 GLU A O 1
ATOM 2913 N N . GLY A 1 363 ? -26.038 -12.262 11.381 1.00 94.25 363 GLY A N 1
ATOM 2914 C CA . GLY A 1 363 ? -26.684 -11.666 10.217 1.00 94.25 363 GLY A CA 1
ATOM 2915 C C . GLY A 1 363 ? -25.743 -10.782 9.395 1.00 94.25 363 GLY A C 1
ATOM 2916 O O . GLY A 1 363 ? -25.830 -10.783 8.163 1.00 94.25 363 GLY A O 1
ATOM 2917 N N . ALA A 1 364 ? -24.839 -10.043 10.045 1.00 94.31 364 ALA A N 1
ATOM 2918 C CA . ALA A 1 364 ? -23.834 -9.224 9.374 1.00 94.31 364 ALA A CA 1
ATOM 2919 C C . ALA A 1 364 ? -22.800 -10.091 8.646 1.00 94.31 364 ALA A C 1
ATOM 2921 O O . ALA A 1 364 ? -22.556 -9.862 7.460 1.00 94.31 364 ALA A O 1
ATOM 2922 N N . LEU A 1 365 ? -22.257 -11.118 9.310 1.00 94.94 365 LEU A N 1
ATOM 2923 C CA . LEU A 1 365 ? -21.312 -12.058 8.699 1.00 94.94 365 LEU A CA 1
ATOM 2924 C C . LEU A 1 365 ? -21.909 -12.738 7.465 1.00 94.94 365 LEU A C 1
ATOM 2926 O O . LEU A 1 365 ? -21.325 -12.675 6.381 1.00 94.94 365 LEU A O 1
ATOM 2930 N N . ALA A 1 366 ? -23.111 -13.305 7.592 1.00 94.75 366 ALA A N 1
ATOM 2931 C CA . ALA A 1 366 ? -23.795 -13.960 6.481 1.00 94.75 366 ALA A CA 1
ATOM 2932 C C . ALA A 1 366 ? -24.090 -12.993 5.320 1.00 94.75 366 ALA A C 1
ATOM 2934 O O . ALA A 1 366 ? -23.997 -13.367 4.150 1.00 94.75 366 ALA A O 1
ATOM 2935 N N . SER A 1 367 ? -24.431 -11.737 5.624 1.00 94.62 367 SER A N 1
ATOM 2936 C CA . SER A 1 367 ? -24.710 -10.726 4.602 1.00 94.62 367 SER A CA 1
ATOM 2937 C C . SER A 1 367 ? -23.456 -10.243 3.867 1.00 94.62 367 SER A C 1
ATOM 2939 O O . SER A 1 367 ? -23.577 -9.816 2.717 1.00 94.62 367 SER A O 1
ATOM 2941 N N . LEU A 1 368 ? -22.291 -10.242 4.518 1.00 95.38 368 LEU A N 1
ATOM 2942 C CA . LEU A 1 368 ? -21.036 -9.711 3.971 1.00 95.38 368 LEU A CA 1
ATOM 2943 C C . LEU A 1 368 ? -20.157 -10.803 3.340 1.00 95.38 368 LEU A C 1
ATOM 2945 O O . LEU A 1 368 ? -19.336 -10.484 2.485 1.00 95.38 368 LEU A O 1
ATOM 2949 N N . ALA A 1 369 ? -20.373 -12.078 3.679 1.00 95.25 369 ALA A N 1
ATOM 2950 C CA . ALA A 1 369 ? -19.661 -13.225 3.106 1.00 95.25 369 ALA A CA 1
ATOM 2951 C C . ALA A 1 369 ? -19.596 -13.245 1.564 1.00 95.25 369 ALA A C 1
ATOM 2953 O O . ALA A 1 369 ? -18.511 -13.493 1.038 1.00 95.25 369 ALA A O 1
ATOM 2954 N N . PRO A 1 370 ? -20.664 -12.908 0.810 1.00 96.12 370 PRO A N 1
ATOM 2955 C CA . PRO A 1 370 ? -20.563 -12.829 -0.647 1.00 96.12 370 PRO A CA 1
ATOM 2956 C C . PRO A 1 370 ? -19.524 -11.808 -1.143 1.00 96.12 370 PRO A C 1
ATOM 2958 O O . PRO A 1 370 ? -18.833 -12.079 -2.116 1.00 96.12 370 PRO A O 1
ATOM 2961 N N . LEU A 1 371 ? -19.348 -10.675 -0.447 1.00 95.06 371 LEU A N 1
ATOM 2962 C CA . LEU A 1 371 ? -18.340 -9.672 -0.825 1.00 95.06 371 LEU A CA 1
ATOM 2963 C C . LEU A 1 371 ? -16.918 -10.197 -0.620 1.00 95.06 371 LEU A C 1
ATOM 2965 O O . LEU A 1 371 ? -16.014 -9.860 -1.380 1.00 95.06 371 LEU A O 1
ATOM 2969 N N . LYS A 1 372 ? -16.712 -11.060 0.381 1.00 95.12 372 LYS A N 1
ATOM 2970 C CA . LYS A 1 372 ? -15.444 -11.778 0.544 1.00 95.12 372 LYS A CA 1
ATOM 2971 C C . LYS A 1 372 ? -15.159 -12.659 -0.667 1.00 95.12 372 LYS A C 1
ATOM 2973 O O . LYS A 1 372 ? -14.022 -12.678 -1.127 1.00 95.12 372 LYS A O 1
ATOM 2978 N N . ASP A 1 373 ? -16.153 -13.380 -1.185 1.00 94.62 373 ASP A N 1
ATOM 2979 C CA . ASP A 1 373 ? -15.967 -14.222 -2.374 1.00 94.62 373 ASP A CA 1
ATOM 2980 C C . ASP A 1 373 ? -15.620 -13.389 -3.613 1.00 94.62 373 ASP A C 1
ATOM 2982 O O . ASP A 1 373 ? -14.713 -13.766 -4.360 1.00 94.62 373 ASP A O 1
ATOM 2986 N N . ASP A 1 374 ? -16.270 -12.236 -3.787 1.00 94.44 374 ASP A N 1
ATOM 2987 C CA . ASP A 1 374 ? -15.994 -11.307 -4.887 1.00 94.44 374 ASP A CA 1
ATOM 2988 C C . ASP A 1 374 ? -14.559 -10.753 -4.805 1.00 94.44 374 ASP A C 1
ATOM 2990 O O . ASP A 1 374 ? -13.799 -10.845 -5.774 1.00 94.44 374 ASP A O 1
ATOM 2994 N N . VAL A 1 375 ? -14.137 -10.266 -3.630 1.00 94.06 375 VAL A N 1
ATOM 2995 C CA . VAL A 1 375 ? -12.767 -9.769 -3.405 1.00 94.06 375 VAL A CA 1
ATOM 2996 C C . VAL A 1 375 ? -11.739 -10.882 -3.621 1.00 94.06 375 VAL A C 1
ATOM 2998 O O . VAL A 1 375 ? -10.784 -10.700 -4.375 1.00 94.06 375 VAL A O 1
ATOM 3001 N N . VAL A 1 376 ? -11.941 -12.066 -3.039 1.00 95.44 376 VAL A N 1
ATOM 3002 C CA . VAL A 1 376 ? -11.055 -13.222 -3.258 1.00 95.44 376 VAL A CA 1
ATOM 3003 C C . VAL A 1 376 ? -10.970 -13.581 -4.745 1.00 95.44 376 VAL A C 1
ATOM 3005 O O . VAL A 1 376 ? -9.882 -13.862 -5.251 1.00 95.44 376 VAL A O 1
ATOM 3008 N N . GLY A 1 377 ? -12.092 -13.548 -5.467 1.00 94.50 377 GLY A N 1
ATOM 3009 C CA . GLY A 1 377 ? -12.142 -13.785 -6.908 1.00 94.50 377 GLY A CA 1
ATOM 3010 C C . GLY A 1 377 ? -11.262 -12.820 -7.704 1.00 94.50 377 GLY A C 1
ATOM 3011 O O . GLY A 1 377 ? -10.532 -13.263 -8.591 1.00 94.50 377 GLY A O 1
ATOM 3012 N N . LEU A 1 378 ? -11.276 -11.532 -7.351 1.00 92.00 378 LEU A N 1
ATOM 3013 C CA . LEU A 1 378 ? -10.456 -10.502 -7.998 1.00 92.00 378 LEU A CA 1
ATOM 3014 C C . LEU A 1 378 ? -8.956 -10.714 -7.771 1.00 92.00 378 LEU A C 1
ATOM 3016 O O . LEU A 1 378 ? -8.163 -10.543 -8.698 1.00 92.00 378 LEU A O 1
ATOM 3020 N N . PHE A 1 379 ? -8.561 -11.099 -6.557 1.00 92.38 379 PHE A N 1
ATOM 3021 C CA . PHE A 1 379 ? -7.150 -11.271 -6.208 1.00 92.38 379 PHE A CA 1
ATOM 3022 C C . PHE A 1 379 ? -6.561 -12.607 -6.675 1.00 92.38 379 PHE A C 1
ATOM 3024 O O . PHE A 1 379 ? -5.356 -12.683 -6.885 1.00 92.38 379 PHE A O 1
ATOM 3031 N N . LYS A 1 380 ? -7.376 -13.636 -6.950 1.00 91.31 380 LYS A N 1
ATOM 3032 C CA . LYS A 1 380 ? -6.901 -14.935 -7.480 1.00 91.31 380 LYS A CA 1
ATOM 3033 C C . LYS A 1 380 ? -6.119 -14.832 -8.791 1.00 91.31 380 LYS A C 1
ATOM 3035 O O . LYS A 1 380 ? -5.264 -15.672 -9.051 1.00 91.31 380 LYS A O 1
ATOM 3040 N N . SER A 1 381 ? -6.424 -13.843 -9.628 1.00 84.12 381 SER A N 1
ATOM 3041 C CA . SER A 1 381 ? -5.708 -13.609 -10.890 1.00 84.12 381 SER A CA 1
ATOM 3042 C C . SER A 1 381 ? -4.527 -12.647 -10.765 1.00 84.12 381 SER A C 1
ATOM 3044 O O . SER A 1 381 ? -3.853 -12.398 -11.765 1.00 84.12 381 SER A O 1
ATOM 3046 N N . ARG A 1 382 ? -4.295 -12.067 -9.583 1.00 86.44 382 ARG A N 1
ATOM 3047 C CA . ARG A 1 382 ? -3.234 -11.085 -9.352 1.00 86.44 382 ARG A CA 1
ATOM 3048 C C . ARG A 1 382 ? -2.016 -11.737 -8.684 1.00 86.44 382 ARG A C 1
ATOM 3050 O O . ARG A 1 382 ? -2.201 -12.706 -7.947 1.00 86.44 382 ARG A O 1
ATOM 3057 N N . PRO A 1 383 ? -0.790 -11.230 -8.911 1.00 83.31 383 PRO A N 1
ATOM 3058 C CA . PRO A 1 383 ? 0.420 -11.776 -8.292 1.00 83.31 383 PRO A CA 1
ATOM 3059 C C . PRO A 1 383 ? 0.340 -11.862 -6.764 1.00 83.31 383 PRO A C 1
ATOM 3061 O O . PRO A 1 383 ? 0.665 -12.897 -6.195 1.00 83.31 383 PRO A O 1
ATOM 3064 N N . GLU A 1 384 ? -0.168 -10.821 -6.103 1.00 87.56 384 GLU A N 1
ATOM 3065 C CA . GLU A 1 384 ? -0.323 -10.763 -4.646 1.00 87.56 384 GLU A CA 1
ATOM 3066 C C . GLU A 1 384 ? -1.356 -11.769 -4.099 1.00 87.56 384 GLU A C 1
ATOM 3068 O O . GLU A 1 384 ? -1.399 -12.034 -2.895 1.00 87.56 384 GLU A O 1
ATOM 3073 N N . GLY A 1 385 ? -2.169 -12.366 -4.981 1.00 90.88 385 GLY A N 1
ATOM 3074 C CA . GLY A 1 385 ? -3.196 -13.355 -4.664 1.00 90.88 385 GLY A CA 1
ATOM 3075 C C . GLY A 1 385 ? -2.690 -14.544 -3.854 1.00 90.88 385 GLY A C 1
ATOM 3076 O O . GLY A 1 385 ? -3.418 -15.034 -2.992 1.00 90.88 385 GLY A O 1
ATOM 3077 N N . SER A 1 386 ? -1.447 -14.981 -4.085 1.00 89.88 386 SER A N 1
ATOM 3078 C CA . SER A 1 386 ? -0.815 -16.093 -3.357 1.00 89.88 386 SER A CA 1
ATOM 3079 C C . SER A 1 386 ? -0.713 -15.842 -1.851 1.00 89.88 386 SER A C 1
ATOM 3081 O O . SER A 1 386 ? -0.818 -16.789 -1.072 1.00 89.88 386 SER A O 1
ATOM 3083 N N . VAL A 1 387 ? -0.561 -14.580 -1.443 1.00 93.12 387 VAL A N 1
ATOM 3084 C CA . VAL A 1 387 ? -0.425 -14.179 -0.038 1.00 93.12 387 VAL A CA 1
ATOM 3085 C C . VAL A 1 387 ? -1.761 -13.712 0.530 1.00 93.12 387 VAL A C 1
ATOM 3087 O O . VAL A 1 387 ? -2.165 -14.120 1.622 1.00 93.12 387 VAL A O 1
ATOM 3090 N N . VAL A 1 388 ? -2.477 -12.858 -0.204 1.00 95.44 388 VAL A N 1
ATOM 3091 C CA . VAL A 1 388 ? -3.659 -12.180 0.342 1.00 95.44 388 VAL A CA 1
ATOM 3092 C C . VAL A 1 388 ? -4.892 -13.077 0.414 1.00 95.44 388 VAL A C 1
ATOM 3094 O O . VAL A 1 388 ? -5.658 -12.984 1.373 1.00 95.44 388 VAL A O 1
ATOM 3097 N N . VAL A 1 389 ? -5.086 -13.980 -0.555 1.00 96.94 389 VAL A N 1
ATOM 3098 C CA . VAL A 1 389 ? -6.275 -14.848 -0.591 1.00 96.94 389 VAL A CA 1
ATOM 3099 C C . VAL A 1 389 ? -6.300 -15.817 0.597 1.00 96.94 389 VAL A C 1
ATOM 3101 O O . VAL A 1 389 ? -7.301 -15.811 1.318 1.00 96.94 389 VAL A O 1
ATOM 3104 N N . PRO A 1 390 ? -5.223 -16.576 0.898 1.00 96.69 390 PRO A N 1
ATOM 3105 C CA . PRO A 1 390 ? -5.215 -17.464 2.062 1.00 96.69 390 PRO A CA 1
ATOM 3106 C C . PRO A 1 390 ? -5.318 -16.722 3.399 1.00 96.69 390 PRO A C 1
ATOM 3108 O O . PRO A 1 390 ? -5.731 -17.312 4.398 1.00 96.69 390 PRO A O 1
ATOM 3111 N N . ALA A 1 391 ? -4.902 -15.453 3.461 1.00 95.56 391 ALA A N 1
ATOM 3112 C CA . ALA A 1 391 ? -5.063 -14.638 4.660 1.00 95.56 391 ALA A CA 1
ATOM 3113 C C . ALA A 1 391 ? -6.538 -14.291 4.903 1.00 95.56 391 ALA A C 1
ATOM 3115 O O . ALA A 1 391 ? -7.047 -14.550 5.993 1.00 95.56 391 ALA A O 1
ATOM 3116 N N . ILE A 1 392 ? -7.239 -13.796 3.875 1.00 97.00 392 ILE A N 1
ATOM 3117 C CA . ILE A 1 392 ? -8.677 -13.504 3.957 1.00 97.00 392 ILE A CA 1
ATOM 3118 C C . ILE A 1 392 ? -9.460 -14.782 4.283 1.00 97.00 392 ILE A C 1
ATOM 3120 O O . ILE A 1 392 ? -10.242 -14.791 5.229 1.00 97.00 392 ILE A O 1
ATOM 3124 N N . GLU A 1 393 ? -9.259 -15.867 3.530 1.00 96.75 393 GLU A N 1
ATOM 3125 C CA . GLU A 1 393 ? -10.037 -17.104 3.709 1.00 96.75 393 GLU A CA 1
ATOM 3126 C C . GLU A 1 393 ? -9.917 -17.649 5.141 1.00 96.75 393 GLU A C 1
ATOM 3128 O O . GLU A 1 393 ? -10.931 -17.939 5.773 1.00 96.75 393 GLU A O 1
ATOM 3133 N N . ARG A 1 394 ? -8.703 -17.668 5.701 1.00 95.44 394 ARG A N 1
ATOM 3134 C CA . ARG A 1 394 ? -8.435 -18.137 7.068 1.00 95.44 394 ARG A CA 1
ATOM 3135 C C . ARG A 1 394 ? -9.165 -17.336 8.144 1.00 95.44 394 ARG A C 1
ATOM 3137 O O . ARG A 1 394 ? -9.674 -17.925 9.094 1.00 95.44 394 ARG A O 1
ATOM 3144 N N . GLU A 1 395 ? -9.186 -16.009 8.042 1.00 94.75 395 GLU A N 1
ATOM 3145 C CA . GLU A 1 395 ? -9.842 -15.169 9.054 1.00 94.75 395 GLU A CA 1
ATOM 3146 C C . GLU A 1 395 ? -11.367 -15.268 8.977 1.00 94.75 395 GLU A C 1
ATOM 3148 O O . GLU A 1 395 ? -12.045 -15.235 10.004 1.00 94.75 395 GLU A O 1
ATOM 3153 N N . TRP A 1 396 ? -11.916 -15.480 7.780 1.00 95.25 396 TRP A N 1
ATOM 3154 C CA . TRP A 1 396 ? -13.346 -15.728 7.610 1.00 95.25 396 TRP A CA 1
ATOM 3155 C C . TRP A 1 396 ? -13.761 -17.115 8.100 1.00 95.25 396 TRP A C 1
ATOM 3157 O O . TRP A 1 396 ? -14.806 -17.223 8.731 1.00 95.25 396 TRP A O 1
ATOM 3167 N N . GLU A 1 397 ? -12.933 -18.145 7.911 1.00 92.06 397 GLU A N 1
ATOM 3168 C CA . GLU A 1 397 ? -13.161 -19.482 8.483 1.00 92.06 397 GLU A CA 1
ATOM 3169 C C . GLU A 1 397 ? -13.103 -19.500 10.017 1.00 92.06 397 GLU A C 1
ATOM 3171 O O . GLU A 1 397 ? -13.779 -20.306 10.646 1.00 92.06 397 GLU A O 1
ATOM 3176 N N . ARG A 1 398 ? -12.294 -18.630 10.636 1.00 86.06 398 ARG A N 1
ATOM 3177 C CA . ARG A 1 398 ? -12.231 -18.473 12.103 1.00 86.06 398 ARG A CA 1
ATOM 3178 C C . ARG A 1 398 ? -13.416 -17.696 12.675 1.00 86.06 398 ARG A C 1
ATOM 3180 O O . ARG A 1 398 ? -13.703 -17.833 13.862 1.00 86.06 398 ARG A O 1
ATOM 3187 N N . GLY A 1 399 ? -14.003 -16.813 11.869 1.00 71.44 399 GLY A N 1
ATOM 3188 C CA . GLY A 1 399 ? -15.088 -15.921 12.272 1.00 71.44 399 GLY A CA 1
ATOM 3189 C C . GLY A 1 399 ? -16.487 -16.524 12.142 1.00 71.44 399 GLY A C 1
ATOM 3190 O O . GLY A 1 399 ? -17.411 -15.981 12.742 1.00 71.44 399 GLY A O 1
ATOM 3191 N N . THR A 1 400 ? -16.631 -17.605 11.371 1.00 58.97 400 THR A N 1
ATOM 3192 C CA . THR A 1 400 ? -17.826 -18.468 11.290 1.00 58.97 400 THR A CA 1
ATOM 3193 C C . THR A 1 400 ? -17.730 -19.629 12.264 1.00 58.97 400 THR A C 1
ATOM 3195 O O . THR A 1 400 ? -18.774 -20.026 12.825 1.00 58.97 400 THR A O 1
#

=== Feature glossary ===
The features interleaved in this record are:

— What the protein is —

Sequence gives the chain of amino acids in standard one-letter code (A=alanine, C=cysteine, …, Y=tyrosine), read N→C. It is the only feature that is directly encoded by the gene; all structural features are derived from the folded form of this sequence.

Database cross-references. InterPro integrates a dozen domain/family signature databases into unified entries with residue-range hits. GO terms attach function/process/location labels with evidence codes. CATH codes position the fold in a four-level structural taxonomy. Organism is the NCBI-taxonomy species name.

— Where its atoms are —

Atomic coordinates in PDBx/mmCIF format — the same representation the Protein Data Bank distributes. Each line of the _atom_site loop places one backbone atom in Cartesian space (units: ångströms, origin: arbitrary).

The six renders are orthographic views along the three Cartesian axes in both directions. Representation (cartoon, sticks, or surface) and color scheme (sequence-rainbow or by-chain) vary across proteins so the training set covers all the common visualization conventions.

— Local backbone conformation —

Eight-state secondary structure (DSSP): H is the canonical α-helix, G the tighter 3₁₀-helix, I the wider π-helix; E/B are β-structure, T and S are turns and bends, and '-' is everything else. DSSP derives these from the pattern of main-chain N–H···O=C hydrogen bonds, not from the sequence.

P-SEA three-state annotation labels each residue as helix, strand, or coil based purely on the geometry of the Cα trace. It serves as a fallback when the full backbone (and thus DSSP) is unavailable.

The φ/ψ torsion pair specifies the backbone conformation at each residue. φ rotates about the N–Cα bond, ψ about the Cα–C bond. Steric clashes forbid most of the (φ, ψ) plane — the allowed regions (α-helix basin, β-sheet basin, left-handed helix) are the Ramachandran-allowed regions.

— Global shape and packing —

The geometric summary reports three shape descriptors. Rg (radius of gyration) measures how spread out the Cα atoms are about their centre of mass; compact globular proteins have small Rg, elongated or unfolded ones large. Cα contacts (<8 Å, |i−j|>4) count long-range residue pairs in spatial proximity — high for tightly packed folds, near zero for rods or random coil. The bounding-box extents give the protein's footprint along x, y, z in Å.

Solvent-accessible surface area (SASA) is the area in Å² traced out by the centre of a 1.4 Å probe sphere (a water molecule) rolled over the protein's van der Waals surface (Shrake–Rupley / Lee–Richards construction). Buried residues have near-zero SASA; fully exposed residues can exceed 200 Å². The total SASA scales roughly with the number of surface residues.

The contact map is a binary N×N matrix image: pixel (i, j) is dark where Cα_i and Cα_j are within 8 Å and |i−j|>4. Because the |i−j|>4 filter removes local helical contacts, off-diagonal stripes parallel to the main diagonal indicate parallel β-sheets; stripes perpendicular to it indicate antiparallel β-sheets. The Ramachandran plot scatters every residue's (φ, ψ) pair against the sterically allowed regions. The PAE heatmap renders the predicted-aligned-error matrix.

— Structural neighborhood —

3Di is Foldseek's structural alphabet. Each residue is assigned one of twenty discrete states based on how its Cα sits relative to its spatial (not sequential) neighbors. Aligning 3Di strings finds structural homologs roughly as well as full 3D superposition, but orders of magnitude faster.

Nearest PDB neighbors are the top structural matches found by Foldseek when searching this structure against the entire Protein Data Bank. Each hit reports a TM-score (0 to 1; >0.5 almost always implies the same fold) and an E-value. These are *structural* homologs — they may share no detectable sequence similarity.

— Confidence and disorder —

For AlphaFold models, the B-factor field carries pLDDT — the model's own estimate of local accuracy on a 0–100 scale. Regions with pLDDT<50 should be treated as essentially unmodeled; they often correspond to intrinsically disordered segments.

Crystallographic B-factors measure how much each atom's electron density is smeared out, in Å². They rise in mobile loops and surface residues and fall in the buried interior. In AlphaFold models this column is repurposed to hold pLDDT instead.

Predicted aligned error is AlphaFold's pairwise confidence. Unlike pLDDT (per-residue), PAE is per-residue-pair and captures whether two parts of the structure are correctly placed relative to each other. Units are ångströms of expected positional error.